Protein AF-A0A7C7RI55-F1 (afdb_monomer_lite)

pLDDT: mean 80.78, std 21.97, range [24.33, 98.69]

Sequence (376 aa):
MEKWKTVVEARTEGKVKIQTFPGSTLLGAKNMLDGVMDGVADIGCLALPYMPGRFPLLAGVDLPVGFRNAATANAVLFDLYSKYQPKSLSKVKVLTLFAAPPANIISKKPIRTLQDLEGYELRCTGAGVEPLKLLGAVPVAMPAYDPQRHRRRSIRLRGYDYTQPGVYFITICTHQRAPLFGQVVDGEMVLNVYGEIVRTCWREIPDHFPHVELDAFVVMPNHIHGIIVIVDHVVGATHASPLRHMHTSRPSERVPPRGPASGSLGAIVGSFKSAVTRRINALRGTPGAPVWQRNYYEHIIRSERALDAIRQYIAENPARWHLDRYNPNAVGPDPRARDLWRLLQNDARTRSLHGGGEASPRPYHNACRDQEEDQP

Radius of gyration: 27.33 Å; chains: 1; bounding box: 64×60×77 Å

Secondary structure (DSSP, 8-state):
-HHHHHHHHHHTTTSS------SSSSS-TTTHHHHHHTTS-S-----GGGSTTT-HHHHGGGSSS---SHHHHHHHHHHHHHHH--GGGTTS-------PSPP----SS---SSGGGTT-EEEE-GGGHHHHHHTT-EEEE-PPP-TTT------SPTT--TTSSEEEEEEEEBGGG---SEEEETTEEEE-HHHHHHHHHHHTHHHH-TTEEEEEEEEETTEEEEEEEEPP-------------------------PPSPTTSHHHHHHHHHHHHHHHHHHHTT-TT---B-SS-EEEEE-SHHHHHHHHHHHHTTGGGGGG-TT-TT--S--HHHHHHHHHHHHHHHTTTTS-----PPPPPPP----------

Foldseek 3Di:
DVVVQVVVCVVVVNPDHDDDDPDQPQHDQQCQVVCCLVVSDVDGDYDPLQDPPLCVQLLVLVAPPPDQFFVVSQVVSVCSCVVCVDPSCVSDDDPGDTDDTDDDFDDPDDDDDLVSQAAAEGEDGNSCCVVSVVSNHHYDHDDDDDCVPDVPDPPDDPPDDQLDFAKKKWKWFWDVLAQQFAAFDQLRGDGDPLVVQLVVLVVCLCVVQVQKDWDFKDDGRTMIITMIGGHDDDDDDDDDDDDDDPDDDDDDDPDPPDQPPPNGPRVSVVVSLVSSLVVVCVVVVHPPDTTTDPDMDMDTDDDVVLVVLSNVCRVSVSNCVLQDPSNPNNPHHDVSVVVSVVVSVVVVVPPVPDDDDDDDDDDDDDDDDDDDDDDD

Structure (mmCIF, N/CA/C/O backbone):
data_AF-A0A7C7RI55-F1
#
_entry.id   AF-A0A7C7RI55-F1
#
loop_
_atom_site.group_PDB
_atom_site.id
_atom_site.type_symbol
_atom_site.label_atom_id
_atom_site.label_alt_id
_atom_site.label_comp_id
_atom_site.label_asym_id
_atom_site.label_entity_id
_atom_site.label_seq_id
_atom_site.pdbx_PDB_ins_code
_atom_site.Cartn_x
_atom_site.Cartn_y
_atom_site.Cartn_z
_atom_site.occupancy
_atom_site.B_iso_or_equiv
_atom_site.auth_seq_id
_atom_site.auth_comp_id
_atom_site.auth_asym_id
_atom_site.auth_atom_id
_atom_site.pdbx_PDB_model_num
ATOM 1 N N . MET A 1 1 ? 14.736 9.085 -16.518 1.00 86.81 1 MET A N 1
ATOM 2 C CA . MET A 1 1 ? 13.546 9.943 -16.683 1.00 86.81 1 MET A CA 1
ATOM 3 C C . MET A 1 1 ? 13.847 11.390 -16.313 1.00 86.81 1 MET A C 1
ATOM 5 O O . MET A 1 1 ? 13.870 12.200 -17.221 1.00 86.81 1 MET A O 1
ATOM 9 N N . GLU A 1 2 ? 14.184 11.714 -15.057 1.00 91.06 2 GLU A N 1
ATOM 10 C CA . GLU A 1 2 ? 14.408 13.116 -14.627 1.00 91.06 2 GLU A CA 1
ATOM 11 C C . GLU A 1 2 ? 15.410 13.894 -15.491 1.00 91.06 2 GLU A C 1
ATOM 13 O O . GLU A 1 2 ? 15.085 14.960 -15.997 1.00 91.06 2 GLU A O 1
ATOM 18 N N . LYS A 1 3 ? 16.586 13.318 -15.781 1.00 93.88 3 LYS A N 1
ATOM 19 C CA . LYS A 1 3 ? 17.561 13.955 -16.684 1.00 93.88 3 LYS A CA 1
ATOM 20 C C . LYS A 1 3 ? 16.974 14.266 -18.068 1.00 93.88 3 LYS A C 1
ATOM 22 O O . LYS A 1 3 ? 17.255 15.318 -18.627 1.00 93.88 3 LYS A O 1
ATOM 27 N N . TRP A 1 4 ? 16.174 13.356 -18.626 1.00 94.81 4 TRP A N 1
ATOM 28 C CA . TRP A 1 4 ? 15.533 13.554 -19.929 1.00 94.81 4 TRP A CA 1
ATOM 29 C C . TRP A 1 4 ? 14.486 14.671 -19.864 1.00 94.81 4 TRP A C 1
ATOM 31 O O . TRP A 1 4 ? 14.515 15.559 -20.709 1.00 94.81 4 TRP A O 1
ATOM 41 N N . LYS A 1 5 ? 13.655 14.689 -18.812 1.00 95.56 5 LYS A N 1
ATOM 42 C CA . LYS A 1 5 ? 12.713 15.780 -18.530 1.00 95.56 5 LYS A CA 1
ATOM 43 C C . LYS A 1 5 ? 13.423 17.134 -18.511 1.00 95.56 5 LYS A C 1
ATOM 45 O O . LYS A 1 5 ? 13.060 18.001 -19.294 1.00 95.56 5 LYS A O 1
ATOM 50 N N . THR A 1 6 ? 14.457 17.299 -17.680 1.00 96.19 6 THR A N 1
ATOM 51 C CA . THR A 1 6 ? 15.172 18.581 -17.550 1.00 96.19 6 THR A CA 1
ATOM 52 C C . THR A 1 6 ? 15.705 19.068 -18.896 1.00 96.19 6 THR A C 1
ATOM 54 O O . THR A 1 6 ? 15.594 20.246 -19.219 1.00 96.19 6 THR A O 1
ATOM 57 N N . VAL A 1 7 ? 16.246 18.157 -19.710 1.00 97.44 7 VAL A N 1
ATOM 58 C CA . VAL A 1 7 ? 16.761 18.487 -21.045 1.00 97.44 7 VAL A CA 1
ATOM 59 C C . VAL A 1 7 ? 15.640 18.910 -21.998 1.00 97.44 7 VAL A C 1
ATOM 61 O O . VAL A 1 7 ? 15.826 19.865 -22.748 1.00 97.44 7 VAL A O 1
ATOM 64 N N . VAL A 1 8 ? 14.489 18.233 -21.987 1.00 97.31 8 VAL A N 1
ATOM 65 C CA . VAL A 1 8 ? 13.344 18.581 -22.847 1.00 97.31 8 VAL A CA 1
ATOM 66 C C . VAL A 1 8 ? 12.742 19.924 -22.450 1.00 97.31 8 VAL A C 1
ATOM 68 O O . VAL A 1 8 ? 12.547 20.778 -23.311 1.00 97.31 8 VAL A O 1
ATOM 71 N N . GLU A 1 9 ? 12.491 20.147 -21.161 1.00 97.50 9 GLU A N 1
ATOM 72 C CA . GLU A 1 9 ? 11.922 21.410 -20.677 1.00 97.50 9 GLU A CA 1
ATOM 73 C C . GLU A 1 9 ? 12.850 22.592 -20.992 1.00 97.50 9 GLU A C 1
ATOM 75 O O . GLU A 1 9 ? 12.379 23.642 -21.423 1.00 97.50 9 GLU A O 1
ATOM 80 N N . ALA A 1 10 ? 14.169 22.408 -20.864 1.00 97.25 10 ALA A N 1
ATOM 81 C CA . ALA A 1 10 ? 15.147 23.428 -21.234 1.00 97.25 10 ALA A CA 1
ATOM 82 C C . ALA A 1 10 ? 15.171 23.695 -22.750 1.00 97.25 10 ALA A C 1
ATOM 84 O O . ALA A 1 10 ? 15.082 24.842 -23.174 1.00 97.25 10 ALA A O 1
ATOM 85 N N . ARG A 1 11 ? 15.246 22.646 -23.583 1.00 97.94 11 ARG A N 1
ATOM 86 C CA . ARG A 1 11 ? 15.304 22.777 -25.056 1.00 97.94 11 ARG A CA 1
ATOM 87 C C . ARG A 1 11 ? 14.023 23.319 -25.680 1.00 97.94 11 ARG A C 1
ATOM 89 O O . ARG A 1 11 ? 14.049 23.770 -26.817 1.00 97.94 11 ARG A O 1
ATOM 96 N N . THR A 1 12 ? 12.911 23.224 -24.964 1.00 97.88 12 THR A N 1
ATOM 97 C CA . THR A 1 12 ? 11.614 23.745 -25.404 1.00 97.88 12 THR A CA 1
ATOM 98 C C . THR A 1 12 ? 11.302 25.106 -24.796 1.00 97.88 12 THR A C 1
ATOM 100 O O . THR A 1 12 ? 10.186 25.587 -24.967 1.00 97.88 12 THR A O 1
ATOM 103 N N . GLU A 1 13 ? 12.252 25.720 -24.076 1.00 96.75 13 GLU A N 1
ATOM 104 C CA . GLU A 1 13 ? 12.063 27.007 -23.393 1.00 96.75 13 GLU A CA 1
ATOM 105 C C . GLU A 1 13 ? 10.824 26.992 -22.479 1.00 96.75 13 GLU A C 1
ATOM 107 O O . GLU A 1 13 ? 10.076 27.959 -22.366 1.00 96.75 13 GLU A O 1
ATOM 112 N N . GLY A 1 14 ? 10.559 25.843 -21.849 1.00 93.69 14 GLY A N 1
ATOM 113 C CA . GLY A 1 14 ? 9.409 25.635 -20.975 1.00 93.69 14 GLY A CA 1
ATOM 114 C C . GLY A 1 14 ? 8.064 25.426 -21.675 1.00 93.69 14 GLY A C 1
ATOM 115 O O . GLY A 1 14 ? 7.082 25.217 -20.964 1.00 93.69 14 GLY A O 1
ATOM 116 N N . LYS A 1 15 ? 7.999 25.422 -23.017 1.00 97.38 15 LYS A N 1
ATOM 117 C CA . LYS A 1 15 ? 6.765 25.126 -23.778 1.00 97.38 15 LYS A CA 1
ATOM 118 C C . LYS A 1 15 ? 6.261 23.704 -23.546 1.00 97.38 15 LYS A C 1
ATOM 120 O O . LYS A 1 15 ? 5.062 23.460 -23.620 1.00 97.38 15 LYS A O 1
ATOM 125 N N . VAL A 1 16 ? 7.165 22.769 -23.255 1.00 96.69 16 VAL A N 1
ATOM 126 C CA . VAL A 1 16 ? 6.818 21.426 -22.785 1.00 96.69 16 VAL A CA 1
ATOM 127 C C . VAL A 1 16 ? 7.129 21.343 -21.296 1.00 96.69 16 VAL A C 1
ATOM 129 O O . VAL A 1 16 ? 8.229 21.693 -20.868 1.00 96.69 16 VAL A O 1
ATOM 132 N N . LYS A 1 17 ? 6.162 20.858 -20.512 1.00 95.50 17 LYS A N 1
ATOM 133 C CA . LYS A 1 17 ? 6.307 20.534 -19.088 1.00 95.50 17 LYS A CA 1
ATOM 134 C C . LYS A 1 17 ? 5.977 19.069 -18.871 1.00 95.50 17 LYS A C 1
ATOM 136 O O . LYS A 1 17 ? 4.997 18.572 -19.415 1.00 95.50 17 LYS A O 1
ATOM 141 N N . ILE A 1 18 ? 6.800 18.374 -18.091 1.00 95.19 18 ILE A N 1
ATOM 142 C CA . ILE A 1 18 ? 6.659 16.932 -17.873 1.00 95.19 18 ILE A CA 1
ATOM 143 C C . ILE A 1 18 ? 6.479 16.663 -16.381 1.00 95.19 18 ILE A C 1
ATOM 145 O O . ILE A 1 18 ? 7.363 16.934 -15.562 1.00 95.19 18 ILE A O 1
ATOM 149 N N . GLN A 1 19 ? 5.351 16.062 -16.017 1.00 94.56 19 GLN A N 1
ATOM 150 C CA . GLN A 1 19 ? 5.123 15.544 -14.671 1.00 94.56 19 GLN A CA 1
ATOM 151 C C . GLN A 1 19 ? 5.525 14.068 -14.606 1.00 94.56 19 GLN A C 1
ATOM 153 O O . GLN A 1 19 ? 5.127 13.266 -15.448 1.00 94.56 19 GLN A O 1
ATOM 158 N N . THR A 1 20 ? 6.341 13.696 -13.619 1.00 90.69 20 THR A N 1
ATOM 159 C CA . THR A 1 20 ? 6.844 12.325 -13.475 1.00 90.69 20 THR A CA 1
ATOM 160 C C . THR A 1 20 ? 6.147 11.600 -12.324 1.00 90.69 20 THR A C 1
ATOM 162 O O . THR A 1 20 ? 5.973 12.141 -11.235 1.00 90.69 20 THR A O 1
ATOM 165 N N . PHE A 1 21 ? 5.778 10.337 -12.560 1.00 86.94 21 PHE A N 1
ATOM 166 C CA . PHE A 1 21 ? 5.087 9.469 -11.596 1.00 86.94 21 PHE A CA 1
ATOM 167 C C . PHE A 1 21 ? 5.942 8.228 -11.268 1.00 86.94 21 PHE A C 1
ATOM 169 O O . PHE A 1 21 ? 5.684 7.127 -11.768 1.00 86.94 21 PHE A O 1
ATOM 176 N N . PRO A 1 22 ? 7.025 8.375 -10.480 1.00 82.12 22 PRO A N 1
ATOM 177 C CA . PRO A 1 22 ? 7.966 7.289 -10.233 1.00 82.12 22 PRO A CA 1
ATOM 178 C C . PRO A 1 22 ? 7.381 6.183 -9.346 1.00 82.12 22 PRO A C 1
ATOM 180 O O . PRO A 1 22 ? 6.591 6.418 -8.429 1.00 82.12 22 PRO A O 1
ATOM 183 N N . GLY A 1 23 ? 7.856 4.954 -9.570 1.00 76.12 23 GLY A N 1
ATOM 184 C CA . GLY A 1 23 ? 7.571 3.788 -8.731 1.00 76.12 23 GLY A CA 1
ATOM 185 C C . GLY A 1 23 ? 6.119 3.314 -8.792 1.00 76.12 23 GLY A C 1
ATOM 186 O O . GLY A 1 23 ? 5.556 2.935 -7.767 1.00 76.12 23 GLY A O 1
ATOM 187 N N . SER A 1 24 ? 5.546 3.315 -9.997 1.00 81.50 24 SER A N 1
ATOM 188 C CA . SER A 1 24 ? 4.230 2.741 -10.303 1.00 81.50 24 SER A CA 1
ATOM 189 C C . SER A 1 24 ? 3.028 3.428 -9.642 1.00 81.50 24 SER A C 1
ATOM 191 O O . SER A 1 24 ? 2.039 2.765 -9.352 1.00 81.50 24 SER A O 1
ATOM 193 N N . THR A 1 25 ? 3.099 4.738 -9.378 1.00 77.06 25 THR A N 1
ATOM 194 C CA . THR A 1 25 ? 1.968 5.493 -8.799 1.00 77.06 25 THR A CA 1
ATOM 195 C C . THR A 1 25 ? 0.861 5.794 -9.806 1.00 77.06 25 THR A C 1
ATOM 197 O O . THR A 1 25 ? -0.276 5.956 -9.390 1.00 77.06 25 THR A O 1
ATOM 200 N N . LEU A 1 26 ? 1.190 5.856 -11.101 1.00 83.38 26 LEU A N 1
ATOM 201 C CA . LEU A 1 26 ? 0.223 6.042 -12.189 1.00 83.38 26 LEU A CA 1
ATOM 202 C C . LEU A 1 26 ? 0.018 4.738 -12.973 1.00 83.38 26 LEU A C 1
ATOM 204 O O . LEU A 1 26 ? -1.075 4.186 -12.999 1.00 83.38 26 LEU A O 1
ATOM 208 N N . LEU A 1 27 ? 1.096 4.191 -13.545 1.00 85.88 27 LEU A N 1
ATOM 209 C CA . LEU A 1 27 ? 1.088 2.909 -14.253 1.00 85.88 27 LEU A CA 1
ATOM 210 C C . LEU A 1 27 ? 2.152 1.966 -13.693 1.00 85.88 27 LEU A C 1
ATOM 212 O O . LEU A 1 27 ? 3.284 2.368 -13.422 1.00 85.88 27 LEU A O 1
ATOM 216 N N . GLY A 1 28 ? 1.793 0.695 -13.534 1.00 85.56 28 GLY A N 1
ATOM 217 C CA . GLY A 1 28 ? 2.673 -0.365 -13.061 1.00 85.56 28 GLY A CA 1
ATOM 218 C C . GLY A 1 28 ? 3.536 -0.985 -14.158 1.00 85.56 28 GLY A C 1
ATOM 219 O O . GLY A 1 28 ? 3.318 -0.815 -15.353 1.00 85.56 28 GLY A O 1
ATOM 220 N N . ALA A 1 29 ? 4.526 -1.779 -13.745 1.00 86.25 29 ALA A N 1
ATOM 221 C CA . ALA A 1 29 ? 5.501 -2.377 -14.661 1.00 86.25 29 ALA A CA 1
ATOM 222 C C . ALA A 1 29 ? 4.893 -3.300 -15.739 1.00 86.25 29 ALA A C 1
ATOM 224 O O . ALA A 1 29 ? 5.482 -3.441 -16.807 1.00 86.25 29 ALA A O 1
ATOM 225 N N . LYS A 1 30 ? 3.746 -3.942 -15.461 1.00 85.56 30 LYS A N 1
ATOM 226 C CA . LYS A 1 30 ? 3.083 -4.877 -16.390 1.00 85.56 30 LYS A CA 1
ATOM 227 C C . LYS A 1 30 ? 2.044 -4.213 -17.298 1.00 85.56 30 LYS A C 1
ATOM 229 O O . LYS A 1 30 ? 1.852 -4.694 -18.403 1.00 85.56 30 LYS A O 1
ATOM 234 N N . ASN A 1 31 ? 1.401 -3.134 -16.849 1.00 87.44 31 ASN A N 1
ATOM 235 C CA . ASN A 1 31 ? 0.362 -2.420 -17.601 1.00 87.44 31 ASN A CA 1
ATOM 236 C C . ASN A 1 31 ? 0.855 -1.094 -18.205 1.00 87.44 31 ASN A C 1
ATOM 238 O O . ASN A 1 31 ? 0.054 -0.348 -18.748 1.00 87.44 31 ASN A O 1
ATOM 242 N N . MET A 1 32 ? 2.157 -0.793 -18.122 1.00 92.75 32 MET A N 1
ATOM 243 C CA . MET A 1 32 ? 2.738 0.456 -18.628 1.00 92.75 32 MET A CA 1
ATOM 244 C C . MET A 1 32 ? 2.431 0.697 -20.108 1.00 92.75 32 MET A C 1
ATOM 246 O O . MET A 1 32 ? 2.042 1.796 -20.473 1.00 92.75 32 MET A O 1
ATOM 250 N N . LEU A 1 33 ? 2.618 -0.310 -20.967 1.00 91.56 33 LEU A N 1
ATOM 251 C CA . LEU A 1 33 ? 2.409 -0.127 -22.403 1.00 91.56 33 LEU A CA 1
ATOM 252 C C . LEU A 1 33 ? 0.936 0.070 -22.748 1.00 91.56 33 LEU A C 1
ATOM 254 O O . LEU A 1 33 ? 0.611 0.970 -23.511 1.00 91.56 33 LEU A O 1
ATOM 258 N N . ASP A 1 34 ? 0.069 -0.770 -22.186 1.00 91.25 34 ASP A N 1
ATOM 259 C CA . ASP A 1 34 ? -1.367 -0.700 -22.449 1.00 91.25 34 ASP A CA 1
ATOM 260 C C . ASP A 1 34 ? -1.936 0.617 -21.913 1.00 91.25 34 ASP A C 1
ATOM 262 O O . ASP A 1 34 ? -2.589 1.333 -22.654 1.00 91.25 34 ASP A O 1
ATOM 266 N N . GLY A 1 35 ? -1.535 1.043 -20.711 1.00 92.62 35 GLY A N 1
ATOM 267 C CA . GLY A 1 35 ? -1.932 2.344 -20.172 1.00 92.62 35 GLY A CA 1
ATOM 268 C C . GLY A 1 35 ? -1.463 3.547 -20.999 1.00 92.62 35 GLY A C 1
ATOM 269 O O . GLY A 1 35 ? -2.156 4.556 -21.025 1.00 92.62 35 GLY A O 1
ATOM 270 N N . VAL A 1 36 ? -0.325 3.460 -21.700 1.00 95.25 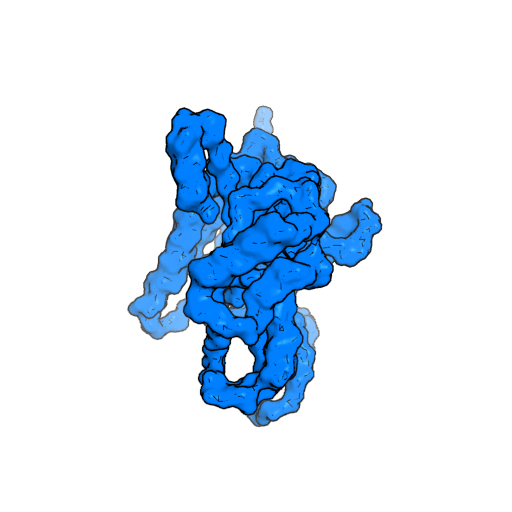36 VAL A N 1
ATOM 271 C CA . VAL A 1 36 ? 0.092 4.513 -22.646 1.00 95.25 36 VAL A CA 1
ATOM 272 C C . VAL A 1 36 ? -0.747 4.477 -23.922 1.00 95.25 36 VAL A C 1
ATOM 274 O O . VAL A 1 36 ? -1.171 5.524 -24.398 1.00 95.25 36 VAL A O 1
ATOM 277 N N . MET A 1 37 ? -1.009 3.290 -24.477 1.00 92.12 37 MET A N 1
ATOM 278 C CA . MET A 1 37 ? -1.862 3.153 -25.666 1.00 92.12 37 MET A CA 1
ATOM 279 C C . MET A 1 37 ? -3.299 3.616 -25.407 1.00 92.12 37 MET A C 1
ATOM 281 O O . MET A 1 37 ? -3.915 4.190 -26.299 1.00 92.12 37 MET A O 1
ATOM 285 N N . ASP A 1 38 ? -3.799 3.391 -24.193 1.00 93.38 38 ASP A N 1
ATOM 286 C CA . ASP A 1 38 ? -5.150 3.756 -23.764 1.00 93.38 38 ASP A CA 1
ATOM 287 C C . ASP A 1 38 ? -5.247 5.222 -23.293 1.00 93.38 38 ASP A C 1
ATOM 289 O O . ASP A 1 38 ? -6.320 5.677 -22.902 1.00 93.38 38 ASP A O 1
ATOM 293 N N . GLY A 1 39 ? -4.140 5.977 -23.312 1.00 91.81 39 GLY A N 1
ATOM 294 C CA . GLY A 1 39 ? -4.116 7.402 -22.961 1.00 91.81 39 GLY A CA 1
ATOM 295 C C . GLY A 1 39 ? -4.155 7.712 -21.459 1.00 91.81 39 GLY A C 1
ATOM 296 O O . GLY A 1 39 ? -4.355 8.860 -21.081 1.00 91.81 39 GLY A O 1
ATOM 297 N N . VAL A 1 40 ? -3.937 6.724 -20.584 1.00 91.50 40 VAL A N 1
ATOM 298 C CA . VAL A 1 40 ? -3.838 6.934 -19.124 1.00 91.50 40 VAL A CA 1
ATOM 299 C C . VAL A 1 40 ? -2.576 7.724 -18.755 1.00 91.50 40 VAL A C 1
ATOM 301 O O . VAL A 1 40 ? -2.566 8.462 -17.771 1.00 91.50 40 VAL A O 1
ATOM 304 N N . ALA A 1 41 ? -1.497 7.563 -19.525 1.00 96.06 41 ALA A N 1
ATOM 305 C CA . ALA A 1 41 ? -0.287 8.374 -19.417 1.00 96.06 41 ALA A CA 1
ATOM 306 C C . ALA A 1 41 ? 0.273 8.687 -20.808 1.00 96.06 41 ALA A C 1
ATOM 308 O O . ALA A 1 41 ? 0.370 7.791 -21.643 1.00 96.06 41 ALA A O 1
ATOM 309 N N . ASP A 1 42 ? 0.740 9.918 -21.024 1.00 96.88 42 ASP A N 1
ATOM 310 C CA . ASP A 1 42 ? 1.300 10.331 -22.320 1.00 96.88 42 ASP A CA 1
ATOM 311 C C . ASP A 1 42 ? 2.627 9.627 -22.648 1.00 96.88 42 ASP A C 1
ATOM 313 O O . ASP A 1 42 ? 2.940 9.340 -23.803 1.00 96.88 42 ASP A O 1
ATOM 317 N N . ILE A 1 43 ? 3.449 9.365 -21.622 1.00 97.12 43 ILE A N 1
ATOM 318 C CA . ILE A 1 43 ? 4.793 8.793 -21.764 1.00 97.12 43 ILE A CA 1
ATOM 319 C C . ILE A 1 43 ? 5.003 7.699 -20.720 1.00 97.12 43 ILE A C 1
ATOM 321 O O . ILE A 1 43 ? 4.931 7.941 -19.514 1.00 97.12 43 ILE A O 1
ATOM 325 N N . GLY A 1 44 ? 5.355 6.499 -21.186 1.00 94.19 44 GLY A N 1
ATOM 326 C CA . GLY A 1 44 ? 5.700 5.361 -20.337 1.00 94.19 44 GLY A CA 1
ATOM 327 C C . GLY A 1 44 ? 7.154 4.924 -20.482 1.00 94.19 44 GLY A C 1
ATOM 328 O O . GLY A 1 44 ? 7.749 4.993 -21.555 1.00 94.19 44 GLY A O 1
ATOM 329 N N . CYS A 1 45 ? 7.723 4.417 -19.388 1.00 93.06 45 CYS A N 1
ATOM 330 C CA . CYS A 1 45 ? 9.018 3.741 -19.381 1.00 93.06 45 CYS A CA 1
ATOM 331 C C . CYS A 1 45 ? 8.793 2.272 -19.022 1.00 93.06 45 CYS A C 1
ATOM 333 O O . CYS A 1 45 ? 8.541 1.943 -17.862 1.00 93.06 45 CYS A O 1
ATOM 335 N N . LEU A 1 46 ? 8.868 1.390 -20.016 1.00 89.69 46 LEU A N 1
ATOM 336 C CA . LEU A 1 46 ? 8.612 -0.040 -19.862 1.00 89.69 46 LEU A CA 1
ATOM 337 C C . LEU A 1 46 ? 9.892 -0.868 -20.018 1.00 89.69 46 LEU A C 1
ATOM 339 O O . LEU A 1 46 ? 10.801 -0.487 -20.749 1.00 89.69 46 LEU A O 1
ATOM 343 N N . ALA A 1 47 ? 9.937 -2.029 -19.363 1.00 89.19 47 ALA A N 1
ATOM 344 C CA . ALA A 1 47 ? 10.952 -3.046 -19.624 1.00 89.19 47 ALA A CA 1
ATOM 345 C C . ALA A 1 47 ? 10.324 -4.142 -20.496 1.00 89.19 47 ALA A C 1
ATOM 347 O O . ALA A 1 47 ? 9.388 -4.815 -20.053 1.00 89.19 47 ALA A O 1
ATOM 348 N N . LEU A 1 48 ? 10.825 -4.326 -21.721 1.00 89.19 48 LEU A N 1
ATOM 349 C CA . LEU A 1 48 ? 10.271 -5.291 -22.683 1.00 89.19 48 LEU A CA 1
ATOM 350 C C . LEU A 1 48 ? 10.165 -6.724 -22.114 1.00 89.19 48 LEU A C 1
ATOM 352 O O . LEU A 1 48 ? 9.115 -7.346 -22.295 1.00 89.19 48 LEU A O 1
ATOM 356 N N . PRO A 1 49 ? 11.142 -7.230 -21.327 1.00 87.75 49 PRO A N 1
ATOM 357 C CA . PRO A 1 49 ? 11.067 -8.565 -20.722 1.00 87.75 49 PRO A CA 1
ATOM 358 C C . PRO A 1 49 ? 9.938 -8.796 -19.711 1.00 87.75 49 PRO A C 1
ATOM 360 O O . PRO A 1 49 ? 9.775 -9.920 -19.235 1.00 87.75 49 PRO A O 1
ATOM 363 N N . TYR A 1 50 ? 9.183 -7.766 -19.314 1.00 86.00 50 TYR A N 1
ATOM 364 C CA . TYR A 1 50 ? 8.011 -7.938 -18.446 1.00 86.00 50 TYR A CA 1
ATOM 365 C C . TYR A 1 50 ? 6.756 -8.376 -19.199 1.00 86.00 50 TYR A C 1
ATOM 367 O O . TYR A 1 50 ? 5.775 -8.749 -18.556 1.00 86.00 50 TYR A O 1
ATOM 375 N N . MET A 1 51 ? 6.808 -8.395 -20.533 1.00 82.75 51 MET A N 1
ATOM 376 C CA . MET A 1 51 ? 5.741 -8.878 -21.408 1.00 82.75 51 MET A CA 1
ATOM 377 C C . MET A 1 51 ? 6.282 -9.981 -22.335 1.00 82.75 51 MET A C 1
ATOM 379 O O . MET A 1 51 ? 6.535 -9.723 -23.517 1.00 82.75 51 MET A O 1
ATOM 383 N N . PRO A 1 52 ? 6.505 -11.205 -21.813 1.00 76.00 52 PRO A N 1
ATOM 384 C CA . PRO A 1 52 ? 7.001 -12.326 -22.609 1.00 76.00 52 PRO A CA 1
ATOM 385 C C . PRO A 1 52 ? 6.158 -12.555 -23.869 1.00 76.00 52 PRO A C 1
ATOM 387 O O . PRO A 1 52 ? 4.936 -12.441 -23.835 1.00 76.00 52 PRO A O 1
ATOM 390 N N . GLY A 1 53 ? 6.818 -12.846 -24.991 1.00 82.00 53 GLY A N 1
ATOM 391 C CA . GLY A 1 53 ? 6.168 -13.093 -26.284 1.00 82.00 53 GLY A CA 1
ATOM 392 C C . GLY A 1 53 ? 5.745 -11.842 -27.066 1.00 82.00 53 GLY A C 1
ATOM 393 O O . GLY A 1 53 ? 5.546 -11.934 -28.273 1.00 82.00 53 GLY A O 1
ATOM 394 N N . ARG A 1 54 ? 5.666 -10.658 -26.439 1.00 86.31 54 ARG A N 1
ATOM 395 C CA . ARG A 1 54 ? 5.192 -9.429 -27.109 1.00 86.31 54 ARG A CA 1
ATOM 396 C C . ARG A 1 54 ? 6.264 -8.723 -27.951 1.00 86.31 54 ARG A C 1
ATOM 398 O O . ARG A 1 54 ? 5.921 -8.036 -28.908 1.00 86.31 54 ARG A O 1
ATOM 405 N N . PHE A 1 55 ? 7.548 -8.906 -27.623 1.00 89.50 55 PHE A N 1
ATOM 406 C CA . PHE A 1 55 ? 8.686 -8.246 -28.291 1.00 89.50 55 PHE A CA 1
ATOM 407 C C . PHE A 1 55 ? 9.805 -9.226 -28.679 1.00 89.50 55 PHE A C 1
ATOM 409 O O . PHE A 1 55 ? 10.945 -9.017 -28.271 1.00 89.50 55 PHE A O 1
ATOM 416 N N . PRO A 1 56 ? 9.526 -10.295 -29.446 1.00 84.75 56 PRO A N 1
ATOM 417 C CA . PRO A 1 56 ? 10.498 -11.366 -29.686 1.00 84.75 56 PRO A CA 1
ATOM 418 C C . PRO A 1 56 ? 11.805 -10.870 -30.322 1.00 84.75 56 PRO A C 1
ATOM 420 O O . PRO A 1 56 ? 12.878 -11.278 -29.895 1.00 84.75 56 PRO A O 1
ATOM 423 N N . LEU A 1 57 ? 11.726 -9.932 -31.276 1.00 88.81 57 LEU A N 1
ATOM 424 C CA . LEU A 1 57 ? 12.908 -9.350 -31.920 1.00 88.81 57 LEU A CA 1
ATOM 425 C C . LEU A 1 57 ? 13.792 -8.583 -30.924 1.00 88.81 57 LEU A C 1
ATOM 427 O O . LEU A 1 57 ? 14.998 -8.798 -30.862 1.00 88.81 57 LEU A O 1
ATOM 431 N N . LEU A 1 58 ? 13.193 -7.671 -30.156 1.00 90.00 58 LEU A N 1
ATOM 432 C CA . LEU A 1 58 ? 13.944 -6.781 -29.268 1.00 90.00 58 LEU A CA 1
ATOM 433 C C . LEU A 1 58 ? 14.411 -7.498 -27.995 1.00 90.00 58 LEU A C 1
ATOM 435 O O . LEU A 1 58 ? 15.475 -7.180 -27.477 1.00 90.00 58 LEU A O 1
ATOM 439 N N . ALA A 1 59 ? 13.663 -8.506 -27.538 1.00 84.25 59 ALA A N 1
ATOM 440 C CA . ALA A 1 59 ? 14.048 -9.357 -26.414 1.00 84.25 59 ALA A CA 1
ATOM 441 C C . ALA A 1 59 ? 15.321 -10.178 -26.692 1.00 84.25 59 ALA A C 1
ATOM 443 O O . ALA A 1 59 ? 15.938 -10.669 -25.752 1.00 84.25 59 ALA A O 1
ATOM 444 N N . GLY A 1 60 ? 15.753 -10.300 -27.955 1.00 83.69 60 GLY A N 1
ATOM 445 C CA . GLY A 1 60 ? 17.025 -10.937 -28.301 1.00 83.69 60 GLY A CA 1
ATOM 446 C C . GLY A 1 60 ? 18.240 -10.25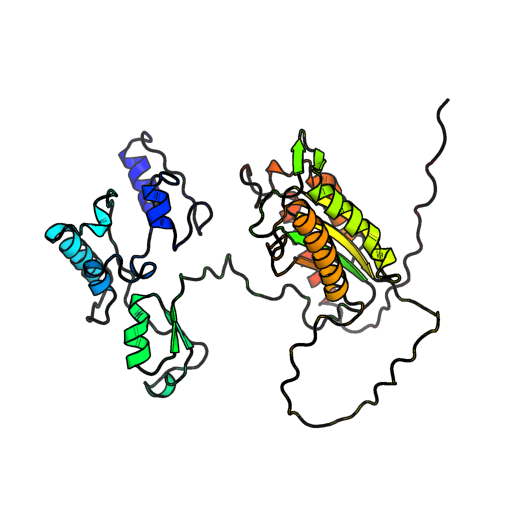9 -27.659 1.00 83.69 60 GLY A C 1
ATOM 447 O O . GLY A 1 60 ? 19.225 -10.930 -27.368 1.00 83.69 60 GLY A O 1
ATOM 448 N N . VAL A 1 61 ? 18.161 -8.954 -27.367 1.00 88.31 61 VAL A N 1
ATOM 449 C CA . VAL A 1 61 ? 19.234 -8.216 -26.675 1.00 88.31 61 VAL A CA 1
ATOM 450 C C . VAL A 1 61 ? 19.365 -8.631 -25.203 1.00 88.31 61 VAL A C 1
ATOM 452 O O . VAL A 1 61 ? 20.441 -8.496 -24.626 1.00 88.31 61 VAL A O 1
ATOM 455 N N . ASP A 1 62 ? 18.302 -9.179 -24.605 1.00 84.31 62 ASP A N 1
ATOM 456 C CA . ASP A 1 62 ? 18.287 -9.645 -23.213 1.00 84.31 62 ASP A CA 1
ATOM 457 C C . ASP A 1 62 ? 18.783 -11.099 -23.047 1.00 84.31 62 ASP A C 1
ATOM 459 O O . ASP A 1 62 ? 18.874 -11.600 -21.924 1.00 84.31 62 ASP A O 1
ATOM 463 N N . LEU A 1 63 ? 19.102 -11.790 -24.147 1.00 86.31 63 LEU A N 1
ATOM 464 C CA . LEU A 1 63 ? 19.719 -13.118 -24.125 1.00 86.31 63 LEU A CA 1
ATOM 465 C C . LEU A 1 63 ? 21.217 -13.030 -23.765 1.00 86.31 63 LEU A C 1
ATOM 467 O O . LEU A 1 63 ? 21.832 -11.974 -23.933 1.00 86.31 63 LEU A O 1
ATOM 471 N N . PRO A 1 64 ? 21.850 -14.126 -23.296 1.00 86.12 64 PRO A N 1
ATOM 472 C CA . PRO A 1 64 ? 23.267 -14.140 -22.923 1.00 86.12 64 PRO A CA 1
ATOM 473 C C . PRO A 1 64 ? 24.195 -14.145 -24.157 1.00 86.12 64 PRO A C 1
ATOM 475 O O . PRO A 1 64 ? 24.979 -15.064 -24.363 1.00 86.12 64 PRO A O 1
ATOM 478 N N . VAL A 1 65 ? 24.117 -13.101 -24.987 1.00 87.06 65 VAL A N 1
ATOM 479 C CA . VAL A 1 65 ? 24.834 -12.965 -26.271 1.00 87.06 65 VAL A CA 1
ATOM 480 C C . VAL A 1 65 ? 26.172 -12.217 -26.160 1.00 87.06 65 VAL A C 1
ATOM 482 O O . VAL A 1 65 ? 26.780 -11.865 -27.166 1.00 87.06 65 VAL A O 1
ATOM 485 N N . GLY A 1 66 ? 26.657 -11.969 -24.939 1.00 87.38 66 GLY A N 1
ATOM 486 C CA . GLY A 1 66 ? 28.027 -11.493 -24.703 1.00 87.38 66 GLY A CA 1
ATOM 487 C C . GLY A 1 66 ? 28.257 -9.978 -24.787 1.00 87.38 66 GLY A C 1
ATOM 488 O O . GLY A 1 66 ? 29.399 -9.548 -24.968 1.00 87.38 66 GLY A O 1
ATOM 489 N N . PHE A 1 67 ? 27.222 -9.141 -24.630 1.00 89.88 67 PHE A N 1
ATOM 490 C CA . PHE A 1 67 ? 27.415 -7.688 -24.528 1.00 89.88 67 PHE A CA 1
ATOM 491 C C . PHE A 1 67 ? 28.314 -7.323 -23.339 1.00 89.88 67 PHE A C 1
ATOM 493 O O . PHE A 1 67 ? 28.027 -7.671 -22.197 1.00 89.88 67 PHE A O 1
ATOM 500 N N . ARG A 1 68 ? 29.395 -6.576 -23.600 1.00 87.56 68 ARG A N 1
ATOM 501 C CA . ARG A 1 68 ? 30.369 -6.172 -22.566 1.00 87.56 68 ARG A CA 1
ATOM 502 C C . ARG A 1 68 ? 30.005 -4.876 -21.845 1.00 87.56 68 ARG A C 1
ATOM 504 O O . ARG A 1 68 ? 30.525 -4.607 -20.769 1.00 87.56 68 ARG A O 1
ATOM 511 N N . ASN A 1 69 ? 29.151 -4.048 -22.440 1.00 87.94 69 ASN A N 1
ATOM 512 C CA . ASN A 1 69 ? 28.749 -2.766 -21.872 1.00 87.94 69 ASN A CA 1
ATOM 513 C C . ASN A 1 69 ? 27.375 -2.329 -22.405 1.00 87.94 69 ASN A C 1
ATOM 515 O O . ASN A 1 69 ? 26.928 -2.776 -23.464 1.00 87.94 69 ASN A O 1
ATOM 519 N N . ALA A 1 70 ? 26.725 -1.423 -21.671 1.00 87.75 70 ALA A N 1
ATOM 520 C CA . ALA A 1 70 ? 25.400 -0.922 -22.023 1.00 87.75 70 ALA A CA 1
ATOM 521 C C . ALA A 1 70 ? 25.401 -0.071 -23.304 1.00 87.75 70 ALA A C 1
ATOM 523 O O . ALA A 1 70 ? 24.402 -0.056 -24.008 1.00 87.75 70 ALA A O 1
ATOM 524 N N . ALA A 1 71 ? 26.498 0.617 -23.645 1.00 89.50 71 ALA A N 1
ATOM 525 C CA . ALA A 1 71 ? 26.544 1.463 -24.840 1.00 89.50 71 ALA A CA 1
ATOM 526 C C . ALA A 1 71 ? 26.421 0.635 -26.129 1.00 89.50 71 ALA A C 1
ATOM 528 O O . ALA A 1 71 ? 25.608 0.964 -26.990 1.00 89.50 71 ALA A O 1
ATOM 529 N N . THR A 1 72 ? 27.149 -0.480 -26.228 1.00 91.88 72 THR A N 1
ATOM 530 C CA . THR A 1 72 ? 27.035 -1.418 -27.352 1.00 91.88 72 THR A CA 1
ATOM 531 C C . THR A 1 72 ? 25.646 -2.057 -27.405 1.00 91.88 72 THR A C 1
ATOM 533 O O . THR A 1 72 ? 25.045 -2.105 -28.474 1.00 91.88 72 THR A O 1
ATOM 536 N N . ALA A 1 73 ? 25.103 -2.491 -26.262 1.00 92.38 73 ALA A N 1
ATOM 537 C CA . ALA A 1 73 ? 23.755 -3.060 -26.207 1.00 92.38 73 ALA A CA 1
ATOM 538 C C . ALA A 1 73 ? 22.675 -2.042 -26.628 1.00 92.38 73 ALA A C 1
ATOM 540 O O . ALA A 1 73 ? 21.758 -2.393 -27.365 1.00 92.38 73 ALA A O 1
ATOM 541 N N . ASN A 1 74 ? 22.812 -0.771 -26.226 1.00 92.62 74 ASN A N 1
ATOM 542 C CA . ASN A 1 74 ? 21.917 0.319 -26.626 1.00 92.62 74 ASN A CA 1
ATOM 543 C C . ASN A 1 74 ? 21.948 0.552 -28.137 1.00 92.62 74 ASN A C 1
ATOM 545 O O . ASN A 1 74 ? 20.888 0.675 -28.746 1.00 92.62 74 ASN A O 1
ATOM 549 N N . ALA A 1 75 ? 23.146 0.608 -28.730 1.00 91.94 75 ALA A N 1
ATOM 550 C CA . ALA A 1 75 ? 23.313 0.806 -30.166 1.00 91.94 75 ALA A CA 1
ATOM 551 C C . ALA A 1 75 ? 22.660 -0.335 -30.956 1.00 91.94 75 ALA A C 1
ATOM 553 O O . ALA A 1 75 ? 21.815 -0.081 -31.807 1.00 91.94 75 ALA A O 1
ATOM 554 N N . VAL A 1 76 ? 22.942 -1.590 -30.589 1.00 93.56 76 VAL A N 1
ATOM 555 C CA . VAL A 1 76 ? 22.339 -2.758 -31.250 1.00 93.56 76 VAL A CA 1
ATOM 556 C C . VAL A 1 76 ? 20.820 -2.782 -31.082 1.00 93.56 76 VAL A C 1
ATOM 558 O O . VAL A 1 76 ? 20.100 -3.040 -32.043 1.00 93.56 76 VAL A O 1
ATOM 561 N N . LEU A 1 77 ? 20.306 -2.482 -29.887 1.00 93.94 77 LEU A N 1
ATOM 562 C CA . LEU A 1 77 ? 18.864 -2.413 -29.650 1.00 93.94 77 LEU A CA 1
ATOM 563 C C . LEU A 1 77 ? 18.196 -1.349 -30.534 1.00 93.94 77 LEU A C 1
ATOM 565 O O . LEU A 1 77 ? 17.123 -1.590 -31.093 1.00 93.94 77 LEU A O 1
ATOM 569 N N . PHE A 1 78 ? 18.834 -0.186 -30.674 1.00 93.12 78 PHE A N 1
ATOM 570 C CA . PHE A 1 78 ? 18.339 0.897 -31.515 1.00 93.12 78 PHE A CA 1
ATOM 571 C C . PHE A 1 78 ? 18.426 0.560 -33.011 1.00 93.12 78 PHE A C 1
ATOM 573 O O . PHE A 1 78 ? 17.475 0.840 -33.742 1.00 93.12 78 PHE A O 1
ATOM 580 N N . ASP A 1 79 ? 19.495 -0.101 -33.459 1.00 93.81 79 ASP A N 1
ATOM 581 C CA . ASP A 1 79 ? 19.661 -0.564 -34.842 1.00 93.81 79 ASP A CA 1
ATOM 582 C C . ASP A 1 79 ? 18.617 -1.622 -35.212 1.00 93.81 79 ASP A C 1
ATOM 584 O O . ASP A 1 79 ? 17.987 -1.531 -36.266 1.00 93.81 79 ASP A O 1
ATOM 588 N N . LEU A 1 80 ? 18.369 -2.597 -34.328 1.00 94.31 80 LEU A N 1
ATOM 589 C CA . LEU A 1 80 ? 17.330 -3.613 -34.522 1.00 94.31 80 LEU A CA 1
ATOM 590 C C . LEU A 1 80 ? 15.947 -2.973 -34.655 1.00 94.31 80 LEU A C 1
ATOM 592 O O . LEU A 1 80 ? 15.184 -3.320 -35.557 1.00 94.31 80 LEU A O 1
ATOM 596 N N . TYR A 1 81 ? 15.625 -2.018 -33.782 1.00 94.88 81 TYR A N 1
ATOM 597 C CA . TYR A 1 81 ? 14.370 -1.282 -33.874 1.00 94.88 81 TYR A CA 1
ATOM 598 C C . TYR A 1 81 ? 14.274 -0.468 -35.169 1.00 94.88 81 TYR A C 1
ATOM 600 O O . TYR A 1 81 ? 13.258 -0.542 -35.857 1.00 94.88 81 TYR A O 1
ATOM 608 N N . SER A 1 82 ? 15.325 0.271 -35.522 1.00 93.38 82 SER A N 1
ATOM 609 C CA . SER A 1 82 ? 15.331 1.163 -36.686 1.00 93.38 82 SER A CA 1
ATOM 610 C C . SER A 1 82 ? 15.245 0.393 -38.001 1.00 93.38 82 SER A C 1
ATOM 612 O O . SER A 1 82 ? 14.515 0.802 -38.900 1.00 93.38 82 SER A O 1
ATOM 614 N N . LYS A 1 83 ? 15.947 -0.743 -38.098 1.00 95.62 83 LYS A N 1
ATOM 615 C CA . LYS A 1 83 ? 15.976 -1.594 -39.290 1.00 95.62 83 LYS A CA 1
ATOM 616 C C . LYS A 1 83 ? 14.665 -2.343 -39.515 1.00 95.62 83 LYS A C 1
ATOM 618 O O . LYS A 1 83 ? 14.215 -2.438 -40.650 1.00 95.62 83 LYS A O 1
ATOM 623 N N . TYR A 1 84 ? 14.082 -2.913 -38.460 1.00 95.56 84 TYR A N 1
ATOM 624 C CA . TYR A 1 84 ? 12.958 -3.847 -38.600 1.00 95.56 84 TYR A CA 1
ATOM 625 C C . TYR A 1 84 ? 11.600 -3.273 -38.193 1.00 95.56 84 TYR A C 1
ATOM 627 O O . TYR A 1 84 ? 10.586 -3.879 -38.529 1.00 95.56 84 TYR A O 1
ATOM 635 N N . GLN A 1 85 ? 11.567 -2.155 -37.458 1.00 91.69 85 GLN A N 1
ATOM 636 C CA . GLN A 1 85 ? 10.354 -1.435 -37.044 1.00 91.69 85 GLN A CA 1
ATOM 637 C C . GLN A 1 85 ? 9.219 -2.377 -36.599 1.00 91.69 85 GLN A C 1
ATOM 639 O O . GLN A 1 85 ? 8.163 -2.453 -37.235 1.00 91.69 85 GLN A O 1
ATOM 644 N N . PRO A 1 86 ? 9.433 -3.160 -35.526 1.00 90.75 86 PRO A N 1
ATOM 645 C CA . PRO A 1 86 ? 8.545 -4.262 -35.189 1.00 90.75 86 PRO A CA 1
ATOM 646 C C . PRO A 1 86 ? 7.114 -3.773 -34.933 1.00 90.75 86 PRO A C 1
ATOM 648 O O . PRO A 1 86 ? 6.879 -2.877 -34.119 1.00 90.75 86 PRO A O 1
ATOM 651 N N . LYS A 1 87 ? 6.136 -4.432 -35.575 1.00 90.06 87 LYS A N 1
ATOM 652 C CA . LYS A 1 87 ? 4.702 -4.087 -35.489 1.00 90.06 87 LYS A CA 1
ATOM 653 C C . LYS A 1 87 ? 4.177 -4.009 -34.052 1.00 90.06 87 LYS A C 1
ATOM 655 O O . LYS A 1 87 ? 3.243 -3.254 -33.795 1.00 90.06 87 LYS A O 1
ATOM 660 N N . SER A 1 88 ? 4.793 -4.730 -33.113 1.00 87.00 88 SER A N 1
ATOM 661 C CA . SER A 1 88 ? 4.473 -4.693 -31.679 1.00 87.00 88 SER A CA 1
ATOM 662 C C . SER A 1 88 ? 4.578 -3.299 -31.045 1.00 87.00 88 SER A C 1
ATOM 664 O O . SER A 1 88 ? 4.004 -3.083 -29.983 1.00 87.00 88 SER A O 1
ATOM 666 N N . LEU A 1 89 ? 5.305 -2.367 -31.671 1.00 90.50 89 LEU A N 1
ATOM 667 C CA . LEU A 1 89 ? 5.464 -0.980 -31.222 1.00 90.50 89 LEU A CA 1
ATOM 668 C C . LEU A 1 89 ? 4.780 0.040 -32.148 1.00 90.50 89 LEU A C 1
ATOM 670 O O . LEU A 1 89 ? 4.862 1.231 -31.890 1.00 90.50 89 LEU A O 1
ATOM 674 N N . SER A 1 90 ? 4.068 -0.400 -33.192 1.00 91.88 90 SER A N 1
ATOM 675 C CA . SER A 1 90 ? 3.450 0.493 -34.194 1.00 91.88 90 SER A CA 1
ATOM 676 C C . SER A 1 90 ? 2.372 1.431 -33.637 1.00 91.88 90 SER A C 1
ATOM 678 O O . SER A 1 90 ? 2.122 2.484 -34.214 1.00 91.88 90 SER A O 1
ATOM 680 N N . LYS A 1 91 ? 1.745 1.062 -32.514 1.00 91.19 91 LYS A N 1
ATOM 681 C CA . LYS A 1 91 ? 0.691 1.849 -31.854 1.00 91.19 91 LYS A CA 1
ATOM 682 C C . LYS A 1 91 ? 1.219 2.935 -30.916 1.00 91.19 91 LYS A C 1
ATOM 684 O O . LYS A 1 91 ? 0.425 3.662 -30.334 1.00 91.19 91 LYS A O 1
ATOM 689 N N . VAL A 1 92 ? 2.534 3.032 -30.732 1.00 93.69 92 VAL A N 1
ATOM 690 C CA . VAL A 1 92 ? 3.150 4.021 -29.843 1.00 93.69 92 VAL A CA 1
ATOM 691 C C . VAL A 1 92 ? 4.312 4.713 -30.538 1.00 93.69 92 VAL A C 1
ATOM 693 O O . VAL A 1 92 ? 4.993 4.138 -31.387 1.00 93.69 92 VAL A O 1
ATOM 696 N N . LYS A 1 93 ? 4.596 5.957 -30.148 1.00 95.50 93 LYS A N 1
ATOM 697 C CA . LYS A 1 93 ? 5.827 6.623 -30.572 1.00 95.50 93 LYS A CA 1
ATOM 698 C C . LYS A 1 93 ? 6.975 6.199 -29.659 1.00 95.50 93 LYS A C 1
ATOM 700 O O . LYS A 1 93 ? 7.014 6.559 -28.486 1.00 95.50 93 LYS A O 1
ATOM 705 N N . VAL A 1 94 ? 7.947 5.473 -30.204 1.00 94.44 94 VAL A N 1
ATOM 706 C CA . VAL A 1 94 ? 9.185 5.160 -29.476 1.00 94.44 94 VAL A CA 1
ATOM 707 C C . VAL A 1 94 ? 10.072 6.404 -29.437 1.00 94.44 94 VAL A C 1
ATOM 709 O O . VAL A 1 94 ? 10.576 6.844 -30.469 1.00 94.44 94 VAL A O 1
ATOM 712 N N . LEU A 1 95 ? 10.246 6.982 -28.245 1.00 94.44 95 LEU A N 1
ATOM 713 C CA . LEU A 1 95 ? 11.101 8.158 -28.030 1.00 94.44 95 LEU A CA 1
ATOM 714 C C . LEU A 1 95 ? 12.587 7.788 -27.956 1.00 94.44 95 LEU A C 1
ATOM 716 O O . LEU A 1 95 ? 13.442 8.515 -28.452 1.00 94.44 95 LEU A O 1
ATOM 720 N N . THR A 1 96 ? 12.900 6.670 -27.301 1.00 92.31 96 THR A N 1
ATOM 721 C CA . THR A 1 96 ? 14.257 6.135 -27.158 1.00 92.31 96 THR A CA 1
ATOM 722 C C . THR A 1 96 ? 14.200 4.671 -26.717 1.00 92.31 96 THR A C 1
ATOM 724 O O . THR A 1 96 ? 13.168 4.211 -26.223 1.00 92.31 96 THR A O 1
ATOM 727 N N . LEU A 1 97 ? 15.309 3.950 -26.877 1.00 92.00 97 LEU A N 1
ATOM 728 C CA . LEU A 1 97 ? 15.512 2.590 -26.387 1.00 92.00 97 LEU A CA 1
ATOM 729 C C . LEU A 1 97 ? 16.854 2.516 -25.665 1.00 92.00 97 LEU A C 1
ATOM 731 O O . LEU A 1 97 ? 17.826 3.147 -26.076 1.00 92.00 97 LEU A O 1
ATOM 735 N N . PHE A 1 98 ? 16.899 1.743 -24.587 1.00 90.06 98 PHE A N 1
ATOM 736 C CA . PHE A 1 98 ? 18.117 1.490 -23.832 1.00 90.06 98 PHE A CA 1
ATOM 737 C C . PHE A 1 98 ? 18.022 0.142 -23.112 1.00 90.06 98 PHE A C 1
ATOM 739 O O . PHE A 1 98 ? 16.942 -0.310 -22.736 1.00 90.06 98 PHE A O 1
ATOM 746 N N . ALA A 1 99 ? 19.174 -0.477 -22.916 1.00 87.81 99 ALA A N 1
ATOM 747 C CA . ALA A 1 99 ? 19.408 -1.718 -22.214 1.00 87.81 99 ALA A CA 1
ATOM 748 C C . ALA A 1 99 ? 20.122 -1.447 -20.881 1.00 87.81 99 ALA A C 1
ATOM 750 O O . ALA A 1 99 ? 20.825 -0.447 -20.693 1.00 87.81 99 ALA A O 1
ATOM 751 N N . ALA A 1 100 ? 19.929 -2.360 -19.933 1.00 84.06 100 ALA A N 1
ATOM 752 C CA . ALA A 1 100 ? 20.681 -2.375 -18.687 1.00 84.06 100 ALA A CA 1
ATOM 753 C C . ALA A 1 100 ? 22.140 -2.822 -18.937 1.00 84.06 100 ALA A C 1
ATOM 755 O O . ALA A 1 100 ? 22.424 -3.466 -19.949 1.00 84.06 100 ALA A O 1
ATOM 756 N N . PRO A 1 101 ? 23.083 -2.512 -18.028 1.00 84.25 101 PRO A N 1
ATOM 757 C CA . PRO A 1 101 ? 24.405 -3.134 -18.055 1.00 84.25 101 PRO A CA 1
ATOM 758 C C . PRO A 1 101 ? 24.313 -4.664 -17.882 1.00 84.25 101 PRO A C 1
ATOM 760 O O . PRO A 1 101 ? 23.277 -5.160 -17.426 1.00 84.25 101 PRO A O 1
ATOM 763 N N . PRO A 1 102 ? 25.393 -5.409 -18.197 1.00 84.44 102 PRO A N 1
ATOM 764 C CA . PRO A 1 102 ? 25.430 -6.861 -18.042 1.00 84.44 102 PRO A CA 1
ATOM 765 C C . PRO A 1 102 ? 24.937 -7.321 -16.665 1.00 84.44 102 PRO A C 1
ATOM 767 O O . PRO A 1 102 ? 25.315 -6.767 -15.627 1.00 84.44 102 PRO A O 1
ATOM 770 N N . ALA A 1 103 ? 24.061 -8.325 -16.668 1.00 85.69 103 ALA A N 1
ATOM 771 C CA . ALA A 1 103 ? 23.452 -8.842 -15.452 1.00 85.69 103 ALA A CA 1
ATOM 772 C C . ALA A 1 103 ? 24.476 -9.609 -14.604 1.00 85.69 103 ALA A C 1
ATOM 774 O O . ALA A 1 103 ? 25.312 -10.342 -15.124 1.00 85.69 103 ALA A O 1
ATOM 775 N N . ASN A 1 104 ? 24.365 -9.468 -13.283 1.00 88.31 104 ASN A N 1
ATOM 776 C CA . ASN A 1 104 ? 25.150 -10.217 -12.307 1.00 88.31 104 ASN A CA 1
ATOM 777 C C . ASN A 1 104 ? 24.210 -11.001 -11.389 1.00 88.31 104 ASN A C 1
ATOM 779 O O . ASN A 1 104 ? 23.090 -10.558 -11.114 1.00 88.31 104 ASN A O 1
ATOM 783 N N . ILE A 1 105 ? 24.682 -12.135 -10.874 1.00 90.12 105 ILE A N 1
ATOM 784 C CA . ILE A 1 105 ? 23.972 -12.871 -9.828 1.00 90.12 105 ILE A CA 1
ATOM 785 C C . ILE A 1 105 ? 24.268 -12.198 -8.490 1.00 90.12 105 ILE A C 1
ATOM 787 O O . ILE A 1 105 ? 25.418 -12.063 -8.082 1.00 90.12 105 ILE A O 1
ATOM 791 N N . ILE A 1 106 ? 23.208 -11.775 -7.805 1.00 89.50 106 ILE A N 1
ATOM 792 C CA . ILE A 1 106 ? 23.278 -11.236 -6.449 1.00 89.50 106 ILE A CA 1
ATOM 793 C C . ILE A 1 106 ? 22.514 -12.201 -5.552 1.00 89.50 106 ILE A C 1
ATOM 795 O O . ILE A 1 106 ? 21.299 -12.357 -5.688 1.00 89.50 106 ILE A O 1
ATOM 799 N N . SER A 1 107 ? 23.223 -12.852 -4.636 1.00 88.31 107 SER A N 1
ATOM 800 C CA . SER A 1 107 ? 22.690 -13.928 -3.801 1.00 88.31 107 SER A CA 1
ATOM 801 C C . SER A 1 107 ? 23.015 -13.715 -2.324 1.00 88.31 107 SER A C 1
ATOM 803 O O . SER A 1 107 ? 23.930 -12.981 -1.955 1.00 88.31 107 SER A O 1
ATOM 805 N N . LYS A 1 108 ? 22.238 -14.362 -1.445 1.00 84.00 108 LYS A N 1
ATOM 806 C CA . LYS A 1 108 ? 22.518 -14.369 0.004 1.00 84.00 108 LYS A CA 1
ATOM 807 C C . LYS A 1 108 ? 23.592 -15.383 0.380 1.00 84.00 108 LYS A C 1
ATOM 809 O O . LYS A 1 108 ? 24.328 -15.168 1.334 1.00 84.00 108 LYS A O 1
ATOM 814 N N . LYS A 1 109 ? 23.617 -16.513 -0.328 1.00 87.75 109 LYS A N 1
ATOM 815 C CA . LYS A 1 109 ? 24.647 -17.541 -0.176 1.00 87.75 109 LYS A CA 1
ATOM 816 C C . LYS A 1 109 ? 25.669 -17.349 -1.294 1.00 87.75 109 LYS A C 1
ATOM 818 O O . LYS A 1 109 ? 25.234 -17.048 -2.408 1.00 87.75 109 LYS A O 1
ATOM 823 N N . PRO A 1 110 ? 26.973 -17.510 -1.033 1.00 93.25 110 PRO A N 1
ATOM 824 C CA . PRO A 1 110 ? 27.974 -17.479 -2.091 1.00 93.25 110 PRO A CA 1
ATOM 825 C C . PRO A 1 110 ? 27.631 -18.489 -3.193 1.00 93.25 110 PRO A C 1
ATOM 827 O O . PRO A 1 110 ? 27.327 -19.635 -2.884 1.00 93.25 110 PRO A O 1
ATOM 830 N N . ILE A 1 111 ? 27.676 -18.047 -4.448 1.00 93.06 111 ILE A N 1
ATOM 831 C CA . ILE A 1 111 ? 27.577 -18.894 -5.642 1.00 93.06 111 ILE A CA 1
ATOM 832 C C . ILE A 1 111 ? 28.936 -18.776 -6.323 1.00 93.06 111 ILE A C 1
ATOM 834 O O . ILE A 1 111 ? 29.297 -17.693 -6.787 1.00 93.06 111 ILE A O 1
ATOM 838 N N . ARG A 1 112 ? 29.732 -19.845 -6.279 1.00 94.25 112 ARG A N 1
ATOM 839 C CA . ARG A 1 112 ? 31.109 -19.878 -6.799 1.00 94.25 112 ARG A CA 1
ATOM 840 C C . ARG A 1 112 ? 31.247 -20.813 -7.996 1.00 94.25 112 ARG A C 1
ATOM 842 O O . ARG A 1 112 ? 32.179 -20.660 -8.777 1.00 94.25 112 ARG A O 1
ATOM 849 N N . THR A 1 113 ? 30.325 -21.755 -8.137 1.00 94.38 113 THR A N 1
ATOM 850 C CA . THR A 1 113 ? 30.281 -22.762 -9.196 1.00 94.38 113 THR A CA 1
ATOM 851 C C . THR A 1 113 ? 28.868 -22.873 -9.769 1.00 94.38 113 THR A C 1
ATOM 853 O O . THR A 1 113 ? 27.908 -22.386 -9.171 1.00 94.38 113 THR A O 1
ATOM 856 N N . LEU A 1 114 ? 28.722 -23.532 -10.922 1.00 91.75 114 LEU A N 1
ATOM 857 C CA . LEU A 1 114 ? 27.398 -23.827 -11.481 1.00 91.75 114 LEU A CA 1
ATOM 858 C C . LEU A 1 114 ? 26.597 -24.796 -10.599 1.00 91.75 114 LEU A C 1
ATOM 860 O O . LEU A 1 114 ? 25.384 -24.666 -10.521 1.00 91.75 114 LEU A O 1
ATOM 864 N N . GLN A 1 115 ? 27.258 -25.708 -9.877 1.00 94.00 115 GLN A N 1
ATOM 865 C CA . GLN A 1 115 ? 26.586 -26.621 -8.945 1.00 94.00 115 GLN A CA 1
ATOM 866 C C . GLN A 1 115 ? 25.857 -25.858 -7.825 1.00 94.00 115 GLN A C 1
ATOM 868 O O . GLN A 1 115 ? 24.778 -26.255 -7.402 1.00 94.00 115 GLN A O 1
ATOM 873 N N . ASP A 1 116 ? 26.400 -24.715 -7.386 1.00 94.12 116 ASP A N 1
ATOM 874 C CA . ASP A 1 116 ? 25.776 -23.883 -6.347 1.00 94.12 116 ASP A CA 1
ATOM 875 C C . ASP A 1 116 ? 24.435 -23.264 -6.791 1.00 94.12 116 ASP A C 1
ATOM 877 O O . ASP A 1 116 ? 23.678 -22.761 -5.954 1.00 94.12 116 ASP A O 1
ATOM 881 N N . LEU A 1 117 ? 24.149 -23.263 -8.100 1.00 93.94 117 LEU A N 1
ATOM 882 C CA . LEU A 1 117 ? 22.876 -22.810 -8.657 1.00 93.94 117 LEU A CA 1
ATOM 883 C C . LEU A 1 117 ? 21.791 -23.881 -8.601 1.00 93.94 117 LEU A C 1
ATOM 885 O O . LEU A 1 117 ? 20.620 -23.522 -8.692 1.00 93.94 117 LEU A O 1
ATOM 889 N N . GLU A 1 118 ? 22.146 -25.154 -8.433 1.00 92.81 118 GLU A N 1
ATOM 890 C CA . GLU A 1 118 ? 21.199 -26.263 -8.486 1.00 92.81 118 GLU A CA 1
ATOM 891 C C . GLU A 1 118 ? 20.102 -26.104 -7.422 1.00 92.81 118 GLU A C 1
ATOM 893 O O . GLU A 1 118 ? 20.357 -26.041 -6.217 1.00 92.81 118 GLU A O 1
ATOM 898 N N . GLY A 1 119 ? 18.854 -25.952 -7.873 1.00 86.69 119 GLY A N 1
ATOM 899 C CA . GLY A 1 119 ? 17.714 -25.719 -6.981 1.00 86.69 119 GLY A CA 1
ATOM 900 C C . GLY A 1 119 ? 17.677 -24.327 -6.326 1.00 86.69 119 GLY A C 1
ATOM 901 O O . GLY A 1 119 ? 16.782 -24.056 -5.522 1.00 86.69 119 GLY A O 1
ATOM 902 N N . TYR A 1 120 ? 18.613 -23.425 -6.645 1.00 91.25 120 TYR A N 1
ATOM 903 C CA . TYR A 1 120 ? 18.661 -22.084 -6.068 1.00 91.25 120 TYR A CA 1
ATOM 904 C C . TYR A 1 120 ? 17.619 -21.172 -6.719 1.00 91.25 120 TYR A C 1
ATOM 906 O O . TYR A 1 120 ? 17.637 -20.927 -7.926 1.00 91.25 120 TYR A O 1
ATOM 914 N N . GLU A 1 121 ? 16.724 -20.613 -5.907 1.00 92.00 121 GLU A N 1
ATOM 915 C CA . GLU A 1 121 ? 15.710 -19.680 -6.391 1.00 92.00 121 GLU A CA 1
ATOM 916 C C . GLU A 1 121 ? 16.319 -18.310 -6.728 1.00 92.00 121 GLU A C 1
ATOM 918 O O . GLU A 1 121 ? 16.818 -17.598 -5.850 1.00 92.00 121 GLU A O 1
ATOM 923 N N . LEU A 1 122 ? 16.243 -17.906 -8.000 1.00 90.56 122 LEU A N 1
ATOM 924 C CA . LEU A 1 122 ? 16.761 -16.623 -8.479 1.00 90.56 122 LEU A CA 1
ATOM 925 C C . LEU A 1 122 ? 15.671 -15.782 -9.133 1.00 90.56 122 LEU A C 1
ATOM 927 O O . LEU A 1 122 ? 15.017 -16.189 -10.092 1.00 90.56 122 LEU A O 1
ATOM 931 N N . ARG A 1 123 ? 15.515 -14.543 -8.658 1.00 90.69 123 ARG A N 1
ATOM 932 C CA . ARG A 1 123 ? 14.660 -13.562 -9.329 1.00 90.69 123 ARG A CA 1
ATOM 933 C C . ARG A 1 123 ? 15.270 -13.180 -10.675 1.00 90.69 123 ARG A C 1
ATOM 935 O O . ARG A 1 123 ? 16.426 -12.771 -10.735 1.00 90.69 123 ARG A O 1
ATOM 942 N N . CYS A 1 124 ? 14.452 -13.172 -11.721 1.00 88.44 124 CYS A N 1
ATOM 943 C CA . CYS A 1 124 ? 14.831 -12.683 -13.044 1.00 88.44 124 CYS A CA 1
ATOM 944 C C . CYS A 1 124 ? 13.702 -11.887 -13.714 1.00 88.44 124 CYS A C 1
ATOM 946 O O . CYS A 1 124 ? 12.576 -11.796 -13.211 1.00 88.44 124 CYS A O 1
ATOM 948 N N . THR A 1 125 ? 14.026 -11.255 -14.842 1.00 86.25 125 THR A N 1
ATOM 949 C CA . THR A 1 125 ? 13.032 -10.795 -15.820 1.00 86.25 125 THR A CA 1
ATOM 950 C C . THR A 1 125 ? 12.659 -11.954 -16.755 1.00 86.25 125 THR A C 1
ATOM 952 O O . THR A 1 125 ? 13.310 -12.995 -16.719 1.00 86.25 125 THR A O 1
ATOM 955 N N . GLY A 1 126 ? 11.629 -11.803 -17.600 1.00 82.56 126 GLY A N 1
ATOM 956 C CA . GLY A 1 126 ? 11.156 -12.896 -18.463 1.00 82.56 126 GLY A CA 1
ATOM 957 C C . GLY A 1 126 ? 12.246 -13.521 -19.344 1.00 82.56 126 GLY A C 1
ATOM 958 O O . GLY A 1 126 ? 12.306 -14.740 -19.455 1.00 82.56 126 GLY A O 1
ATOM 959 N N . ALA A 1 127 ? 13.158 -12.710 -19.888 1.00 83.06 127 ALA A N 1
ATOM 960 C CA . ALA A 1 127 ? 14.266 -13.181 -20.725 1.00 83.06 127 ALA A CA 1
ATOM 961 C C . ALA A 1 127 ? 15.286 -14.063 -19.977 1.00 83.06 127 ALA A C 1
ATOM 963 O O . ALA A 1 127 ? 15.967 -14.876 -20.591 1.00 83.06 127 ALA A O 1
ATOM 964 N N . GLY A 1 128 ? 15.371 -13.942 -18.648 1.00 87.44 128 GLY A N 1
ATOM 965 C CA . GLY A 1 128 ? 16.290 -14.730 -17.827 1.00 87.44 128 GLY A CA 1
ATOM 966 C C . GLY A 1 128 ? 15.754 -16.100 -17.409 1.00 87.44 128 GLY A C 1
ATOM 967 O O . GLY A 1 128 ? 16.509 -16.870 -16.825 1.00 87.44 128 GLY A O 1
ATOM 968 N N . VAL A 1 129 ? 14.482 -16.419 -17.683 1.00 89.31 129 VAL A N 1
ATOM 969 C CA . VAL A 1 129 ? 13.862 -17.677 -17.229 1.00 89.31 129 VAL A CA 1
ATOM 970 C C . VAL A 1 129 ? 14.562 -18.888 -17.835 1.00 89.31 129 VAL A C 1
ATOM 972 O O . VAL A 1 129 ? 15.032 -19.747 -17.098 1.00 89.31 129 VAL A O 1
ATOM 975 N N . GLU A 1 130 ? 14.649 -18.954 -19.161 1.00 90.19 130 GLU A N 1
ATOM 976 C CA . GLU A 1 130 ? 15.225 -20.120 -19.833 1.00 90.19 130 GLU A CA 1
ATOM 977 C C . GLU A 1 130 ? 16.738 -20.249 -19.594 1.00 90.19 130 GLU A C 1
ATOM 979 O O . GLU A 1 130 ? 17.171 -21.322 -19.172 1.00 90.19 130 GLU A O 1
ATOM 984 N N . PRO A 1 131 ? 17.549 -19.174 -19.714 1.00 90.94 131 PRO A N 1
ATOM 985 C CA . PRO A 1 131 ? 18.969 -19.248 -19.380 1.00 90.94 131 PRO A CA 1
ATOM 986 C C . PRO A 1 131 ? 19.238 -19.743 -17.954 1.00 90.94 131 PRO A C 1
ATOM 988 O O . PRO A 1 131 ? 20.121 -20.566 -17.754 1.00 90.94 131 PRO A O 1
ATOM 991 N N . LEU A 1 132 ? 18.473 -19.292 -16.954 1.00 92.69 132 LEU A N 1
ATOM 992 C CA . LEU A 1 132 ? 18.685 -19.727 -15.570 1.00 92.69 132 LEU A CA 1
ATOM 993 C C . LEU A 1 132 ? 18.300 -21.191 -15.338 1.00 92.69 132 LEU A C 1
ATOM 995 O O . LEU A 1 132 ? 18.994 -21.861 -14.578 1.00 92.69 132 LEU A O 1
ATOM 999 N N . LYS A 1 133 ? 17.255 -21.701 -16.005 1.00 93.25 133 LYS A N 1
ATOM 1000 C CA . LYS A 1 133 ? 16.933 -23.139 -15.970 1.00 93.25 133 LYS A CA 1
ATOM 1001 C C . LYS A 1 133 ? 18.064 -23.979 -16.549 1.00 93.25 133 LYS A C 1
ATOM 1003 O O . LYS A 1 133 ? 18.447 -24.969 -15.939 1.00 93.25 133 LYS A O 1
ATOM 1008 N N . LEU A 1 134 ? 18.613 -23.565 -17.694 1.00 92.81 134 LEU A N 1
ATOM 1009 C CA . LEU A 1 134 ? 19.741 -24.250 -18.337 1.00 92.81 134 LEU A CA 1
ATOM 1010 C C . LEU A 1 134 ? 20.997 -24.261 -17.452 1.00 92.81 134 LEU A C 1
ATOM 1012 O O . LEU A 1 134 ? 21.808 -25.175 -17.548 1.00 92.81 134 LEU A O 1
ATOM 1016 N N . LEU A 1 135 ? 21.139 -23.270 -16.568 1.00 91.88 135 LEU A N 1
ATOM 1017 C CA . LEU A 1 135 ? 22.209 -23.190 -15.570 1.00 91.88 135 LEU A CA 1
ATOM 1018 C C . LEU A 1 135 ? 21.892 -23.936 -14.255 1.00 91.88 135 LEU A C 1
ATOM 1020 O O . LEU A 1 135 ? 22.679 -23.848 -13.318 1.00 91.88 135 LEU A O 1
ATOM 1024 N N . GLY A 1 136 ? 20.758 -24.642 -14.157 1.00 91.81 136 GLY A N 1
ATOM 1025 C CA . GLY A 1 136 ? 20.360 -25.442 -12.988 1.00 91.81 136 GLY A CA 1
ATOM 1026 C C . GLY A 1 136 ? 19.581 -24.691 -11.898 1.00 91.81 136 GLY A C 1
ATOM 1027 O O . GLY A 1 136 ? 19.142 -25.301 -10.921 1.00 91.81 136 GLY A O 1
ATOM 1028 N N . ALA A 1 137 ? 19.361 -23.384 -12.056 1.00 95.62 137 ALA A N 1
ATOM 1029 C CA . ALA A 1 137 ? 18.626 -22.571 -11.089 1.00 95.62 137 ALA A CA 1
ATOM 1030 C C . ALA A 1 137 ? 17.102 -22.710 -11.219 1.00 95.62 137 ALA A C 1
ATOM 1032 O O . ALA A 1 137 ? 16.562 -23.129 -12.243 1.00 95.62 137 ALA A O 1
ATOM 1033 N N . VAL A 1 138 ? 16.389 -22.270 -10.179 1.00 93.75 138 VAL A N 1
ATOM 1034 C CA . VAL A 1 138 ? 14.924 -22.153 -10.167 1.00 93.75 138 VAL A CA 1
ATOM 1035 C C . VAL A 1 138 ? 14.554 -20.681 -10.397 1.00 93.75 138 VAL A C 1
ATOM 1037 O O . VAL A 1 138 ? 14.554 -19.881 -9.456 1.00 93.75 138 VAL A O 1
ATOM 1040 N N . PRO A 1 139 ? 14.273 -20.245 -11.639 1.00 91.94 139 PRO A N 1
ATOM 1041 C CA . PRO A 1 139 ? 13.974 -18.845 -11.904 1.00 91.94 139 PRO A CA 1
ATOM 1042 C C . PRO A 1 139 ? 12.591 -18.445 -11.395 1.00 91.94 139 PRO A C 1
ATOM 1044 O O . PRO A 1 139 ? 11.589 -19.117 -11.637 1.00 91.94 139 PRO A O 1
ATOM 1047 N N . VAL A 1 140 ? 12.517 -17.261 -10.795 1.00 87.25 140 VAL A N 1
ATOM 1048 C CA . VAL A 1 140 ? 11.262 -16.618 -10.408 1.00 87.25 140 VAL A CA 1
ATOM 1049 C C . VAL A 1 140 ? 11.105 -15.317 -11.193 1.00 87.25 140 VAL A C 1
ATOM 1051 O O . VAL A 1 140 ? 11.712 -14.289 -10.874 1.00 87.25 140 VAL A O 1
ATOM 1054 N N . ALA A 1 141 ? 10.290 -15.362 -12.249 1.00 86.00 141 ALA A N 1
ATOM 1055 C CA . ALA A 1 141 ? 10.053 -14.223 -13.131 1.00 86.00 141 ALA A CA 1
ATOM 1056 C C . ALA A 1 141 ? 9.163 -13.173 -12.453 1.00 86.00 141 ALA A C 1
ATOM 1058 O O . ALA A 1 141 ? 7.979 -13.403 -12.200 1.00 86.00 141 ALA A O 1
ATOM 1059 N N . MET A 1 142 ? 9.712 -11.989 -12.181 1.00 83.25 142 MET A N 1
ATOM 1060 C CA . MET A 1 142 ? 8.934 -10.885 -11.613 1.00 83.25 142 MET A CA 1
ATOM 1061 C C . MET A 1 142 ? 9.534 -9.508 -11.932 1.00 83.25 142 MET A C 1
ATOM 1063 O O . MET A 1 142 ? 10.755 -9.381 -12.112 1.00 83.25 142 MET A O 1
ATOM 1067 N N . PRO A 1 143 ? 8.704 -8.446 -11.966 1.00 83.69 143 PRO A N 1
ATOM 1068 C CA . PRO A 1 143 ? 9.187 -7.073 -12.049 1.00 83.69 143 PRO A CA 1
ATOM 1069 C C . PRO A 1 143 ? 10.191 -6.731 -10.947 1.00 83.69 143 PRO A C 1
ATOM 1071 O O . PRO A 1 143 ? 10.185 -7.332 -9.873 1.00 83.69 143 PRO A O 1
ATOM 1074 N N . ALA A 1 144 ? 11.077 -5.776 -11.228 1.00 74.75 144 ALA A N 1
ATOM 1075 C CA . ALA A 1 144 ? 12.074 -5.333 -10.266 1.00 74.75 144 ALA A CA 1
ATOM 1076 C C . ALA A 1 144 ? 11.382 -4.796 -9.010 1.00 74.75 144 ALA A C 1
ATOM 1078 O O . ALA A 1 144 ? 10.459 -3.986 -9.084 1.00 74.75 144 ALA A O 1
ATOM 1079 N N . TYR A 1 145 ? 11.837 -5.288 -7.864 1.00 65.06 145 TYR A N 1
ATOM 1080 C CA . TYR A 1 145 ? 11.350 -4.892 -6.556 1.00 65.06 145 TYR A CA 1
ATOM 1081 C C . TYR A 1 145 ? 12.062 -3.616 -6.118 1.00 65.06 145 TYR A C 1
ATOM 1083 O O . TYR A 1 145 ? 13.290 -3.591 -6.092 1.00 65.06 145 TYR A O 1
ATOM 1091 N N . ASP A 1 146 ? 11.312 -2.583 -5.744 1.00 59.06 146 ASP A N 1
ATOM 1092 C CA . ASP A 1 146 ? 11.856 -1.415 -5.052 1.00 59.06 146 ASP A CA 1
ATOM 1093 C C . ASP A 1 146 ? 11.837 -1.663 -3.528 1.00 59.06 146 ASP A C 1
ATOM 1095 O O . ASP A 1 146 ? 10.771 -1.567 -2.914 1.00 59.06 146 ASP A O 1
ATOM 1099 N N . PRO A 1 147 ? 12.978 -1.971 -2.882 1.00 47.56 147 PRO A N 1
ATOM 1100 C CA . PRO A 1 147 ? 13.035 -2.222 -1.443 1.00 47.56 147 PRO A CA 1
ATOM 1101 C C . PRO A 1 147 ? 12.813 -0.971 -0.576 1.00 47.56 147 PRO A C 1
ATOM 1103 O O . PRO A 1 147 ? 12.577 -1.109 0.629 1.00 47.56 147 PRO A O 1
ATOM 1106 N N . GLN A 1 148 ? 12.879 0.242 -1.140 1.00 45.66 148 GLN A N 1
ATOM 1107 C CA . GLN A 1 148 ? 12.532 1.469 -0.415 1.00 45.66 148 GLN A CA 1
ATOM 1108 C C . GLN A 1 148 ? 11.011 1.620 -0.271 1.00 45.66 148 GLN A C 1
ATOM 1110 O O . GLN A 1 148 ? 10.542 2.165 0.730 1.00 45.66 148 GLN A O 1
ATOM 1115 N N . ARG A 1 149 ? 10.234 1.088 -1.224 1.00 43.53 149 ARG A N 1
ATOM 1116 C CA . ARG A 1 149 ? 8.760 1.153 -1.229 1.00 43.53 149 ARG A CA 1
ATOM 1117 C C . ARG A 1 149 ? 8.089 -0.133 -0.778 1.00 43.53 149 ARG A C 1
ATOM 1119 O O . ARG A 1 149 ? 7.115 -0.108 -0.027 1.00 43.53 149 ARG A O 1
ATOM 1126 N N . HIS A 1 150 ? 8.630 -1.269 -1.178 1.00 48.84 150 HIS A N 1
ATOM 1127 C CA . HIS A 1 150 ? 8.211 -2.565 -0.700 1.00 48.84 150 HIS A CA 1
ATOM 1128 C C . HIS A 1 150 ? 9.123 -2.939 0.470 1.00 48.84 150 HIS A C 1
ATOM 1130 O O . HIS A 1 150 ? 10.162 -3.569 0.326 1.00 48.84 150 HIS A O 1
ATOM 1136 N N . ARG A 1 151 ? 8.749 -2.520 1.678 1.00 48.34 151 ARG A N 1
ATOM 1137 C CA . ARG A 1 151 ? 9.338 -3.069 2.902 1.00 48.34 151 ARG A CA 1
ATOM 1138 C C . ARG A 1 151 ? 8.479 -4.237 3.352 1.00 48.34 151 ARG A C 1
ATOM 1140 O O . ARG A 1 151 ? 7.558 -4.061 4.141 1.00 48.34 151 ARG A O 1
ATOM 1147 N N . ARG A 1 152 ? 8.790 -5.458 2.908 1.00 46.00 152 ARG A N 1
ATOM 1148 C CA . ARG A 1 152 ? 8.269 -6.660 3.582 1.00 46.00 152 ARG A CA 1
ATOM 1149 C C . ARG A 1 152 ? 9.121 -6.941 4.823 1.00 4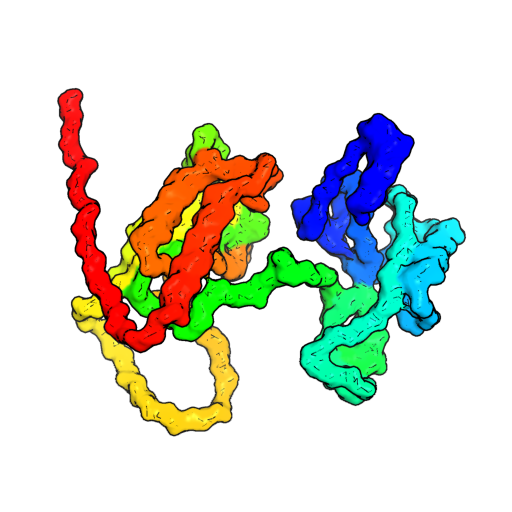6.00 152 ARG A C 1
ATOM 1151 O O . ARG A 1 152 ? 9.829 -7.938 4.897 1.00 46.00 152 ARG A O 1
ATOM 1158 N N . ARG A 1 153 ? 9.105 -6.015 5.782 1.00 50.69 153 ARG A N 1
ATOM 1159 C CA . ARG A 1 153 ? 9.603 -6.256 7.140 1.00 50.69 153 ARG A CA 1
ATOM 1160 C C . ARG A 1 153 ? 8.400 -6.241 8.066 1.00 50.69 153 ARG A C 1
ATOM 1162 O O . ARG A 1 153 ? 7.536 -5.383 7.921 1.00 50.69 153 ARG A O 1
ATOM 1169 N N . SER A 1 154 ? 8.343 -7.209 8.975 1.00 56.66 154 SER A N 1
ATOM 1170 C CA . SER A 1 154 ? 7.395 -7.143 10.081 1.00 56.66 154 SER A CA 1
ATOM 1171 C C . SER A 1 154 ? 7.641 -5.834 10.829 1.00 56.66 154 SER A C 1
ATOM 1173 O O . SER A 1 154 ? 8.777 -5.562 11.218 1.00 56.66 154 SER A O 1
ATOM 1175 N N . ILE A 1 155 ? 6.600 -5.018 10.961 1.00 62.66 155 ILE A N 1
ATOM 1176 C CA . ILE A 1 155 ? 6.603 -3.817 11.805 1.00 62.66 155 ILE A CA 1
ATOM 1177 C C . ILE A 1 155 ? 6.478 -4.174 13.287 1.00 62.66 155 ILE A C 1
ATOM 1179 O O . ILE A 1 155 ? 6.706 -3.320 14.138 1.00 62.66 155 ILE A O 1
ATOM 1183 N N . ARG A 1 156 ? 6.137 -5.436 13.589 1.00 76.50 156 ARG A N 1
ATOM 1184 C CA . ARG A 1 156 ? 6.007 -5.920 14.957 1.00 76.50 156 ARG A CA 1
ATOM 1185 C C . ARG A 1 156 ? 7.308 -5.739 15.709 1.00 76.50 156 ARG A C 1
ATOM 1187 O O . ARG A 1 156 ? 8.384 -6.064 15.194 1.00 76.50 156 ARG A O 1
ATOM 1194 N N . LEU A 1 157 ? 7.183 -5.273 16.944 1.00 74.00 157 LEU A N 1
ATOM 1195 C CA . LEU A 1 157 ? 8.298 -5.203 17.866 1.00 74.00 157 LEU A CA 1
ATOM 1196 C C . LEU A 1 157 ? 8.847 -6.621 18.059 1.00 74.00 157 LEU A C 1
ATOM 1198 O O . LEU A 1 157 ? 8.115 -7.546 18.412 1.00 74.00 157 LEU A O 1
ATOM 1202 N N . ARG A 1 158 ? 10.133 -6.814 17.747 1.00 71.75 158 ARG A N 1
ATOM 1203 C CA . ARG A 1 158 ? 10.765 -8.135 17.840 1.00 71.75 158 ARG A CA 1
ATOM 1204 C C . ARG A 1 158 ? 10.754 -8.607 19.291 1.00 71.75 158 ARG A C 1
ATOM 1206 O O . ARG A 1 158 ? 11.171 -7.860 20.165 1.00 71.75 158 ARG A O 1
ATOM 1213 N N . GLY A 1 159 ? 10.311 -9.844 19.510 1.00 74.31 159 GLY A N 1
ATOM 1214 C CA . GLY A 1 159 ? 10.242 -10.454 20.840 1.00 74.31 159 GLY A CA 1
ATOM 1215 C C . GLY A 1 159 ? 9.077 -9.972 21.709 1.00 74.31 159 GLY A C 1
ATOM 1216 O O . GLY A 1 159 ? 8.982 -10.414 22.844 1.00 74.31 159 GLY A O 1
ATOM 1217 N N . TYR A 1 160 ? 8.202 -9.097 21.201 1.00 79.06 160 TYR A N 1
ATOM 1218 C CA . TYR A 1 160 ? 7.041 -8.628 21.953 1.00 79.06 160 TYR A CA 1
ATOM 1219 C C . TYR A 1 160 ? 5.847 -9.567 21.792 1.00 79.06 160 TYR A C 1
ATOM 1221 O O . TYR A 1 160 ? 5.527 -9.986 20.673 1.00 79.06 160 TYR A O 1
ATOM 1229 N N . ASP A 1 161 ? 5.183 -9.855 22.905 1.00 81.56 161 ASP A N 1
ATOM 1230 C CA . ASP A 1 161 ? 3.993 -10.689 22.947 1.00 81.56 161 ASP A CA 1
ATOM 1231 C C . ASP A 1 161 ? 2.722 -9.838 22.837 1.00 81.56 161 ASP A C 1
ATOM 1233 O O . ASP A 1 161 ? 2.329 -9.127 23.755 1.00 81.56 161 ASP A O 1
ATOM 1237 N N . TYR A 1 162 ? 2.067 -9.929 21.682 1.00 84.69 162 TYR A N 1
ATOM 1238 C CA . TYR A 1 162 ? 0.860 -9.168 21.355 1.00 84.69 162 TYR A CA 1
ATOM 1239 C C . TYR A 1 162 ? -0.428 -9.764 21.957 1.00 84.69 162 TYR A C 1
ATOM 1241 O O . TYR A 1 162 ? -1.521 -9.381 21.531 1.00 84.69 162 TYR A O 1
ATOM 1249 N N . THR A 1 163 ? -0.328 -10.731 22.876 1.00 81.62 163 THR A N 1
ATOM 1250 C CA . THR A 1 163 ? -1.439 -11.111 23.769 1.00 81.62 163 THR A CA 1
ATOM 1251 C C . THR A 1 163 ? -1.426 -10.344 25.086 1.00 81.62 163 THR A C 1
ATOM 1253 O O . THR A 1 163 ? -2.409 -10.417 25.813 1.00 81.62 163 THR A O 1
ATOM 1256 N N . GLN A 1 164 ? -0.337 -9.644 25.417 1.00 83.38 164 GLN A N 1
ATOM 1257 C CA . GLN A 1 164 ? -0.225 -8.953 26.698 1.00 83.38 164 GLN A CA 1
ATOM 1258 C C . GLN A 1 164 ? -1.103 -7.694 26.754 1.00 83.38 164 GLN A C 1
ATOM 1260 O O . GLN A 1 164 ? -1.324 -7.054 25.712 1.00 83.38 164 GLN A O 1
ATOM 1265 N N . PRO A 1 165 ? -1.546 -7.305 27.964 1.00 90.12 165 PRO A N 1
ATOM 1266 C CA . PRO A 1 165 ? -2.173 -6.016 28.192 1.00 90.12 165 PRO A CA 1
ATOM 1267 C C . PRO A 1 165 ? -1.321 -4.863 27.659 1.00 90.12 165 PRO A C 1
ATOM 1269 O O . PRO A 1 165 ? -0.091 -4.866 27.757 1.00 90.12 165 PRO A O 1
ATOM 1272 N N . GLY A 1 166 ? -1.976 -3.870 27.071 1.00 91.38 166 GLY A N 1
ATOM 1273 C CA . GLY A 1 166 ? -1.301 -2.736 26.461 1.00 91.38 166 GLY A CA 1
ATOM 1274 C C . GLY A 1 166 ? -2.200 -1.937 25.533 1.00 91.38 166 GLY A C 1
ATOM 1275 O O . GLY A 1 166 ? -3.311 -2.341 25.198 1.00 91.38 166 GLY A O 1
ATOM 1276 N N . VAL A 1 167 ? -1.681 -0.794 25.093 1.00 93.50 167 VAL A N 1
ATOM 1277 C CA . VAL A 1 167 ? -2.389 0.132 24.210 1.00 93.50 167 VAL A CA 1
ATOM 1278 C C . VAL A 1 167 ? -1.778 0.053 22.813 1.00 93.50 167 VAL A C 1
ATOM 1280 O O . VAL A 1 167 ? -0.569 0.223 22.635 1.00 93.50 167 VAL A O 1
ATOM 1283 N N . TYR A 1 168 ? -2.605 -0.208 21.805 1.00 94.44 168 TYR A N 1
ATOM 1284 C CA . TYR A 1 168 ? -2.168 -0.484 20.441 1.00 94.44 168 TYR A CA 1
ATOM 1285 C C . TYR A 1 168 ? -2.840 0.461 19.450 1.00 94.44 168 TYR A C 1
ATOM 1287 O O . TYR A 1 168 ? -4.046 0.392 19.232 1.00 94.44 168 TYR A O 1
ATOM 1295 N N . PHE A 1 169 ? -2.047 1.292 18.779 1.00 95.50 169 PHE A N 1
ATOM 1296 C CA . PHE A 1 169 ? -2.507 2.046 17.620 1.00 95.50 169 PHE A CA 1
ATOM 1297 C C . PHE A 1 169 ? -2.435 1.176 16.372 1.00 95.50 169 PHE A C 1
ATOM 1299 O O . PHE A 1 169 ? -1.383 0.601 16.078 1.00 95.50 169 PHE A O 1
ATOM 1306 N N . ILE A 1 170 ? -3.524 1.107 15.613 1.00 95.44 170 ILE A N 1
ATOM 1307 C CA . ILE A 1 170 ? -3.581 0.349 14.369 1.00 95.44 170 ILE A CA 1
ATOM 1308 C C . ILE A 1 170 ? -4.086 1.178 13.192 1.00 95.44 170 ILE A C 1
ATOM 1310 O O . ILE A 1 170 ? -4.805 2.163 13.334 1.00 95.44 170 ILE A O 1
ATOM 1314 N N . THR A 1 171 ? -3.689 0.766 11.988 1.00 95.00 171 THR A N 1
ATOM 1315 C CA . THR A 1 171 ? -4.253 1.268 10.729 1.00 95.00 171 THR A CA 1
ATOM 1316 C C . THR A 1 171 ? -4.556 0.109 9.799 1.00 95.00 171 THR A C 1
ATOM 1318 O O . THR A 1 171 ? -3.655 -0.653 9.435 1.00 95.00 171 THR A O 1
ATOM 1321 N N .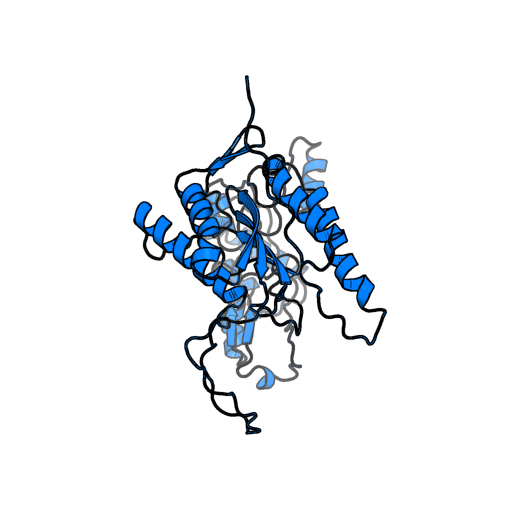 ILE A 1 172 ? -5.808 -0.020 9.371 1.00 96.44 172 ILE A N 1
ATOM 1322 C CA . ILE A 1 172 ? -6.248 -1.088 8.472 1.00 96.44 172 ILE A CA 1
ATOM 1323 C C . ILE A 1 172 ? -6.716 -0.454 7.163 1.00 96.44 172 ILE A C 1
ATOM 1325 O O . ILE A 1 172 ? -7.743 0.214 7.120 1.00 96.44 172 ILE A O 1
ATOM 1329 N N . CYS A 1 173 ? -5.963 -0.661 6.082 1.00 95.00 173 CYS A N 1
ATOM 1330 C CA . CYS A 1 173 ? -6.300 -0.105 4.770 1.00 95.00 173 CYS A CA 1
ATOM 1331 C C . CYS A 1 173 ? -7.191 -1.046 3.953 1.00 95.00 173 CYS A C 1
ATOM 1333 O O . CYS A 1 173 ? -7.008 -2.272 3.971 1.00 95.00 173 CYS A O 1
ATOM 1335 N N . THR A 1 174 ? -8.082 -0.465 3.152 1.00 94.75 174 THR A N 1
ATOM 1336 C CA . THR A 1 174 ? -8.852 -1.185 2.137 1.00 94.75 174 THR A CA 1
ATOM 1337 C C . THR A 1 174 ? -7.943 -1.834 1.097 1.00 94.75 174 THR A C 1
ATOM 1339 O O . THR A 1 174 ? -6.793 -1.431 0.870 1.00 94.75 174 THR A O 1
ATOM 1342 N N . HIS A 1 175 ? -8.455 -2.868 0.435 1.00 90.94 175 HIS A N 1
ATOM 1343 C CA . HIS A 1 175 ? -7.772 -3.511 -0.676 1.00 90.94 175 HIS A CA 1
ATOM 1344 C C . HIS A 1 175 ? -7.416 -2.470 -1.743 1.00 90.94 175 HIS A C 1
ATOM 1346 O O . HIS A 1 175 ? -8.234 -1.632 -2.110 1.00 90.94 175 HIS A O 1
ATOM 1352 N N . GLN A 1 176 ? -6.152 -2.480 -2.174 1.00 85.75 176 GLN A N 1
ATOM 1353 C CA . GLN A 1 176 ? -5.575 -1.480 -3.085 1.00 85.75 176 GLN A CA 1
ATOM 1354 C C . GLN A 1 176 ? -5.747 -0.009 -2.650 1.00 85.75 176 GLN A C 1
ATOM 1356 O O . GLN A 1 176 ? -5.403 0.873 -3.425 1.00 85.75 176 GLN A O 1
ATOM 1361 N N . ARG A 1 177 ? -6.148 0.260 -1.395 1.00 87.31 177 ARG A N 1
ATOM 1362 C CA . ARG A 1 177 ? -6.414 1.606 -0.854 1.00 87.31 177 ARG A CA 1
ATOM 1363 C C . ARG A 1 177 ? -7.546 2.335 -1.585 1.00 87.31 177 ARG A C 1
ATOM 1365 O O . ARG A 1 177 ? -7.542 3.561 -1.665 1.00 87.31 177 ARG A O 1
ATOM 1372 N N . ALA A 1 178 ? -8.514 1.582 -2.102 1.00 88.25 178 ALA A N 1
ATOM 1373 C CA . ALA A 1 178 ? -9.711 2.144 -2.714 1.00 88.25 178 ALA A CA 1
ATOM 1374 C C . ALA A 1 178 ? -10.570 2.905 -1.677 1.00 88.25 178 ALA A C 1
ATOM 1376 O O . ALA A 1 178 ? -10.745 2.388 -0.565 1.00 88.25 178 ALA A O 1
ATOM 1377 N N . PRO A 1 179 ? -11.121 4.088 -2.012 1.00 93.06 179 PRO A N 1
ATOM 1378 C CA . PRO A 1 179 ? -12.000 4.859 -1.131 1.00 93.06 179 PRO A CA 1
ATOM 1379 C C . PRO A 1 179 ? -13.397 4.215 -1.033 1.00 93.06 179 PRO A C 1
ATOM 1381 O O . PRO A 1 179 ? -14.351 4.645 -1.669 1.00 93.06 179 PRO A O 1
ATOM 1384 N N . LEU A 1 180 ? -13.501 3.115 -0.286 1.00 95.50 180 LEU A N 1
ATOM 1385 C CA . LEU A 1 180 ? -14.698 2.276 -0.199 1.00 95.50 180 LEU A CA 1
ATOM 1386 C C . LEU A 1 180 ? -15.729 2.776 0.827 1.00 95.50 180 LEU A C 1
ATOM 1388 O O . LEU A 1 180 ? -16.911 2.478 0.685 1.00 95.50 180 LEU A O 1
ATOM 1392 N N . PHE A 1 181 ? -15.300 3.490 1.866 1.00 98.12 181 PHE A N 1
ATOM 1393 C CA . PHE A 1 181 ? -16.102 3.721 3.078 1.00 98.12 181 PHE A CA 1
ATOM 1394 C C . PHE A 1 181 ? -16.856 5.052 3.111 1.00 98.12 181 PHE A C 1
ATOM 1396 O O . PHE A 1 181 ? -17.586 5.326 4.060 1.00 98.12 181 PHE A O 1
ATOM 1403 N N . GLY A 1 182 ? -16.706 5.876 2.079 1.00 96.81 182 GLY A N 1
ATOM 1404 C CA . GLY A 1 182 ? -17.334 7.188 1.997 1.00 96.81 182 GLY A CA 1
ATOM 1405 C C . GLY A 1 182 ? -16.369 8.215 1.433 1.00 96.81 182 GLY A C 1
ATOM 1406 O O . GLY A 1 182 ? -15.422 7.866 0.726 1.00 96.81 182 GLY A O 1
ATOM 1407 N N . GLN A 1 183 ? -16.608 9.475 1.763 1.00 96.94 183 GLN A N 1
ATOM 1408 C CA . GLN A 1 183 ? -15.831 10.607 1.272 1.00 96.94 183 GLN A CA 1
ATOM 1409 C C . GLN A 1 183 ? -15.653 11.650 2.369 1.00 96.94 183 GLN A C 1
ATOM 1411 O O . GLN A 1 183 ? -16.427 11.688 3.318 1.00 96.94 183 GLN A O 1
ATOM 1416 N N . VAL A 1 184 ? -14.643 12.502 2.222 1.00 96.62 184 VAL A N 1
ATOM 1417 C CA . VAL A 1 184 ? -14.463 13.661 3.098 1.00 96.62 184 VAL A CA 1
ATOM 1418 C C . VAL A 1 184 ? -15.017 14.893 2.393 1.00 96.62 184 VAL A C 1
ATOM 1420 O O . VAL A 1 184 ? -14.621 15.164 1.259 1.00 96.62 184 VAL A O 1
ATOM 1423 N N . VAL A 1 185 ? -15.917 15.617 3.055 1.00 94.75 185 VAL A N 1
ATOM 1424 C CA . VAL A 1 185 ? -16.536 16.864 2.577 1.00 94.75 185 VAL A CA 1
ATOM 1425 C C . VAL A 1 185 ? -16.270 17.936 3.626 1.00 94.75 185 VAL A C 1
ATOM 1427 O O . VAL A 1 185 ? -16.517 17.700 4.800 1.00 94.75 185 VAL A O 1
ATOM 1430 N N . ASP A 1 186 ? -15.698 19.070 3.217 1.00 92.88 186 ASP A N 1
ATOM 1431 C CA . ASP A 1 186 ? -15.363 20.200 4.102 1.00 92.88 186 ASP A CA 1
ATOM 1432 C C . ASP A 1 186 ? -14.547 19.821 5.350 1.00 92.88 186 ASP A C 1
ATOM 1434 O O . ASP A 1 186 ? -14.685 20.395 6.423 1.00 92.88 186 ASP A O 1
ATOM 1438 N N . GLY A 1 187 ? -13.653 18.842 5.190 1.00 92.88 187 GLY A N 1
ATOM 1439 C CA . GLY A 1 187 ? -12.802 18.352 6.272 1.00 92.88 187 GLY A CA 1
ATOM 1440 C C . GLY A 1 187 ? -13.483 17.363 7.215 1.00 92.88 187 GLY A C 1
ATOM 1441 O O . GLY A 1 187 ? -12.835 16.905 8.146 1.00 92.88 187 GLY A O 1
ATOM 1442 N N . GLU A 1 188 ? -14.723 16.964 6.942 1.00 95.81 188 GLU A N 1
ATOM 1443 C CA . GLU A 1 188 ? -15.481 16.001 7.738 1.00 95.81 188 GLU A CA 1
ATOM 1444 C C . GLU A 1 188 ? -15.680 14.686 6.988 1.00 95.81 188 GLU A C 1
ATOM 1446 O O . GLU A 1 188 ? -15.899 14.658 5.775 1.00 95.81 188 GLU A O 1
ATOM 1451 N N . MET A 1 189 ? -15.611 13.564 7.706 1.00 97.38 189 MET A N 1
ATOM 1452 C CA . MET A 1 189 ? -15.860 12.256 7.103 1.00 97.38 189 MET A CA 1
ATOM 1453 C C . MET A 1 189 ? -17.364 11.997 6.970 1.00 97.38 189 MET A C 1
ATOM 1455 O O . MET A 1 189 ? -18.065 11.823 7.964 1.00 97.38 189 MET A O 1
ATOM 1459 N N . VAL A 1 190 ? -17.835 11.829 5.735 1.00 98.25 190 VAL A N 1
ATOM 1460 C CA . VAL A 1 190 ? -19.194 11.383 5.414 1.00 98.25 190 VAL A CA 1
ATOM 1461 C C . VAL A 1 190 ? -19.160 9.900 5.049 1.00 98.25 190 VAL A C 1
ATOM 1463 O O . VAL A 1 190 ? -18.680 9.510 3.977 1.00 98.25 190 VAL A O 1
ATOM 1466 N N . LEU A 1 191 ? -19.658 9.054 5.954 1.00 98.50 191 LEU A N 1
ATOM 1467 C CA . LEU A 1 191 ? -19.711 7.606 5.750 1.00 98.50 191 LEU A CA 1
ATOM 1468 C C . LEU A 1 191 ? -20.821 7.225 4.771 1.00 98.50 191 LEU A C 1
ATOM 1470 O O . LEU A 1 191 ? -21.932 7.746 4.814 1.00 98.50 191 LEU A O 1
ATOM 1474 N N . ASN A 1 192 ? -20.518 6.262 3.905 1.00 98.38 192 ASN A N 1
ATOM 1475 C CA . ASN A 1 192 ? -21.546 5.524 3.179 1.00 98.38 192 ASN A CA 1
ATOM 1476 C C . ASN A 1 192 ? -21.947 4.266 3.972 1.00 98.38 192 ASN A C 1
ATOM 1478 O O . ASN A 1 192 ? -21.384 3.971 5.025 1.00 98.38 192 ASN A O 1
ATOM 1482 N N . VAL A 1 193 ? -22.860 3.460 3.425 1.00 98.31 193 VAL A N 1
ATOM 1483 C CA . VAL A 1 193 ? -23.311 2.207 4.061 1.00 98.31 193 VAL A CA 1
ATOM 1484 C C . VAL A 1 193 ? -22.167 1.242 4.421 1.00 98.31 193 VAL A C 1
ATOM 1486 O O . VAL A 1 193 ? -22.237 0.540 5.427 1.00 98.31 193 VAL A O 1
ATOM 1489 N N . TYR A 1 194 ? -21.078 1.209 3.647 1.00 98.44 194 TYR A N 1
ATOM 1490 C CA . TYR A 1 194 ? -19.921 0.365 3.954 1.00 98.44 194 TYR A CA 1
ATOM 1491 C C . TYR A 1 194 ? -19.072 0.946 5.083 1.00 98.44 194 TYR A C 1
ATOM 1493 O O . TYR A 1 194 ? -18.604 0.192 5.934 1.00 98.44 194 TYR A O 1
ATOM 1501 N N . GLY A 1 195 ? -18.886 2.267 5.114 1.00 98.38 195 GLY A N 1
ATOM 1502 C CA . GLY A 1 195 ? -18.243 2.951 6.235 1.00 98.38 195 GLY A CA 1
ATOM 1503 C C . GLY A 1 195 ? -19.024 2.793 7.534 1.00 98.38 195 GLY A C 1
ATOM 1504 O O . GLY A 1 195 ? -18.426 2.578 8.586 1.00 98.38 195 GLY A O 1
ATOM 1505 N N . GLU A 1 196 ? -20.352 2.785 7.447 1.00 98.69 196 GLU A N 1
ATOM 1506 C CA . GLU A 1 196 ? -21.224 2.501 8.582 1.00 98.69 196 GLU A CA 1
ATOM 1507 C C . GLU A 1 196 ? -21.036 1.085 9.123 1.00 98.69 196 GLU A C 1
ATOM 1509 O O . GLU A 1 196 ? -20.840 0.903 10.322 1.00 98.69 196 GLU A O 1
ATOM 1514 N N . ILE A 1 197 ? -20.953 0.082 8.245 1.00 98.69 197 ILE A N 1
ATOM 1515 C CA . ILE A 1 197 ? -20.617 -1.290 8.653 1.00 98.69 197 ILE A CA 1
ATOM 1516 C C . ILE A 1 197 ? -19.271 -1.343 9.383 1.00 98.69 197 ILE A C 1
ATOM 1518 O O . ILE A 1 197 ? -19.154 -2.029 10.397 1.00 98.69 197 ILE A O 1
ATOM 1522 N N . VAL A 1 198 ? -18.251 -0.642 8.877 1.00 98.62 198 VAL A N 1
ATOM 1523 C CA . VAL A 1 198 ? -16.927 -0.577 9.515 1.00 98.62 198 VAL A CA 1
ATOM 1524 C C . VAL A 1 198 ? -17.039 0.022 10.917 1.00 98.62 198 VAL A C 1
ATOM 1526 O O . VAL A 1 198 ? -16.501 -0.556 11.860 1.00 98.62 198 VAL A O 1
ATOM 1529 N N . ARG A 1 199 ? -17.753 1.145 11.062 1.00 98.69 199 ARG A N 1
ATOM 1530 C CA . ARG A 1 199 ? -17.973 1.832 12.342 1.00 98.69 199 ARG A CA 1
ATOM 1531 C C . ARG A 1 199 ? -18.704 0.942 13.344 1.00 98.69 199 ARG A C 1
ATOM 1533 O O . ARG A 1 199 ? -18.260 0.826 14.484 1.00 98.69 199 ARG A O 1
ATOM 1540 N N . THR A 1 200 ? -19.782 0.290 12.919 1.00 98.62 200 THR A N 1
ATOM 1541 C CA . THR A 1 200 ? -20.551 -0.634 13.757 1.00 98.62 200 THR A CA 1
ATOM 1542 C C . THR A 1 200 ? -19.697 -1.820 14.195 1.00 98.62 200 THR A C 1
ATOM 1544 O O . THR A 1 200 ? -19.554 -2.049 15.389 1.00 98.62 200 THR A O 1
ATOM 1547 N N . CYS A 1 201 ? -19.042 -2.520 13.263 1.00 98.50 201 CYS A N 1
ATOM 1548 C CA . CYS A 1 201 ? -18.184 -3.657 13.608 1.00 98.50 201 CYS A CA 1
ATOM 1549 C C . CYS A 1 201 ? -16.997 -3.269 14.493 1.00 98.50 201 CYS A C 1
ATOM 1551 O O . CYS A 1 201 ? -16.496 -4.116 15.226 1.00 98.50 201 CYS A O 1
ATOM 1553 N N . TRP A 1 202 ? -16.509 -2.028 14.403 1.00 98.62 202 TRP A N 1
ATOM 1554 C CA . TRP A 1 202 ? -15.465 -1.544 15.300 1.00 98.62 202 TRP A CA 1
ATOM 1555 C C . TRP A 1 202 ? -16.004 -1.446 16.724 1.00 98.62 202 TRP A C 1
ATOM 1557 O O . TRP A 1 202 ? -15.391 -1.991 17.631 1.00 98.62 202 TRP A O 1
ATOM 1567 N N . ARG A 1 203 ? -17.178 -0.829 16.908 1.00 98.38 203 ARG A N 1
ATOM 1568 C CA . ARG A 1 203 ? -17.836 -0.684 18.217 1.00 98.38 203 ARG A CA 1
ATOM 1569 C C . ARG A 1 203 ? -18.251 -2.014 18.851 1.00 98.38 203 ARG A C 1
ATOM 1571 O O . ARG A 1 203 ? -18.258 -2.096 20.067 1.00 98.38 203 ARG A O 1
ATOM 1578 N N . GLU A 1 204 ? -18.526 -3.038 18.047 1.00 97.94 204 GLU A N 1
ATOM 1579 C CA . GLU A 1 204 ? -18.850 -4.405 18.499 1.00 97.94 204 GLU A CA 1
ATOM 1580 C C . GLU A 1 204 ? -17.612 -5.209 18.966 1.00 97.94 204 GLU A C 1
ATOM 1582 O O . GLU A 1 204 ? -17.744 -6.346 19.415 1.00 97.94 204 GLU A O 1
ATOM 1587 N N . ILE A 1 205 ? -16.381 -4.685 18.839 1.00 97.44 205 ILE A N 1
ATOM 1588 C CA . ILE A 1 205 ? -15.169 -5.430 19.235 1.00 97.44 205 ILE A CA 1
ATOM 1589 C C . ILE A 1 205 ? -15.218 -5.895 20.710 1.00 97.44 205 ILE A C 1
ATOM 1591 O O . ILE A 1 205 ? -14.955 -7.081 20.928 1.00 97.44 205 ILE A O 1
ATOM 1595 N N . PRO A 1 206 ? -15.561 -5.049 21.705 1.00 96.44 206 PRO A N 1
ATOM 1596 C CA . PRO A 1 206 ? -15.642 -5.456 23.111 1.00 96.44 206 PRO A CA 1
ATOM 1597 C C . PRO A 1 206 ? -16.677 -6.557 23.377 1.00 96.44 206 PRO A C 1
ATOM 1599 O O . PRO A 1 206 ? -16.435 -7.428 24.209 1.00 96.44 206 PRO A O 1
ATOM 1602 N N . ASP A 1 207 ? -17.773 -6.600 22.610 1.00 95.06 207 ASP A N 1
ATOM 1603 C CA . ASP A 1 207 ? -18.810 -7.638 22.737 1.00 95.06 207 ASP A CA 1
ATOM 1604 C C . ASP A 1 207 ? -18.269 -9.034 22.387 1.00 95.06 207 ASP A C 1
ATOM 1606 O O . ASP A 1 207 ? -18.737 -10.059 22.887 1.00 95.06 207 ASP A O 1
ATOM 1610 N N . HIS A 1 208 ? -17.263 -9.088 21.511 1.00 92.88 208 HIS A N 1
ATOM 1611 C CA . HIS A 1 208 ? -16.598 -10.321 21.092 1.00 92.88 208 HIS A CA 1
ATOM 1612 C C . HIS A 1 208 ? -15.310 -10.611 21.867 1.00 92.88 208 HIS A C 1
ATOM 1614 O O . HIS A 1 208 ? -14.854 -11.757 21.900 1.00 92.88 208 HIS A O 1
ATOM 1620 N N . PHE A 1 209 ? -14.711 -9.583 22.463 1.00 93.50 209 PHE A N 1
ATOM 1621 C CA . PHE A 1 209 ? -13.462 -9.656 23.208 1.00 93.50 209 PHE A CA 1
ATOM 1622 C C . PHE A 1 209 ? -13.601 -8.841 24.503 1.00 93.50 209 PHE A C 1
ATOM 1624 O O . PHE A 1 209 ? -13.183 -7.688 24.534 1.00 93.50 209 PHE A O 1
ATOM 1631 N N . PRO A 1 210 ? -14.142 -9.428 25.588 1.00 91.56 210 PRO A N 1
ATOM 1632 C CA . PRO A 1 210 ? -14.426 -8.694 26.827 1.00 91.56 210 PRO A CA 1
ATOM 1633 C C . PRO A 1 210 ? -13.197 -8.090 27.521 1.00 91.56 210 PRO A C 1
ATOM 1635 O O . PRO A 1 210 ? -13.332 -7.308 28.451 1.00 91.56 210 PRO A O 1
ATOM 1638 N N . HIS A 1 211 ? -11.984 -8.500 27.134 1.00 91.00 211 HIS A N 1
ATOM 1639 C CA . HIS A 1 211 ? -10.702 -7.943 27.595 1.00 91.00 211 HIS A CA 1
ATOM 1640 C C . HIS A 1 211 ? -10.191 -6.797 26.719 1.00 91.00 211 HIS A C 1
ATOM 1642 O O . HIS A 1 211 ? -9.017 -6.433 26.796 1.00 91.00 211 HIS A O 1
ATOM 1648 N N . VAL A 1 212 ? -11.038 -6.278 25.833 1.00 95.19 212 VAL A N 1
ATOM 1649 C CA . VAL A 1 212 ? -10.706 -5.196 24.918 1.00 95.19 212 VAL A CA 1
ATOM 1650 C C . VAL A 1 212 ? -11.562 -3.984 25.223 1.00 95.19 212 VAL A C 1
ATOM 1652 O O . VAL A 1 212 ? -12.786 -4.044 25.169 1.00 95.19 212 VAL A O 1
ATOM 1655 N N . GLU A 1 213 ? -10.893 -2.861 25.434 1.00 96.38 213 GLU A N 1
ATOM 1656 C CA . GLU A 1 213 ? -11.505 -1.543 25.433 1.00 96.38 213 GLU A CA 1
ATOM 1657 C C . GLU A 1 213 ? -11.103 -0.797 24.155 1.00 96.38 213 GLU A C 1
ATOM 1659 O O . GLU A 1 213 ? -10.039 -1.025 23.562 1.00 96.38 213 GLU A O 1
ATOM 1664 N N . LEU A 1 214 ? -11.981 0.094 23.705 1.00 97.56 214 LEU A N 1
ATOM 1665 C CA . LEU A 1 214 ? -11.739 0.949 22.551 1.00 97.56 214 LEU A CA 1
ATOM 1666 C C . LEU A 1 214 ? -11.511 2.379 23.019 1.00 97.56 214 LEU A C 1
ATOM 1668 O O . LEU A 1 214 ? -12.210 2.877 23.894 1.00 97.56 214 LEU A O 1
ATOM 1672 N N . ASP A 1 215 ? -10.566 3.041 22.371 1.00 97.69 215 ASP A N 1
ATOM 1673 C CA . ASP A 1 215 ? -10.301 4.468 22.537 1.00 97.69 215 ASP A CA 1
ATOM 1674 C C . ASP A 1 215 ? -10.550 5.145 21.169 1.00 97.69 215 ASP A C 1
ATOM 1676 O O . ASP A 1 215 ? -11.357 4.660 20.365 1.00 97.69 215 ASP A O 1
ATOM 1680 N N . ALA A 1 216 ? -9.896 6.264 20.871 1.00 97.94 216 ALA A N 1
ATOM 1681 C CA . ALA A 1 216 ? -10.106 7.035 19.658 1.00 97.94 216 ALA A CA 1
ATOM 1682 C C . ALA A 1 216 ? -9.960 6.174 18.394 1.00 97.94 216 ALA A C 1
ATOM 1684 O O . ALA A 1 216 ? -9.009 5.400 18.230 1.00 97.94 216 ALA A O 1
ATOM 1685 N N . PHE A 1 217 ? -10.892 6.354 17.461 1.00 98.62 217 PHE A N 1
ATOM 1686 C CA . PHE A 1 217 ? -10.836 5.774 16.127 1.00 98.62 217 PHE A CA 1
ATOM 1687 C C . PHE A 1 217 ? -11.490 6.706 15.109 1.00 98.62 217 PHE A C 1
ATOM 1689 O O . PHE A 1 217 ? -12.347 7.518 15.449 1.00 98.62 217 PHE A O 1
ATOM 1696 N N . VAL A 1 218 ? -11.093 6.572 13.846 1.00 98.25 218 VAL A N 1
ATOM 1697 C CA . VAL A 1 218 ? -11.714 7.272 12.721 1.00 98.25 218 VAL A CA 1
ATOM 1698 C C . VAL A 1 218 ? -11.738 6.358 11.504 1.00 98.25 218 VAL A C 1
ATOM 1700 O O . VAL A 1 218 ? -10.728 5.752 11.129 1.00 98.25 218 VAL A O 1
ATOM 1703 N N . VAL A 1 219 ? -12.914 6.237 10.891 1.00 98.50 219 VAL A N 1
ATOM 1704 C CA . VAL A 1 219 ? -13.066 5.610 9.577 1.00 98.50 219 VAL A CA 1
ATOM 1705 C C . VAL A 1 219 ? -12.784 6.683 8.536 1.00 98.50 219 VAL A C 1
ATOM 1707 O O . VAL A 1 219 ? -13.385 7.743 8.573 1.00 98.50 219 VAL A O 1
ATOM 1710 N N . MET A 1 220 ? -11.873 6.406 7.619 1.00 98.06 220 MET A N 1
ATOM 1711 C CA . MET A 1 220 ? -11.505 7.268 6.498 1.00 98.06 220 MET A CA 1
ATOM 1712 C C . MET A 1 220 ? -11.947 6.606 5.192 1.00 98.06 220 MET A C 1
ATOM 1714 O O . MET A 1 220 ? -12.227 5.403 5.189 1.00 98.06 220 MET A O 1
ATOM 1718 N N . PRO A 1 221 ? -11.967 7.312 4.045 1.00 98.00 221 PRO A N 1
ATOM 1719 C CA . PRO A 1 221 ? -12.469 6.740 2.797 1.00 98.00 221 PRO A CA 1
ATOM 1720 C C . PRO A 1 221 ? -11.836 5.389 2.441 1.00 98.00 221 PRO A C 1
ATOM 1722 O O . PRO A 1 221 ? -12.534 4.475 2.007 1.00 98.00 221 PRO A O 1
ATOM 1725 N N . ASN A 1 222 ? -10.525 5.227 2.653 1.00 95.88 222 ASN A N 1
ATOM 1726 C CA . ASN A 1 222 ? -9.777 4.024 2.271 1.00 95.88 222 ASN A CA 1
ATOM 1727 C C . ASN A 1 222 ? -9.069 3.291 3.425 1.00 95.88 222 ASN A C 1
ATOM 1729 O O . ASN A 1 222 ? -8.267 2.381 3.180 1.00 95.88 222 ASN A O 1
ATOM 1733 N N . HIS A 1 223 ? -9.315 3.661 4.678 1.00 97.38 223 HIS A N 1
ATOM 1734 C CA . HIS A 1 223 ? -8.707 2.999 5.829 1.00 97.38 223 HIS A CA 1
ATOM 1735 C C . HIS A 1 223 ? -9.475 3.291 7.117 1.00 97.38 223 HIS A C 1
ATOM 1737 O O . HIS A 1 223 ? -10.363 4.128 7.147 1.00 97.38 223 HIS A O 1
ATOM 1743 N N . ILE A 1 224 ? -9.117 2.599 8.189 1.00 98.19 224 ILE A N 1
ATOM 1744 C CA . ILE A 1 224 ? -9.512 2.948 9.553 1.00 98.19 224 ILE A CA 1
ATOM 1745 C C . ILE A 1 224 ? -8.252 3.099 10.397 1.00 98.19 224 ILE A C 1
ATOM 1747 O O . ILE A 1 224 ? -7.344 2.264 10.309 1.00 98.19 224 ILE A O 1
ATOM 1751 N N . HIS A 1 225 ? -8.212 4.158 11.196 1.00 97.69 225 HIS A N 1
ATOM 1752 C CA . HIS A 1 225 ? -7.288 4.323 12.308 1.00 97.69 225 HIS A CA 1
ATOM 1753 C C . HIS A 1 225 ? -8.026 4.036 13.608 1.00 97.69 225 HIS A C 1
ATOM 1755 O O . HIS A 1 225 ? -9.181 4.427 13.748 1.00 97.69 225 HIS A O 1
ATOM 1761 N N . GLY A 1 226 ? -7.364 3.402 14.568 1.00 97.56 226 GLY A N 1
ATOM 1762 C CA . GLY A 1 226 ? -7.971 3.212 15.876 1.00 97.56 226 GLY A CA 1
ATOM 1763 C C . GLY A 1 226 ? -6.999 2.740 16.935 1.00 97.56 226 GLY A C 1
ATOM 1764 O O . GLY A 1 226 ? -5.927 2.214 16.623 1.00 97.56 226 GLY A O 1
ATOM 1765 N N . ILE A 1 227 ? -7.389 2.953 18.184 1.00 98.12 227 ILE A N 1
ATOM 1766 C CA . ILE A 1 227 ? -6.661 2.517 19.367 1.00 98.12 227 ILE A CA 1
ATOM 1767 C C . ILE A 1 227 ? -7.445 1.379 20.024 1.00 98.12 227 ILE A C 1
ATOM 1769 O O . ILE A 1 227 ? -8.634 1.510 20.310 1.00 98.12 227 ILE A O 1
ATOM 1773 N N . ILE A 1 228 ? -6.761 0.257 20.231 1.00 97.50 228 ILE A N 1
ATOM 1774 C CA . ILE A 1 228 ? -7.267 -0.920 20.938 1.00 97.50 228 ILE A CA 1
ATOM 1775 C C . ILE A 1 228 ? -6.478 -1.046 22.236 1.00 97.50 228 ILE A C 1
ATOM 1777 O O . ILE A 1 228 ? -5.246 -1.103 22.201 1.00 97.50 228 ILE A O 1
ATOM 1781 N N . VAL A 1 229 ? -7.177 -1.119 23.362 1.00 96.12 229 VAL A N 1
ATOM 1782 C CA . VAL A 1 229 ? -6.591 -1.373 24.676 1.00 96.12 229 VAL A CA 1
ATOM 1783 C C . VAL A 1 229 ? -6.901 -2.815 25.048 1.00 96.12 229 VAL A C 1
ATOM 1785 O O . VAL A 1 229 ? -8.059 -3.207 25.109 1.00 96.12 229 VAL A O 1
ATOM 1788 N N . ILE A 1 230 ? -5.866 -3.619 25.264 1.00 93.31 230 ILE A N 1
ATOM 1789 C CA . ILE A 1 230 ? -6.008 -4.948 25.857 1.00 93.31 230 ILE A CA 1
ATOM 1790 C C . ILE A 1 230 ? -5.789 -4.781 27.359 1.00 93.31 230 ILE A C 1
ATOM 1792 O O . ILE A 1 230 ? -4.731 -4.292 27.760 1.00 93.31 230 ILE A O 1
ATOM 1796 N N . VAL A 1 231 ? -6.769 -5.166 28.173 1.00 90.94 231 VAL A N 1
ATOM 1797 C CA . VAL A 1 231 ? -6.696 -5.107 29.641 1.00 90.94 231 VAL A CA 1
ATOM 1798 C C . VAL A 1 231 ? -6.436 -6.491 30.235 1.00 90.94 231 VAL A C 1
ATOM 1800 O O . VAL A 1 231 ? -6.680 -7.514 29.593 1.00 90.94 231 VAL A O 1
ATOM 1803 N N . ASP A 1 232 ? -5.897 -6.523 31.454 1.00 77.69 232 ASP A N 1
ATOM 1804 C CA . ASP A 1 232 ? -5.679 -7.767 32.193 1.00 77.69 232 ASP A CA 1
ATOM 1805 C C . ASP A 1 232 ? -6.975 -8.168 32.910 1.00 77.69 232 ASP A C 1
ATOM 1807 O O . ASP A 1 232 ? -7.535 -7.372 33.666 1.00 77.69 232 ASP A O 1
ATOM 1811 N N . HIS A 1 233 ? -7.460 -9.393 32.694 1.00 56.94 233 HIS A N 1
ATOM 1812 C CA . HIS A 1 233 ? -8.602 -9.909 33.453 1.00 56.94 233 HIS A CA 1
ATOM 1813 C C . HIS A 1 233 ? -8.108 -10.585 34.723 1.00 56.94 233 HIS A C 1
ATOM 1815 O O . HIS A 1 233 ? -7.696 -11.747 34.708 1.00 56.94 233 HIS A O 1
ATOM 1821 N N . VAL A 1 234 ? -8.215 -9.884 35.849 1.00 40.88 234 VAL A N 1
ATOM 1822 C CA . VAL A 1 234 ? -8.154 -10.521 37.165 1.00 40.88 234 VAL A CA 1
ATOM 1823 C C . VAL A 1 234 ? -9.573 -11.005 37.524 1.00 40.88 234 VAL A C 1
ATOM 1825 O O . VAL A 1 234 ? -10.410 -10.234 37.973 1.00 40.88 234 VAL A O 1
ATOM 1828 N N . VAL A 1 235 ? -9.776 -12.320 37.342 1.00 38.78 235 VAL A N 1
ATOM 1829 C CA . VAL A 1 235 ? -10.851 -13.235 37.818 1.00 38.78 235 VAL A CA 1
ATOM 1830 C C . VAL A 1 235 ? -12.194 -13.315 37.060 1.00 38.78 235 VAL A C 1
ATOM 1832 O O . VAL A 1 235 ? -12.954 -12.361 36.971 1.00 38.78 235 VAL A O 1
ATOM 1835 N N . GLY A 1 236 ? -12.547 -14.548 36.659 1.00 30.83 236 GLY A N 1
ATOM 1836 C CA . GLY A 1 236 ? -13.912 -14.975 36.318 1.00 30.83 236 GLY A CA 1
ATOM 1837 C C . GLY A 1 236 ? -13.948 -16.330 35.600 1.00 30.83 236 GLY A C 1
ATOM 1838 O O . GLY A 1 236 ? -13.834 -16.396 34.384 1.00 30.83 236 GLY A O 1
ATOM 1839 N N . ALA A 1 237 ? -14.048 -17.429 36.349 1.00 34.00 237 ALA A N 1
ATOM 1840 C CA . ALA A 1 237 ? -13.969 -18.800 35.846 1.00 34.00 237 ALA A CA 1
ATOM 1841 C C . ALA A 1 237 ? -15.034 -19.161 34.788 1.00 34.00 237 ALA A C 1
ATOM 1843 O O . ALA A 1 237 ? -16.227 -19.017 35.032 1.00 34.00 237 ALA A O 1
ATOM 1844 N N . THR A 1 238 ? -14.614 -19.752 33.663 1.00 34.25 238 THR A N 1
ATOM 1845 C CA . THR A 1 238 ? -15.176 -21.000 33.099 1.00 34.25 238 THR A CA 1
ATOM 1846 C C . THR A 1 238 ? -14.335 -21.476 31.911 1.00 34.25 238 THR A C 1
ATOM 1848 O O . THR A 1 238 ? -13.885 -20.695 31.083 1.00 34.25 238 THR A O 1
ATOM 1851 N N . HIS A 1 239 ? -14.150 -22.795 31.854 1.00 28.89 239 HIS A N 1
ATOM 1852 C CA . HIS A 1 239 ? -13.339 -23.576 30.913 1.00 28.89 239 HIS A CA 1
ATOM 1853 C C . HIS A 1 239 ? -11.828 -23.577 31.169 1.00 28.89 239 HIS A C 1
ATOM 1855 O O . HIS A 1 239 ? -11.036 -22.849 30.575 1.00 28.89 239 HIS A O 1
ATOM 1861 N N . ALA A 1 240 ? -11.440 -24.517 32.036 1.00 30.47 240 ALA A N 1
ATOM 1862 C CA . ALA A 1 240 ? -10.090 -25.044 32.142 1.00 30.47 240 ALA A CA 1
ATOM 1863 C C . ALA A 1 240 ? -9.503 -25.340 30.748 1.00 30.47 240 ALA A C 1
ATOM 1865 O O . ALA A 1 240 ? -9.888 -26.303 30.086 1.00 30.47 240 ALA A O 1
ATOM 1866 N N . SER A 1 241 ? -8.540 -24.525 30.317 1.00 31.16 241 SER A N 1
ATOM 1867 C CA . SER A 1 241 ? -7.524 -24.991 29.375 1.00 31.16 241 SER A CA 1
ATOM 1868 C C . SER A 1 241 ? -6.527 -25.847 30.157 1.00 31.16 241 SER A C 1
ATOM 1870 O O . SER A 1 241 ? -6.130 -25.443 31.252 1.00 31.16 241 SER A O 1
ATOM 1872 N N . PRO A 1 242 ? -6.115 -27.021 29.649 1.00 29.88 242 PRO A N 1
ATOM 1873 C CA . PRO A 1 242 ? -5.210 -27.888 30.383 1.00 29.88 242 PRO A CA 1
ATOM 1874 C C . PRO A 1 242 ? -3.880 -27.168 30.614 1.00 29.88 242 PRO A C 1
ATOM 1876 O O . PRO A 1 242 ? -3.315 -26.560 29.698 1.00 29.88 242 PRO A O 1
ATOM 1879 N N . LEU A 1 243 ? -3.404 -27.245 31.858 1.00 30.36 243 LEU A N 1
ATOM 1880 C CA . LEU A 1 243 ? -2.087 -26.802 32.299 1.00 30.36 243 LEU A CA 1
ATOM 1881 C C . LEU A 1 243 ? -1.029 -27.228 31.274 1.00 30.36 243 LEU A C 1
ATOM 1883 O O . LEU A 1 243 ? -0.825 -28.418 31.025 1.00 30.36 243 LEU A O 1
ATOM 1887 N N . ARG A 1 244 ? -0.342 -26.258 30.661 1.00 32.75 244 ARG A N 1
ATOM 1888 C CA . ARG A 1 244 ? 0.830 -26.559 29.838 1.00 32.75 244 ARG A CA 1
ATOM 1889 C C . ARG A 1 244 ? 1.960 -27.006 30.757 1.00 32.75 244 ARG A C 1
ATOM 1891 O O . ARG A 1 244 ? 2.672 -26.179 31.318 1.00 32.75 244 ARG A O 1
ATOM 1898 N N . HIS A 1 245 ? 2.145 -28.317 30.861 1.00 31.36 245 HIS A N 1
ATOM 1899 C CA . HIS A 1 245 ? 3.404 -28.893 31.312 1.00 31.36 245 HIS A CA 1
ATOM 1900 C C . HIS A 1 245 ? 4.544 -28.371 30.425 1.00 31.36 245 HIS A C 1
ATOM 1902 O O . HIS A 1 245 ? 4.503 -28.499 29.198 1.00 31.36 245 HIS A O 1
ATOM 1908 N N . MET A 1 246 ? 5.568 -27.785 31.050 1.00 32.00 246 MET A N 1
ATOM 1909 C CA . MET A 1 246 ? 6.868 -27.560 30.421 1.00 32.00 246 MET A CA 1
ATOM 1910 C C . MET A 1 246 ? 7.464 -28.925 30.064 1.00 32.00 246 MET A C 1
ATOM 1912 O O . MET A 1 246 ? 8.094 -29.565 30.898 1.00 32.00 246 MET A O 1
ATOM 1916 N N . HIS A 1 247 ? 7.256 -29.381 28.830 1.00 30.86 247 HIS A N 1
ATOM 1917 C CA . HIS A 1 247 ? 7.982 -30.523 28.286 1.00 30.86 247 HIS A CA 1
ATOM 1918 C C . HIS A 1 247 ? 9.118 -30.037 27.391 1.00 30.86 247 HIS A C 1
ATOM 1920 O O . HIS A 1 247 ? 8.921 -29.476 26.313 1.00 30.86 247 HIS A O 1
ATOM 1926 N N . THR A 1 248 ? 10.332 -30.287 27.866 1.00 38.50 248 THR A N 1
ATOM 1927 C CA . THR A 1 248 ? 11.563 -30.330 27.089 1.00 38.50 248 THR A CA 1
ATOM 1928 C C . THR A 1 248 ? 11.496 -31.518 26.124 1.00 38.50 248 THR A C 1
ATOM 1930 O O . THR A 1 248 ? 11.629 -32.665 26.543 1.00 38.50 248 THR A O 1
ATOM 1933 N N . SER A 1 249 ? 11.267 -31.304 24.821 1.00 30.44 249 SER A N 1
ATOM 1934 C CA . SER A 1 249 ? 11.454 -32.359 23.802 1.00 30.44 249 SER A CA 1
ATOM 1935 C C . SER A 1 249 ? 11.689 -31.819 22.382 1.00 30.44 249 SER A C 1
ATOM 1937 O O . SER A 1 249 ? 11.210 -30.755 22.012 1.00 30.44 249 SER A O 1
ATOM 1939 N N . ARG A 1 250 ? 12.458 -32.615 21.627 1.00 27.34 250 ARG A N 1
ATOM 1940 C CA . ARG A 1 250 ? 13.104 -32.462 20.304 1.00 27.34 250 ARG A CA 1
ATOM 1941 C C . ARG A 1 250 ? 12.280 -31.907 19.115 1.00 27.34 250 ARG A C 1
ATOM 1943 O O . ARG A 1 250 ? 11.056 -31.954 19.129 1.00 27.34 250 ARG A O 1
ATOM 1950 N N . PRO A 1 251 ? 12.962 -31.463 18.030 1.00 37.75 251 PRO A N 1
ATOM 1951 C CA . PRO A 1 251 ? 12.327 -30.880 16.852 1.00 37.75 251 PRO A CA 1
ATOM 1952 C C . PRO A 1 251 ? 11.939 -31.944 15.813 1.00 37.75 251 PRO A C 1
ATOM 1954 O O . PRO A 1 251 ? 12.815 -32.562 15.219 1.00 37.75 251 PRO A O 1
ATOM 1957 N N . SER A 1 252 ? 10.643 -32.118 15.546 1.00 37.12 252 SER A N 1
ATOM 1958 C CA . SER A 1 252 ? 10.113 -32.554 14.242 1.00 37.12 252 SER A CA 1
ATOM 1959 C C . SER A 1 252 ? 8.588 -32.602 14.287 1.00 37.12 252 SER A C 1
ATOM 1961 O O . SER A 1 252 ? 8.029 -33.482 14.922 1.00 37.12 252 SER A O 1
ATOM 1963 N N . GLU A 1 253 ? 7.937 -31.660 13.608 1.00 33.72 253 GLU A N 1
ATOM 1964 C CA . GLU A 1 253 ? 6.836 -31.894 12.660 1.00 33.72 253 GLU A CA 1
ATOM 1965 C C . GLU A 1 253 ? 6.329 -30.529 12.185 1.00 33.72 253 GLU A C 1
ATOM 1967 O O . GLU A 1 253 ? 6.197 -29.579 12.961 1.00 33.72 253 GLU A O 1
ATOM 1972 N N . ARG A 1 254 ? 6.107 -30.387 10.875 1.00 37.47 254 ARG A N 1
ATOM 1973 C CA . ARG A 1 254 ? 5.599 -29.150 10.269 1.00 37.47 254 ARG A CA 1
ATOM 1974 C C . ARG A 1 254 ? 4.129 -28.970 10.651 1.00 37.47 254 ARG A C 1
ATOM 1976 O O . ARG A 1 254 ? 3.236 -29.301 9.881 1.00 37.47 254 ARG A O 1
ATOM 1983 N N . VAL A 1 255 ? 3.892 -28.416 11.837 1.00 36.50 255 VAL A N 1
ATOM 1984 C CA . VAL A 1 255 ? 2.584 -27.901 12.247 1.00 36.50 255 VAL A CA 1
ATOM 1985 C C . VAL A 1 255 ? 2.192 -26.793 11.254 1.00 36.50 255 VAL A C 1
ATOM 1987 O O . VAL A 1 255 ? 3.007 -25.892 11.016 1.00 36.50 255 VAL A O 1
ATOM 1990 N N . PRO A 1 256 ? 0.985 -26.826 10.653 1.00 33.31 256 PRO A N 1
ATOM 1991 C CA . PRO A 1 256 ? 0.478 -25.723 9.839 1.00 33.31 256 PRO A CA 1
ATOM 1992 C C . PRO A 1 256 ? 0.604 -24.413 10.623 1.00 33.31 256 PRO A C 1
ATOM 1994 O O . PRO A 1 256 ? 0.484 -24.447 11.850 1.00 33.31 256 PRO A O 1
ATOM 1997 N N . PRO A 1 257 ? 0.845 -23.257 9.977 1.00 35.41 257 PRO A N 1
ATOM 1998 C CA . PRO A 1 257 ? 0.962 -22.002 10.702 1.00 35.41 257 PRO A CA 1
ATOM 1999 C C . PRO A 1 257 ? -0.319 -21.786 11.509 1.00 35.41 257 PRO A C 1
ATOM 2001 O O . PRO A 1 257 ? -1.374 -21.499 10.943 1.00 35.41 257 PRO A O 1
ATOM 2004 N N . ARG A 1 258 ? -0.232 -21.974 12.833 1.00 52.47 258 ARG A N 1
ATOM 2005 C CA . ARG A 1 258 ? -1.323 -21.649 13.749 1.00 52.47 258 ARG A CA 1
ATOM 2006 C C . ARG A 1 258 ? -1.668 -20.187 13.480 1.00 52.47 258 ARG A C 1
ATOM 2008 O O . ARG A 1 258 ? -0.767 -19.349 13.376 1.00 52.47 258 ARG A O 1
ATOM 2015 N N . GLY A 1 259 ? -2.957 -19.906 13.297 1.00 57.12 259 GLY A N 1
ATOM 2016 C CA . GLY A 1 259 ? -3.458 -18.536 13.229 1.00 57.12 259 GLY A CA 1
ATOM 2017 C C . GLY A 1 259 ? -2.993 -17.716 14.443 1.00 57.12 259 GLY A C 1
ATOM 2018 O O . GLY A 1 259 ? -2.395 -18.268 15.372 1.00 57.12 259 GLY A O 1
ATOM 2019 N N . PRO A 1 260 ? -3.223 -16.392 14.451 1.00 71.44 260 PRO A N 1
ATOM 2020 C CA . PRO A 1 260 ? -2.853 -15.565 15.596 1.00 71.44 260 PRO A CA 1
ATOM 2021 C C . PRO A 1 260 ? -3.393 -16.174 16.897 1.00 71.44 260 PRO A C 1
ATOM 2023 O O . PRO A 1 260 ? -4.495 -16.723 16.912 1.00 71.44 260 PRO A O 1
ATOM 2026 N N . ALA A 1 261 ? -2.597 -16.107 17.967 1.00 76.25 261 ALA A N 1
ATOM 2027 C CA . ALA A 1 261 ? -2.985 -16.646 19.265 1.00 76.25 261 ALA A CA 1
ATOM 2028 C C . ALA A 1 261 ? -4.340 -16.069 19.701 1.00 76.25 261 ALA A C 1
ATOM 2030 O O . ALA A 1 261 ? -4.615 -14.889 19.450 1.00 76.25 261 ALA A O 1
ATOM 2031 N N . SER A 1 262 ? -5.177 -16.900 20.330 1.00 75.75 262 SER A N 1
ATOM 2032 C CA . SER A 1 262 ? -6.469 -16.456 20.860 1.00 75.75 262 SER A CA 1
ATOM 2033 C C . SER A 1 262 ? -6.268 -15.247 21.777 1.00 75.75 262 SER A C 1
ATOM 2035 O O . SER A 1 262 ? -5.295 -15.203 22.526 1.00 75.75 262 SER A O 1
ATOM 2037 N N . GLY A 1 263 ? -7.131 -14.240 21.655 1.00 78.44 263 GLY A N 1
ATOM 2038 C CA . GLY A 1 263 ? -7.038 -12.997 22.427 1.00 78.44 263 GLY A CA 1
ATOM 2039 C C . GLY A 1 263 ? -5.920 -12.026 22.020 1.00 78.44 263 GLY A C 1
ATOM 2040 O O . GLY A 1 263 ? -5.895 -10.917 22.539 1.00 78.44 263 GLY A O 1
ATOM 2041 N N . SER A 1 264 ? -5.031 -12.380 21.080 1.00 89.19 264 SER A N 1
ATOM 2042 C CA . SER A 1 264 ? -4.006 -11.449 20.579 1.00 89.19 264 SER A CA 1
ATOM 2043 C C . SER A 1 264 ? -4.599 -10.315 19.742 1.00 89.19 264 SER A C 1
ATOM 2045 O O . SER A 1 264 ? -5.625 -10.493 19.078 1.00 89.19 264 SER A O 1
ATOM 2047 N N . LEU A 1 265 ? -3.862 -9.204 19.618 1.00 91.38 265 LEU A N 1
ATOM 2048 C CA . LEU A 1 265 ? -4.194 -8.119 18.680 1.00 91.38 265 LEU A CA 1
ATOM 2049 C C . LEU A 1 265 ? -4.463 -8.640 17.254 1.00 91.38 265 LEU A C 1
ATOM 2051 O O . LEU A 1 265 ? -5.347 -8.155 16.552 1.00 91.38 265 LEU A O 1
ATOM 2055 N N . GLY A 1 266 ? -3.716 -9.660 16.820 1.00 90.75 266 GLY A N 1
ATOM 2056 C CA . GLY A 1 266 ? -3.906 -10.282 15.509 1.00 90.75 266 GLY A CA 1
ATOM 2057 C C . GLY A 1 266 ? -5.230 -11.032 15.368 1.00 90.75 266 GLY A C 1
ATOM 2058 O O . GLY A 1 266 ? -5.819 -11.007 14.287 1.00 90.75 266 GLY A O 1
ATOM 2059 N N . ALA A 1 267 ? -5.699 -11.688 16.431 1.00 90.50 267 ALA A N 1
ATOM 2060 C CA . ALA A 1 267 ? -6.983 -12.382 16.440 1.00 90.50 267 ALA A CA 1
ATOM 2061 C C . ALA A 1 267 ? -8.148 -11.382 16.433 1.00 90.50 267 ALA A C 1
ATOM 2063 O O . ALA A 1 267 ? -9.075 -11.545 15.640 1.00 90.50 267 ALA A O 1
ATOM 2064 N N . ILE A 1 268 ? -8.039 -10.307 17.220 1.00 95.38 268 ILE A N 1
ATOM 2065 C CA . ILE A 1 268 ? -9.022 -9.215 17.277 1.00 95.38 268 ILE A CA 1
ATOM 2066 C C . ILE A 1 268 ? -9.180 -8.567 15.895 1.00 95.38 268 ILE A C 1
ATOM 2068 O O . ILE A 1 268 ? -10.271 -8.553 15.324 1.00 95.38 268 ILE A O 1
ATOM 2072 N N . VAL A 1 269 ? -8.069 -8.130 15.288 1.00 96.38 269 VAL A N 1
ATOM 2073 C CA . VAL A 1 269 ? -8.082 -7.514 13.950 1.00 96.38 269 VAL A CA 1
ATOM 2074 C C . VAL A 1 269 ? -8.554 -8.499 12.877 1.00 96.38 269 VAL A C 1
ATOM 2076 O O . VAL A 1 269 ? -9.254 -8.111 11.941 1.00 96.38 269 VAL A O 1
ATOM 2079 N N . GLY A 1 270 ? -8.198 -9.781 12.994 1.00 94.88 270 GLY A N 1
ATOM 2080 C CA . GLY A 1 270 ? -8.678 -10.829 12.093 1.00 94.88 270 GLY A CA 1
ATOM 2081 C C . GLY A 1 270 ? -10.199 -10.999 12.144 1.00 94.88 270 GLY A C 1
ATOM 2082 O O . GLY A 1 270 ? -10.842 -11.031 11.091 1.00 94.88 270 GLY A O 1
ATOM 2083 N N . SER A 1 271 ? -10.766 -11.050 13.352 1.00 95.94 271 SER A N 1
ATOM 2084 C CA . SER A 1 271 ? -12.211 -11.147 13.582 1.00 95.94 271 SER A CA 1
ATOM 2085 C C . SER A 1 271 ? -12.949 -9.930 13.022 1.00 95.94 271 SER A C 1
ATOM 2087 O O . SER A 1 271 ? -13.835 -10.087 12.179 1.00 95.94 271 SER A O 1
ATOM 2089 N N . PHE A 1 272 ? -12.492 -8.720 13.364 1.00 98.19 272 PHE A N 1
ATOM 2090 C CA . PHE A 1 272 ? -13.035 -7.461 12.847 1.00 98.19 272 PHE A CA 1
ATOM 2091 C C . PHE A 1 272 ? -13.055 -7.427 11.310 1.00 98.19 272 PHE A C 1
ATOM 2093 O O . PHE A 1 272 ? -14.096 -7.209 10.684 1.00 98.19 272 PHE A O 1
ATOM 2100 N N . LYS A 1 273 ? -11.916 -7.723 10.665 1.00 97.44 273 LYS A N 1
ATOM 2101 C CA . LYS A 1 273 ? -11.818 -7.719 9.197 1.00 97.44 273 LYS A CA 1
ATOM 2102 C C . LYS A 1 273 ? -12.743 -8.749 8.559 1.00 97.44 273 LYS A C 1
ATOM 2104 O O . LYS A 1 273 ? -13.307 -8.469 7.498 1.00 97.44 273 LYS A O 1
ATOM 2109 N N . SER A 1 274 ? -12.890 -9.919 9.180 1.00 95.88 274 SER A N 1
ATOM 2110 C CA . SER A 1 274 ? -13.787 -10.983 8.724 1.00 95.88 274 SER A CA 1
ATOM 2111 C C . SER A 1 274 ? -15.256 -10.558 8.803 1.00 95.88 274 SER A C 1
ATOM 2113 O O . SER A 1 274 ? -15.982 -10.695 7.816 1.00 95.88 274 SER A O 1
ATOM 2115 N N . ALA A 1 275 ? -15.680 -9.977 9.931 1.00 97.31 275 ALA A N 1
ATOM 2116 C CA . ALA A 1 275 ? -17.041 -9.481 10.133 1.00 97.31 275 ALA A CA 1
ATOM 2117 C C . ALA A 1 275 ? -17.417 -8.412 9.094 1.00 97.31 275 ALA A C 1
ATOM 2119 O O . ALA A 1 275 ? -18.409 -8.577 8.378 1.00 97.31 275 ALA A O 1
ATOM 2120 N N . VAL A 1 276 ? -16.568 -7.392 8.919 1.00 98.12 276 VAL A N 1
ATOM 2121 C CA . VAL A 1 276 ? -16.790 -6.337 7.917 1.00 98.12 276 VAL A CA 1
ATOM 2122 C C . VAL A 1 276 ? -16.828 -6.909 6.501 1.00 98.12 276 VAL A C 1
ATOM 2124 O O . VAL A 1 276 ? -17.733 -6.593 5.731 1.00 98.12 276 VAL A O 1
ATOM 2127 N N . THR A 1 277 ? -15.871 -7.776 6.148 1.00 97.38 277 THR A N 1
ATOM 2128 C CA . THR A 1 277 ? -15.804 -8.370 4.800 1.00 97.38 277 THR A CA 1
ATOM 2129 C C . THR A 1 277 ? -17.084 -9.130 4.476 1.00 97.38 277 THR A C 1
ATOM 2131 O O . THR A 1 277 ? -17.608 -9.000 3.373 1.00 97.38 277 THR A O 1
ATOM 2134 N N . ARG A 1 278 ? -17.613 -9.891 5.439 1.00 95.94 278 ARG A N 1
ATOM 2135 C CA . ARG A 1 278 ? -18.853 -10.654 5.282 1.00 95.94 278 ARG A CA 1
ATOM 2136 C C . ARG A 1 278 ? -20.058 -9.739 5.062 1.00 95.94 278 ARG A C 1
ATOM 2138 O O . ARG A 1 278 ? -20.781 -9.940 4.092 1.00 95.94 278 ARG A O 1
ATOM 2145 N N . ARG A 1 279 ? -20.242 -8.727 5.922 1.00 97.38 279 ARG A N 1
ATOM 2146 C CA . ARG A 1 279 ? -21.372 -7.782 5.847 1.00 97.38 279 ARG A CA 1
ATOM 2147 C C . ARG A 1 279 ? -21.338 -6.958 4.553 1.00 97.38 279 ARG A C 1
ATOM 2149 O O . ARG A 1 279 ? -22.347 -6.881 3.860 1.00 97.38 279 ARG A O 1
ATOM 2156 N N . ILE A 1 280 ? -20.174 -6.425 4.165 1.00 97.19 280 ILE A N 1
ATOM 2157 C CA . ILE A 1 280 ? -20.027 -5.677 2.905 1.00 97.19 280 ILE A CA 1
ATOM 2158 C C . ILE A 1 280 ? -20.289 -6.581 1.699 1.00 97.19 280 ILE A C 1
ATOM 2160 O O . ILE A 1 280 ? -21.083 -6.218 0.838 1.00 97.19 280 ILE A O 1
ATOM 2164 N N . ASN A 1 281 ? -19.653 -7.757 1.624 1.00 95.12 281 ASN A N 1
ATOM 2165 C CA . ASN A 1 281 ? -19.801 -8.649 0.468 1.00 95.12 281 ASN A CA 1
ATOM 2166 C C . ASN A 1 281 ? -21.227 -9.182 0.299 1.00 95.12 281 ASN A C 1
ATOM 2168 O O . ASN A 1 281 ? -21.629 -9.413 -0.840 1.00 95.12 281 ASN A O 1
ATOM 2172 N N . ALA A 1 282 ? -21.978 -9.337 1.394 1.00 94.94 282 ALA A N 1
ATOM 2173 C CA . ALA A 1 282 ? -23.400 -9.654 1.338 1.00 94.94 282 ALA A CA 1
ATOM 2174 C C . ALA A 1 282 ? -24.202 -8.537 0.649 1.00 94.94 282 ALA A C 1
ATOM 2176 O O . ALA A 1 282 ? -24.991 -8.831 -0.242 1.00 94.94 282 ALA A O 1
ATOM 2177 N N . LEU A 1 283 ? -23.950 -7.264 0.985 1.00 94.31 283 LEU A N 1
ATOM 2178 C CA . LEU A 1 283 ? -24.648 -6.127 0.370 1.00 94.31 283 LEU A CA 1
ATOM 2179 C C . LEU A 1 283 ? -24.282 -5.911 -1.101 1.00 94.31 283 LEU A C 1
ATOM 2181 O O . LEU A 1 283 ? -25.154 -5.646 -1.920 1.00 94.31 283 LEU A O 1
ATOM 2185 N N . ARG A 1 284 ? -22.995 -6.017 -1.451 1.00 93.88 284 ARG A N 1
ATOM 2186 C CA . ARG A 1 284 ? -22.531 -5.757 -2.826 1.00 93.88 284 ARG A CA 1
ATOM 2187 C C . ARG A 1 284 ? -22.580 -6.976 -3.752 1.00 93.88 284 ARG A C 1
ATOM 2189 O O . ARG A 1 284 ? -22.055 -6.899 -4.858 1.00 93.88 284 ARG A O 1
ATOM 2196 N N . GLY A 1 285 ? -23.103 -8.114 -3.289 1.00 90.81 285 GLY A N 1
ATOM 2197 C CA . GLY A 1 285 ? -23.249 -9.331 -4.095 1.00 90.81 285 GLY A CA 1
ATOM 2198 C C . GLY A 1 285 ? -21.937 -9.924 -4.625 1.00 90.81 285 GLY A C 1
ATOM 2199 O O . GLY A 1 285 ? -21.941 -10.579 -5.662 1.00 90.81 285 GLY A O 1
ATOM 2200 N N . THR A 1 286 ? -20.802 -9.711 -3.946 1.00 89.25 286 THR A N 1
ATOM 2201 C CA . THR A 1 286 ? -19.491 -10.243 -4.383 1.00 89.25 286 THR A CA 1
ATOM 2202 C C . THR A 1 286 ? -18.799 -11.067 -3.290 1.00 89.25 286 THR A C 1
ATOM 2204 O O . THR A 1 286 ? -17.811 -10.632 -2.688 1.00 89.25 286 THR A O 1
ATOM 2207 N N . PRO A 1 287 ? -19.292 -12.286 -2.996 1.00 84.25 287 PRO A N 1
ATOM 2208 C CA . PRO A 1 287 ? -18.636 -13.197 -2.063 1.00 84.25 287 PRO A CA 1
ATOM 2209 C C . PRO A 1 287 ? -17.160 -13.415 -2.423 1.00 84.25 287 PRO A C 1
ATOM 2211 O O . PRO A 1 287 ? -16.807 -13.623 -3.580 1.00 84.25 287 PRO A O 1
ATOM 2214 N N . GLY A 1 288 ? -16.279 -13.346 -1.424 1.00 80.19 288 GLY A N 1
ATOM 2215 C CA . GLY A 1 288 ? -14.836 -13.547 -1.604 1.00 80.19 288 GLY A CA 1
ATOM 2216 C C . GLY A 1 288 ? -14.065 -12.347 -2.167 1.00 80.19 288 GLY A C 1
ATOM 2217 O O . GLY A 1 288 ? -12.834 -12.355 -2.114 1.00 80.19 288 GLY A O 1
ATOM 2218 N N . ALA A 1 289 ? -14.738 -11.290 -2.635 1.00 86.06 289 ALA A N 1
ATOM 2219 C CA . ALA A 1 289 ? -14.046 -10.086 -3.074 1.00 86.06 289 ALA A CA 1
ATOM 2220 C C . ALA A 1 289 ? -13.326 -9.418 -1.885 1.00 86.06 289 ALA A C 1
ATOM 2222 O O . ALA A 1 289 ? -13.909 -9.275 -0.800 1.00 86.06 289 ALA A O 1
ATOM 2223 N N . PRO A 1 290 ? -12.059 -8.996 -2.052 1.00 91.44 290 PRO A N 1
ATOM 2224 C CA . PRO A 1 290 ? -11.290 -8.433 -0.957 1.00 91.44 290 PRO A CA 1
ATOM 2225 C C . PRO A 1 290 ? -11.849 -7.063 -0.558 1.00 91.44 290 PRO A C 1
ATOM 2227 O O . PRO A 1 290 ? -12.161 -6.223 -1.403 1.00 91.44 290 PRO A O 1
ATOM 2230 N N . VAL A 1 291 ? -11.961 -6.833 0.749 1.00 94.56 291 VAL A N 1
ATOM 2231 C CA . VAL A 1 291 ? -12.244 -5.507 1.326 1.00 94.56 291 VAL A CA 1
ATOM 2232 C C . VAL A 1 291 ? -10.962 -4.860 1.834 1.00 94.56 291 VAL A C 1
ATOM 2234 O O . VAL A 1 291 ? -10.797 -3.651 1.723 1.00 94.56 291 VAL A O 1
ATOM 2237 N N . TRP A 1 292 ? -10.014 -5.659 2.324 1.00 96.00 292 TRP A N 1
ATOM 2238 C CA . TRP A 1 292 ? -8.836 -5.182 3.043 1.00 96.00 292 TRP A CA 1
ATOM 2239 C C . TRP A 1 292 ? -7.520 -5.563 2.366 1.00 96.00 292 TRP A C 1
ATOM 2241 O O . TRP A 1 292 ? -7.423 -6.578 1.675 1.00 96.00 292 TRP A O 1
ATOM 2251 N N . GLN A 1 293 ? -6.459 -4.807 2.654 1.00 89.50 293 GLN A N 1
ATOM 2252 C CA . GLN A 1 293 ? -5.090 -5.300 2.481 1.00 89.50 293 GLN A CA 1
ATOM 2253 C C . GLN A 1 293 ? -4.852 -6.545 3.341 1.00 89.50 293 GLN A C 1
ATOM 2255 O O . GLN A 1 293 ? -5.475 -6.716 4.387 1.00 89.50 293 GLN A O 1
ATOM 2260 N N . ARG A 1 294 ? -3.899 -7.402 2.949 1.00 84.94 294 ARG A N 1
ATOM 2261 C CA . ARG A 1 294 ? -3.557 -8.608 3.727 1.00 84.94 294 ARG A CA 1
ATOM 2262 C C . ARG A 1 294 ? -3.091 -8.266 5.150 1.00 84.94 294 ARG A C 1
ATOM 2264 O O . ARG A 1 294 ? -3.629 -8.806 6.111 1.00 84.94 294 ARG A O 1
ATOM 2271 N N . ASN A 1 295 ? -2.129 -7.354 5.271 1.00 85.81 295 ASN A N 1
ATOM 2272 C CA . ASN A 1 295 ? -1.586 -6.897 6.554 1.00 85.81 295 ASN A CA 1
ATOM 2273 C C . ASN A 1 295 ? -2.253 -5.590 7.006 1.00 85.81 295 ASN A C 1
ATOM 2275 O O . ASN A 1 295 ? -2.987 -4.963 6.244 1.00 85.81 295 ASN A O 1
ATOM 2279 N N . TYR A 1 296 ? -1.967 -5.189 8.237 1.00 89.81 296 TYR A N 1
ATOM 2280 C CA . TYR A 1 296 ? -2.319 -3.895 8.808 1.00 89.81 296 TYR A CA 1
ATOM 2281 C C . TYR A 1 296 ? -1.068 -3.267 9.438 1.00 89.81 296 TYR A C 1
ATOM 2283 O O . TYR A 1 296 ? -0.014 -3.908 9.492 1.00 89.81 296 TYR A O 1
ATOM 2291 N N . TYR A 1 297 ? -1.163 -1.989 9.793 1.00 87.62 297 TYR A N 1
ATOM 2292 C CA . TYR A 1 297 ? -0.161 -1.318 10.607 1.00 87.62 297 TYR A CA 1
ATOM 2293 C C . TYR A 1 297 ? -0.529 -1.454 12.084 1.00 87.62 297 TYR A C 1
ATOM 2295 O O . TYR A 1 297 ? -1.695 -1.266 12.421 1.00 87.62 297 TYR A O 1
ATOM 2303 N N . GLU A 1 298 ? 0.452 -1.699 12.949 1.00 88.38 298 GLU A N 1
ATOM 2304 C CA . GLU A 1 298 ? 0.309 -1.670 14.399 1.00 88.38 298 GLU A CA 1
ATOM 2305 C C . GLU A 1 298 ? 1.515 -0.996 15.069 1.00 88.38 298 GLU A C 1
ATOM 2307 O O . GLU A 1 298 ? 2.656 -1.118 14.610 1.00 88.38 298 GLU A O 1
ATOM 2312 N N . HIS A 1 299 ? 1.265 -0.323 16.190 1.00 87.50 299 HIS A N 1
ATOM 2313 C CA . HIS A 1 299 ? 2.270 0.264 17.065 1.00 87.50 299 HIS A CA 1
ATOM 2314 C C . HIS A 1 299 ? 1.822 0.161 18.521 1.00 87.50 299 HIS A C 1
ATOM 2316 O O . HIS A 1 299 ? 0.701 0.534 18.851 1.00 87.50 299 HIS A O 1
ATOM 2322 N N . ILE A 1 300 ? 2.704 -0.324 19.394 1.00 88.69 300 ILE A N 1
ATOM 2323 C CA . ILE A 1 300 ? 2.458 -0.304 20.838 1.00 88.69 300 ILE A CA 1
ATOM 2324 C C . ILE A 1 300 ? 2.752 1.091 21.394 1.00 88.69 300 ILE A C 1
ATOM 2326 O O . ILE A 1 300 ? 3.869 1.589 21.250 1.00 88.69 300 ILE A O 1
ATOM 2330 N N . ILE A 1 301 ? 1.767 1.689 22.052 1.00 88.56 301 ILE A N 1
ATOM 2331 C CA . ILE A 1 301 ? 1.875 2.982 22.724 1.00 88.56 301 ILE A CA 1
ATOM 2332 C C . ILE A 1 301 ? 2.427 2.747 24.134 1.00 88.56 301 ILE A C 1
ATOM 2334 O O . ILE A 1 301 ? 1.963 1.862 24.849 1.00 88.56 301 ILE A O 1
ATOM 2338 N N . ARG A 1 302 ? 3.467 3.494 24.521 1.00 83.81 302 ARG A N 1
ATOM 2339 C CA . ARG A 1 302 ? 4.216 3.272 25.780 1.00 83.81 302 ARG A CA 1
ATOM 2340 C C . ARG A 1 302 ? 4.349 4.520 26.655 1.00 83.81 302 ARG A C 1
ATOM 2342 O O . ARG A 1 302 ? 5.070 4.484 27.650 1.00 83.81 302 ARG A O 1
ATOM 2349 N N . SER A 1 303 ? 3.722 5.621 26.255 1.00 86.94 303 SER A N 1
ATOM 2350 C CA . SER A 1 303 ? 3.733 6.896 26.968 1.00 86.94 303 SER A CA 1
ATOM 2351 C C . SER A 1 303 ? 2.399 7.615 26.755 1.00 86.94 303 SER A C 1
ATOM 2353 O O . SER A 1 303 ? 1.791 7.487 25.689 1.00 86.94 303 SER A O 1
ATOM 2355 N N . GLU A 1 304 ? 1.960 8.388 27.747 1.00 88.12 304 GLU A N 1
ATOM 2356 C CA . GLU A 1 304 ? 0.763 9.238 27.634 1.00 88.12 304 GLU A CA 1
ATOM 2357 C C . GLU A 1 304 ? 0.932 10.289 26.539 1.00 88.12 304 GLU A C 1
ATOM 2359 O O . GLU A 1 304 ? 0.058 10.465 25.701 1.00 88.12 304 GLU A O 1
ATOM 2364 N N . ARG A 1 305 ? 2.125 10.888 26.438 1.00 91.25 305 ARG A N 1
ATOM 2365 C CA . ARG A 1 305 ? 2.448 11.833 25.364 1.00 91.25 305 ARG A CA 1
ATOM 2366 C C . ARG A 1 305 ? 2.206 11.243 23.971 1.00 91.25 305 ARG A C 1
ATOM 2368 O O . ARG A 1 305 ? 1.705 11.938 23.090 1.00 91.25 305 ARG A O 1
ATOM 2375 N N . ALA A 1 306 ? 2.602 9.989 23.745 1.00 89.75 306 ALA A N 1
ATOM 2376 C CA . ALA A 1 306 ? 2.350 9.314 22.477 1.00 89.75 306 ALA A CA 1
ATOM 2377 C C . ALA A 1 306 ? 0.860 8.999 22.292 1.00 89.75 306 ALA A C 1
ATOM 2379 O O . ALA A 1 306 ? 0.358 9.139 21.178 1.00 89.75 306 ALA A O 1
ATOM 2380 N N . LEU A 1 307 ? 0.163 8.602 23.361 1.00 92.81 307 LEU A N 1
ATOM 2381 C CA . LEU A 1 307 ? -1.276 8.347 23.339 1.00 92.81 307 LEU A CA 1
ATOM 2382 C C . LEU A 1 307 ? -2.056 9.596 22.912 1.00 92.81 307 LEU A C 1
ATOM 2384 O O . LEU A 1 307 ? -2.811 9.538 21.943 1.00 92.81 307 LEU A O 1
ATOM 2388 N N . ASP A 1 308 ? -1.806 10.733 23.554 1.00 94.81 308 ASP A N 1
ATOM 2389 C CA . ASP A 1 308 ? -2.500 11.989 23.267 1.00 94.81 308 ASP A CA 1
ATOM 2390 C C . ASP A 1 308 ? -2.190 12.502 21.858 1.00 94.81 308 ASP A C 1
ATOM 2392 O O . ASP A 1 308 ? -3.092 12.917 21.129 1.00 94.81 308 ASP A O 1
ATOM 2396 N N . ALA A 1 309 ? -0.935 12.381 21.413 1.00 93.50 309 ALA A N 1
ATOM 2397 C CA . ALA A 1 309 ? -0.558 12.723 20.044 1.00 93.50 309 ALA A CA 1
ATOM 2398 C C . ALA A 1 309 ? -1.277 11.846 19.000 1.00 93.50 309 ALA A C 1
ATOM 2400 O O . ALA A 1 309 ? -1.642 12.336 17.930 1.00 93.50 309 ALA A O 1
ATOM 2401 N N . ILE A 1 310 ? -1.493 10.558 19.292 1.00 95.00 310 ILE A N 1
ATOM 2402 C CA . ILE A 1 310 ? -2.237 9.650 18.409 1.00 95.00 310 ILE A CA 1
ATOM 2403 C C . ILE A 1 310 ? -3.735 9.977 18.431 1.00 95.00 310 ILE A C 1
ATOM 2405 O O . ILE A 1 310 ? -4.342 10.022 17.364 1.00 95.00 310 ILE A O 1
ATOM 2409 N N . ARG A 1 311 ? -4.329 10.254 19.599 1.00 97.31 311 ARG A N 1
ATOM 2410 C CA . ARG A 1 311 ? -5.735 10.684 19.714 1.00 97.31 311 ARG A CA 1
ATOM 2411 C C . ARG A 1 311 ? -5.993 11.956 18.909 1.00 97.31 311 ARG A C 1
ATOM 2413 O O . ARG A 1 311 ? -6.907 11.984 18.088 1.00 97.31 311 ARG A O 1
ATOM 2420 N N . GLN A 1 312 ? -5.128 12.961 19.059 1.00 96.12 312 GLN A N 1
ATOM 2421 C CA . GLN A 1 312 ? -5.182 14.184 18.260 1.00 96.12 312 GLN A CA 1
ATOM 2422 C C . GLN A 1 312 ? -5.022 13.880 16.765 1.00 96.12 312 GLN A C 1
ATOM 2424 O O . GLN A 1 312 ? -5.772 14.391 15.936 1.00 96.12 312 GLN A O 1
ATOM 2429 N N . TYR A 1 313 ? -4.077 13.006 16.403 1.00 94.88 313 TYR A N 1
ATOM 2430 C CA . TYR A 1 313 ? -3.881 12.616 15.010 1.00 94.88 313 TYR A CA 1
ATOM 2431 C C . TYR A 1 313 ? -5.128 11.966 14.391 1.00 94.88 313 TYR A C 1
ATOM 2433 O O . TYR A 1 313 ? -5.440 12.235 13.231 1.00 94.88 313 TYR A O 1
ATOM 2441 N N . ILE A 1 314 ? -5.827 11.128 15.157 1.00 96.31 314 ILE A N 1
ATOM 2442 C CA . ILE A 1 314 ? -7.075 10.477 14.757 1.00 96.31 314 ILE A CA 1
ATOM 2443 C C . ILE A 1 314 ? -8.184 11.515 14.565 1.00 96.31 314 ILE A C 1
ATOM 2445 O O . ILE A 1 314 ? -8.803 11.532 13.504 1.00 96.31 314 ILE A O 1
ATOM 2449 N N . ALA A 1 315 ? -8.389 12.404 15.540 1.00 96.69 315 ALA A N 1
ATOM 2450 C CA . ALA A 1 315 ? -9.437 13.424 15.489 1.00 96.69 315 ALA A CA 1
ATOM 2451 C C . ALA A 1 315 ? -9.266 14.391 14.302 1.00 96.69 315 ALA A C 1
ATOM 2453 O O . ALA A 1 315 ? -10.220 14.703 13.603 1.00 96.69 315 ALA A O 1
ATOM 2454 N N . GLU A 1 316 ? -8.033 14.815 14.019 1.00 95.31 316 GLU A N 1
ATOM 2455 C CA . GLU A 1 316 ? -7.722 15.757 12.934 1.00 95.31 316 GLU A CA 1
ATOM 2456 C C . GLU A 1 316 ? -7.569 15.083 11.555 1.00 95.31 316 GLU A C 1
ATOM 2458 O O . GLU A 1 316 ? -7.232 15.745 10.568 1.00 95.31 316 GLU A O 1
ATOM 2463 N N . ASN A 1 317 ? -7.699 13.755 11.461 1.00 94.94 317 ASN A N 1
ATOM 2464 C CA . ASN A 1 317 ? -7.432 13.033 10.215 1.00 94.94 317 ASN A CA 1
ATOM 2465 C C . ASN A 1 317 ? -8.374 13.442 9.064 1.00 94.94 317 ASN A C 1
ATOM 2467 O O . ASN A 1 317 ? -7.852 13.738 7.985 1.00 94.94 317 ASN A O 1
ATOM 2471 N N . PRO A 1 318 ? -9.705 13.552 9.272 1.00 96.69 318 PRO A N 1
ATOM 2472 C CA . PRO A 1 318 ? -10.639 13.994 8.235 1.00 96.69 318 PRO A CA 1
ATOM 2473 C C . PRO A 1 318 ? -10.251 15.343 7.616 1.00 96.69 318 PRO A C 1
ATOM 2475 O O . PRO A 1 318 ? -10.062 15.431 6.400 1.00 96.69 318 PRO A O 1
ATOM 2478 N N . ALA A 1 319 ? -9.968 16.354 8.445 1.00 95.31 319 ALA A N 1
ATOM 2479 C CA . ALA A 1 319 ? -9.582 17.693 7.991 1.00 95.31 319 ALA A CA 1
ATOM 2480 C C . ALA A 1 319 ? -8.302 17.692 7.135 1.00 95.31 319 ALA A C 1
ATOM 2482 O O . ALA A 1 319 ? -8.098 18.540 6.262 1.00 95.31 319 ALA A O 1
ATOM 2483 N N . ARG A 1 320 ? -7.435 16.699 7.344 1.00 92.88 320 ARG A N 1
ATOM 2484 C CA . ARG A 1 320 ? -6.154 16.543 6.646 1.00 92.88 320 ARG A CA 1
ATOM 2485 C C . ARG A 1 320 ? -6.185 15.501 5.538 1.00 92.88 320 ARG A C 1
ATOM 2487 O O . ARG A 1 320 ? -5.133 15.181 4.992 1.00 92.88 320 ARG A O 1
ATOM 2494 N N . TRP A 1 321 ? -7.358 15.007 5.144 1.00 92.75 321 TRP A N 1
ATOM 2495 C CA . TRP A 1 321 ? -7.483 14.010 4.080 1.00 92.75 321 TRP A CA 1
ATOM 2496 C C . TRP A 1 321 ? -6.792 14.428 2.774 1.00 92.75 321 TRP A C 1
ATOM 2498 O O . TRP A 1 321 ? -6.190 13.603 2.089 1.00 92.75 321 TRP A O 1
ATOM 2508 N N . HIS A 1 322 ? -6.804 15.722 2.446 1.00 89.00 322 HIS A N 1
ATOM 2509 C CA . HIS A 1 322 ? -6.106 16.295 1.289 1.00 89.00 322 HIS A CA 1
ATOM 2510 C C . HIS A 1 322 ? -4.569 16.133 1.329 1.00 89.00 322 HIS A C 1
ATOM 2512 O O . HIS A 1 322 ? -3.915 16.289 0.302 1.00 89.00 322 HIS A O 1
ATOM 2518 N N . LEU A 1 323 ? -3.982 15.793 2.480 1.00 87.31 323 LEU A N 1
ATOM 2519 C CA . LEU A 1 323 ? -2.550 15.518 2.673 1.00 87.31 323 LEU A CA 1
ATOM 2520 C C . LEU A 1 323 ? -2.243 14.020 2.836 1.00 87.31 323 LEU A C 1
ATOM 2522 O O . LEU A 1 323 ? -1.080 13.632 3.009 1.00 87.31 323 LEU A O 1
ATOM 2526 N N . ASP A 1 324 ? -3.267 13.161 2.817 1.00 85.19 324 ASP A N 1
ATOM 2527 C CA . ASP A 1 324 ? -3.072 11.724 2.956 1.00 85.19 324 ASP A CA 1
ATOM 2528 C C . ASP A 1 324 ? -2.331 11.172 1.735 1.00 85.19 324 ASP A C 1
ATOM 2530 O O . ASP A 1 324 ? -2.722 11.352 0.586 1.00 85.19 324 ASP A O 1
ATOM 2534 N N . ARG A 1 325 ? -1.251 10.430 1.983 1.00 76.38 325 ARG A N 1
ATOM 2535 C CA . ARG A 1 325 ? -0.378 9.872 0.935 1.00 76.38 325 ARG A CA 1
ATOM 2536 C C . ARG A 1 325 ? -1.059 8.870 -0.009 1.00 76.38 325 ARG A C 1
ATOM 2538 O O . ARG A 1 325 ? -0.424 8.416 -0.962 1.00 76.38 325 ARG A O 1
ATOM 2545 N N . TYR A 1 326 ? -2.256 8.410 0.331 1.00 74.69 326 TYR A N 1
ATOM 2546 C CA . TYR A 1 326 ? -3.069 7.465 -0.422 1.00 74.69 326 TYR A CA 1
ATOM 2547 C C . TYR A 1 326 ? -4.391 8.084 -0.890 1.00 74.69 326 TYR A C 1
ATOM 2549 O O . TYR A 1 326 ? -5.191 7.373 -1.501 1.00 74.69 326 TYR A O 1
ATOM 2557 N N . ASN A 1 327 ? -4.616 9.376 -0.645 1.00 79.56 327 ASN A N 1
ATOM 2558 C CA . ASN A 1 327 ? -5.647 10.138 -1.327 1.00 79.56 327 ASN A CA 1
ATOM 2559 C C . ASN A 1 327 ? -5.226 10.338 -2.800 1.00 79.56 327 ASN A C 1
ATOM 2561 O O . ASN A 1 327 ? -4.131 10.849 -3.052 1.00 79.56 327 ASN A O 1
ATOM 2565 N N . PRO A 1 328 ? -6.062 9.956 -3.787 1.00 73.19 328 PRO A N 1
ATOM 2566 C CA . PRO A 1 328 ? -5.781 10.201 -5.204 1.00 73.19 328 PRO A CA 1
ATOM 2567 C C . PRO A 1 328 ? -5.526 11.677 -5.544 1.00 73.19 328 PRO A C 1
ATOM 2569 O O . PRO A 1 328 ? -4.774 11.966 -6.469 1.00 73.19 328 PRO A O 1
ATOM 2572 N N . ASN A 1 329 ? -6.106 12.593 -4.763 1.00 79.75 329 ASN A N 1
ATOM 2573 C CA . ASN A 1 329 ? -6.023 14.042 -4.942 1.00 79.75 329 ASN A CA 1
ATOM 2574 C C . ASN A 1 329 ? -5.093 14.709 -3.913 1.00 79.75 329 ASN A C 1
ATOM 2576 O O . ASN A 1 329 ? -5.286 15.874 -3.567 1.00 79.75 329 ASN A O 1
ATOM 2580 N N . ALA A 1 330 ? -4.123 13.970 -3.365 1.00 81.75 330 ALA A N 1
ATOM 2581 C CA . ALA A 1 330 ? -3.224 14.500 -2.347 1.00 81.75 330 ALA A CA 1
ATOM 2582 C C . ALA A 1 330 ? -2.428 15.712 -2.861 1.00 81.75 330 ALA A C 1
ATOM 2584 O O . ALA A 1 330 ? -1.758 15.630 -3.891 1.00 81.75 330 ALA A O 1
ATOM 2585 N N . VAL A 1 331 ? -2.434 16.816 -2.110 1.00 81.44 331 VAL A N 1
ATOM 2586 C CA . VAL A 1 331 ? -1.717 18.055 -2.478 1.00 81.44 331 VAL A CA 1
ATOM 2587 C C . VAL A 1 331 ? -0.289 18.110 -1.928 1.00 81.44 331 VAL A C 1
ATOM 2589 O O . VAL A 1 331 ? 0.480 19.014 -2.248 1.00 81.44 331 VAL A O 1
ATOM 2592 N N . GLY A 1 332 ? 0.095 17.141 -1.098 1.00 76.81 332 GLY A N 1
ATOM 2593 C CA . GLY A 1 332 ? 1.418 17.080 -0.492 1.00 76.81 332 GLY A CA 1
ATOM 2594 C C . GLY A 1 332 ? 1.495 16.078 0.658 1.00 76.81 332 GLY A C 1
ATOM 2595 O O . GLY A 1 332 ? 0.504 15.431 0.987 1.00 76.81 332 GLY A O 1
ATOM 2596 N N . PRO A 1 333 ? 2.681 15.908 1.266 1.00 77.25 333 PRO A N 1
ATOM 2597 C CA . PRO A 1 333 ? 2.847 15.036 2.420 1.00 77.25 333 PRO A CA 1
ATOM 2598 C C . PRO A 1 333 ? 2.301 15.688 3.696 1.00 77.25 333 PRO A C 1
ATOM 2600 O O . PRO A 1 333 ? 2.617 16.843 3.964 1.00 77.25 333 PRO A O 1
ATOM 2603 N N . ASP A 1 334 ? 1.610 14.920 4.539 1.00 82.69 334 ASP A N 1
ATOM 2604 C CA . ASP A 1 334 ? 1.187 15.373 5.870 1.00 82.69 334 ASP A CA 1
ATOM 2605 C C . ASP A 1 334 ? 2.396 15.585 6.823 1.00 82.69 334 ASP A C 1
ATOM 2607 O O . ASP A 1 334 ? 3.071 14.613 7.206 1.00 82.69 334 ASP A O 1
ATOM 2611 N N . PRO A 1 335 ? 2.714 16.837 7.219 1.00 80.50 335 PRO A N 1
ATOM 2612 C CA . PRO A 1 335 ? 3.797 17.118 8.157 1.00 80.50 335 PRO A CA 1
ATOM 2613 C C . PRO A 1 335 ? 3.489 16.605 9.570 1.00 80.50 335 PRO A C 1
ATOM 2615 O O . PRO A 1 335 ? 4.399 16.125 10.245 1.00 80.50 335 PRO A O 1
ATOM 2618 N N . ARG A 1 336 ? 2.220 16.602 10.000 1.00 81.12 336 ARG A N 1
ATOM 2619 C CA . ARG A 1 336 ? 1.819 16.121 11.330 1.00 81.12 336 ARG A CA 1
ATOM 2620 C C . ARG A 1 336 ? 1.994 14.616 11.449 1.00 81.12 336 ARG A C 1
ATOM 2622 O O . ARG A 1 336 ? 2.534 14.151 12.451 1.00 81.12 336 ARG A O 1
ATOM 2629 N N . ALA A 1 337 ? 1.650 13.861 10.403 1.00 80.00 337 ALA A N 1
ATOM 2630 C CA . ALA A 1 337 ? 1.975 12.438 10.342 1.00 80.00 337 ALA A CA 1
ATOM 2631 C C . ALA A 1 337 ? 3.486 12.210 10.508 1.00 80.00 337 ALA A C 1
ATOM 2633 O O . ALA A 1 337 ? 3.911 11.339 11.263 1.00 80.00 337 ALA A O 1
ATOM 2634 N N . ARG A 1 338 ? 4.327 13.005 9.830 1.00 78.75 338 ARG A N 1
ATOM 2635 C CA . ARG A 1 338 ? 5.792 12.889 9.932 1.00 78.75 338 ARG A CA 1
ATOM 2636 C C . ARG A 1 338 ? 6.295 13.135 11.354 1.00 78.75 338 ARG A C 1
ATOM 2638 O O . ARG A 1 338 ? 7.156 12.382 11.817 1.00 78.75 338 ARG A O 1
ATOM 2645 N N . ASP A 1 339 ? 5.779 14.157 12.022 1.00 81.50 339 ASP A N 1
ATOM 2646 C CA . ASP A 1 339 ? 6.181 14.506 13.384 1.00 81.50 339 ASP A CA 1
ATOM 2647 C C . ASP A 1 339 ? 5.712 13.462 14.399 1.00 81.50 339 ASP A C 1
ATOM 2649 O O . ASP A 1 339 ? 6.507 13.038 15.242 1.00 81.50 339 ASP A O 1
ATOM 2653 N N . LEU A 1 340 ? 4.492 12.938 14.239 1.00 84.06 340 LEU A N 1
ATOM 2654 C CA . LEU A 1 340 ? 4.010 11.794 15.011 1.00 84.06 340 LEU A CA 1
ATOM 2655 C C . LEU A 1 340 ? 4.954 10.594 14.859 1.00 84.06 340 LEU A C 1
ATOM 2657 O O . LEU A 1 340 ? 5.394 10.011 15.848 1.00 84.06 340 LEU A O 1
ATOM 2661 N N . TRP A 1 341 ? 5.350 10.245 13.632 1.00 80.56 341 TRP A N 1
ATOM 2662 C CA . TRP A 1 341 ? 6.259 9.115 13.419 1.00 80.56 341 TRP A CA 1
ATOM 2663 C C . TRP A 1 341 ? 7.642 9.323 14.034 1.00 80.56 341 TRP A C 1
ATOM 2665 O O . TRP A 1 341 ? 8.259 8.350 14.472 1.00 80.56 341 TRP A O 1
ATOM 2675 N N . ARG A 1 342 ? 8.144 10.562 14.078 1.00 80.56 342 ARG A N 1
ATOM 2676 C CA . ARG A 1 342 ? 9.393 10.882 14.783 1.00 80.56 342 ARG A CA 1
ATOM 2677 C C . ARG A 1 342 ? 9.234 10.708 16.290 1.00 80.56 342 ARG A C 1
ATOM 2679 O O . ARG A 1 342 ? 10.104 10.094 16.902 1.00 80.56 342 ARG A O 1
ATOM 2686 N N . LEU A 1 343 ? 8.126 11.180 16.863 1.00 82.94 343 LEU A N 1
ATOM 2687 C CA . LEU A 1 343 ? 7.809 11.001 18.281 1.00 82.94 343 LEU A CA 1
ATOM 2688 C C . LEU A 1 343 ? 7.795 9.511 18.658 1.00 82.94 343 LEU A C 1
ATOM 2690 O O . LEU A 1 343 ? 8.546 9.092 19.536 1.00 82.94 343 LEU A O 1
ATOM 2694 N N . LEU A 1 344 ? 7.039 8.696 17.918 1.00 79.25 344 LEU A N 1
ATOM 2695 C CA . LEU A 1 344 ? 6.907 7.256 18.174 1.00 79.25 344 LEU A CA 1
ATOM 2696 C C . LEU A 1 344 ? 8.233 6.487 18.018 1.00 79.25 344 LEU A C 1
ATOM 2698 O O . LEU A 1 344 ? 8.475 5.492 18.702 1.00 79.25 344 LEU A O 1
ATOM 2702 N N . GLN A 1 345 ? 9.121 6.933 17.124 1.00 75.69 345 GLN A N 1
ATOM 2703 C CA . GLN A 1 345 ? 10.460 6.349 16.979 1.00 75.69 345 GLN A CA 1
ATOM 2704 C C . GLN A 1 345 ? 11.401 6.732 18.121 1.00 75.69 345 GLN A C 1
ATOM 2706 O O . GLN A 1 345 ? 12.233 5.912 18.515 1.00 75.69 345 GLN A O 1
ATOM 2711 N N . ASN A 1 346 ? 11.296 7.959 18.627 1.00 74.38 346 ASN A N 1
ATOM 2712 C CA . ASN A 1 346 ? 12.134 8.440 19.717 1.00 74.38 346 ASN A CA 1
ATOM 2713 C C . ASN A 1 346 ? 11.761 7.755 21.031 1.00 74.38 346 ASN A C 1
ATOM 2715 O O . ASN A 1 346 ? 12.652 7.206 21.671 1.00 74.38 346 ASN A O 1
ATOM 2719 N N . ASP A 1 347 ? 10.470 7.646 21.354 1.00 65.94 347 ASP A N 1
ATOM 2720 C CA . ASP A 1 347 ? 9.989 6.935 22.550 1.00 65.94 347 ASP A CA 1
ATOM 2721 C C . ASP A 1 347 ? 10.431 5.462 22.584 1.00 65.94 347 ASP A C 1
ATOM 2723 O O . ASP A 1 347 ? 10.695 4.897 23.647 1.00 65.94 347 ASP A O 1
ATOM 2727 N N . ALA A 1 348 ? 10.599 4.834 21.416 1.00 59.91 348 ALA A N 1
ATOM 2728 C CA . ALA A 1 348 ? 11.144 3.484 21.320 1.00 59.91 348 ALA A CA 1
ATOM 2729 C C . ALA A 1 348 ? 12.649 3.395 21.657 1.00 59.91 348 ALA A C 1
ATOM 2731 O O . ALA A 1 348 ? 13.113 2.318 22.034 1.00 59.91 348 ALA A O 1
ATOM 2732 N N . ARG A 1 349 ? 13.415 4.487 21.513 1.00 53.69 349 ARG A N 1
ATOM 2733 C CA . ARG A 1 349 ? 14.871 4.542 21.755 1.00 53.69 349 ARG A CA 1
ATOM 2734 C C . ARG A 1 349 ? 15.228 4.980 23.173 1.00 53.69 349 ARG A C 1
ATOM 2736 O O . ARG A 1 349 ? 16.208 4.473 23.714 1.00 53.69 349 ARG A O 1
ATOM 2743 N N . THR A 1 350 ? 14.443 5.861 23.795 1.00 48.34 350 THR A N 1
ATOM 2744 C CA . THR A 1 350 ? 14.780 6.485 25.090 1.00 48.34 350 THR A CA 1
ATOM 2745 C C . THR A 1 350 ? 14.875 5.494 26.258 1.00 48.34 350 THR A C 1
ATOM 2747 O O . THR A 1 350 ? 15.517 5.798 27.254 1.00 48.34 350 THR A O 1
ATOM 2750 N N . ARG A 1 351 ? 14.321 4.276 26.143 1.00 46.31 351 ARG A N 1
ATOM 2751 C CA . ARG A 1 351 ? 14.441 3.222 27.175 1.00 46.31 351 ARG A CA 1
ATOM 2752 C C . ARG A 1 351 ? 15.505 2.153 26.904 1.00 46.31 351 ARG A C 1
ATOM 2754 O O . ARG A 1 351 ? 15.713 1.296 27.750 1.00 46.31 351 ARG A O 1
ATOM 2761 N N . SER A 1 352 ? 16.229 2.207 25.783 1.00 33.56 352 SER A N 1
ATOM 2762 C CA . SER A 1 352 ? 17.352 1.279 25.544 1.00 33.56 352 SER A CA 1
ATOM 2763 C C . SER A 1 352 ? 18.612 1.629 26.356 1.00 33.56 352 SER A C 1
ATOM 2765 O O . SER A 1 352 ? 19.580 0.875 26.308 1.00 33.56 352 SER A O 1
ATOM 2767 N N . LEU A 1 353 ? 18.621 2.762 27.069 1.00 30.25 353 LEU A N 1
ATOM 2768 C CA . LEU A 1 353 ? 19.768 3.254 27.841 1.00 30.25 353 LEU A CA 1
ATOM 2769 C C . LEU A 1 353 ? 19.669 2.988 29.350 1.00 30.25 353 LEU A C 1
ATOM 2771 O O . LEU A 1 353 ? 20.620 3.282 30.068 1.00 30.25 353 LEU A O 1
ATOM 2775 N N . HIS A 1 354 ? 18.566 2.425 29.850 1.00 29.66 354 HIS A N 1
ATOM 2776 C CA . HIS A 1 354 ? 18.439 2.014 31.253 1.00 29.66 354 HIS A CA 1
ATOM 2777 C C . HIS A 1 354 ? 18.121 0.522 31.306 1.00 29.66 354 HIS A C 1
ATOM 2779 O O . HIS A 1 354 ? 16.980 0.098 31.130 1.00 29.66 354 HIS A O 1
ATOM 2785 N N . GLY A 1 355 ? 19.177 -0.276 31.465 1.00 28.06 355 GLY A N 1
ATOM 2786 C CA . GLY A 1 355 ? 19.066 -1.701 31.732 1.00 28.06 355 GLY A CA 1
ATOM 2787 C C . GLY A 1 355 ? 18.494 -1.966 33.125 1.00 28.06 355 GLY A C 1
ATOM 2788 O O . GLY A 1 355 ? 18.769 -1.219 34.056 1.00 28.06 355 GLY A O 1
ATOM 2789 N N . GLY A 1 356 ? 17.748 -3.068 33.233 1.00 31.33 356 GLY A N 1
ATOM 2790 C CA . GLY A 1 356 ? 17.411 -3.738 34.490 1.00 31.33 356 GLY A CA 1
ATOM 2791 C C . GLY A 1 356 ? 16.333 -3.057 35.332 1.00 31.33 356 GLY A C 1
ATOM 2792 O O . GLY A 1 356 ? 16.611 -2.118 36.065 1.00 31.33 356 GLY A O 1
ATOM 2793 N N . GLY A 1 357 ? 15.112 -3.590 35.291 1.00 24.33 357 GLY A N 1
ATOM 2794 C CA . GLY A 1 357 ? 14.074 -3.256 36.264 1.00 24.33 357 GLY A CA 1
ATOM 2795 C C . GLY A 1 357 ? 12.684 -3.609 35.759 1.00 24.33 357 GLY A C 1
ATOM 2796 O O . GLY A 1 357 ? 12.154 -2.930 34.882 1.00 24.33 357 GLY A O 1
ATOM 2797 N N . GLU A 1 358 ? 12.110 -4.682 36.301 1.00 35.50 358 GLU A N 1
ATOM 2798 C CA . GLU A 1 358 ? 10.687 -4.995 36.189 1.00 35.50 358 GLU A CA 1
ATOM 2799 C C . GLU A 1 358 ? 9.861 -3.775 36.609 1.00 35.50 358 GLU A C 1
ATOM 2801 O O . GLU A 1 358 ? 9.900 -3.339 37.757 1.00 35.50 358 GLU A O 1
ATOM 2806 N N . ALA A 1 359 ? 9.101 -3.217 35.673 1.00 26.53 359 ALA A N 1
ATOM 2807 C CA . ALA A 1 359 ? 8.060 -2.252 35.976 1.00 26.53 359 ALA A CA 1
ATOM 2808 C C . ALA A 1 359 ? 6.780 -2.749 35.310 1.00 26.53 359 ALA A C 1
ATOM 2810 O O . ALA A 1 359 ? 6.560 -2.543 34.115 1.00 26.53 359 ALA A O 1
ATOM 2811 N N . SER A 1 360 ? 5.976 -3.460 36.101 1.00 25.45 360 SER A N 1
ATOM 2812 C CA . SER A 1 360 ? 4.600 -3.811 35.762 1.00 25.45 360 SER A CA 1
ATOM 2813 C C . SER A 1 360 ? 3.810 -2.527 35.445 1.00 25.45 360 SER A C 1
ATOM 2815 O O . SER A 1 360 ? 3.948 -1.548 36.191 1.00 25.45 360 SER A O 1
ATOM 2817 N N . PRO A 1 361 ? 3.013 -2.470 34.361 1.00 30.56 361 PRO A N 1
ATOM 2818 C CA . PRO A 1 361 ? 2.132 -1.336 34.111 1.00 30.56 361 PRO A CA 1
ATOM 2819 C C . PRO A 1 361 ? 1.091 -1.265 35.235 1.00 30.56 361 PRO A C 1
ATOM 2821 O O . PRO A 1 361 ? 0.364 -2.227 35.470 1.00 30.56 361 PRO A O 1
ATOM 2824 N N . ARG A 1 362 ? 1.021 -0.141 35.957 1.00 24.86 362 ARG A N 1
ATOM 2825 C CA . ARG A 1 362 ? -0.076 0.096 36.908 1.00 24.86 362 ARG A CA 1
ATOM 2826 C C . ARG A 1 362 ? -1.399 0.239 36.134 1.00 24.86 362 ARG A C 1
ATOM 2828 O O . ARG A 1 362 ? -1.374 0.798 35.037 1.00 24.86 362 ARG A O 1
ATOM 2835 N N . PRO A 1 363 ? -2.529 -0.241 36.683 1.00 24.84 363 PRO A N 1
ATOM 2836 C CA . PRO A 1 363 ? -3.826 -0.154 36.022 1.00 24.84 363 PRO A CA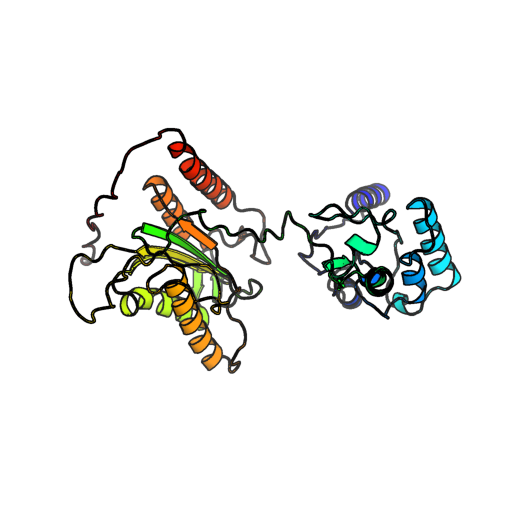 1
ATOM 2837 C C . PRO A 1 363 ? -4.252 1.309 35.841 1.00 24.84 363 PRO A C 1
ATOM 2839 O O . PRO A 1 363 ? -4.121 2.124 36.756 1.00 24.84 363 PRO A O 1
ATOM 2842 N N . TYR A 1 364 ? -4.754 1.629 34.649 1.00 31.33 364 TYR A N 1
ATOM 2843 C CA . TYR A 1 364 ? -5.370 2.915 34.338 1.00 31.33 364 TYR A CA 1
ATOM 2844 C C . TYR A 1 36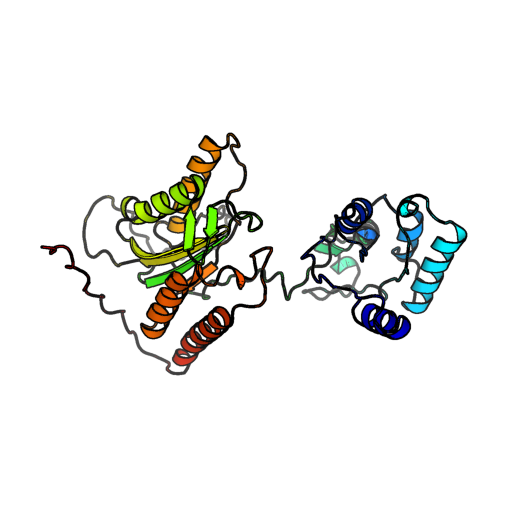4 ? -6.793 2.931 34.914 1.00 31.33 364 TYR A C 1
ATOM 2846 O O . TYR A 1 364 ? -7.622 2.107 34.542 1.00 31.33 364 TYR A O 1
ATOM 2854 N N . HIS A 1 365 ? -7.074 3.848 35.843 1.00 26.25 365 HIS A N 1
ATOM 2855 C CA . HIS A 1 365 ? -8.433 4.109 36.316 1.00 26.25 365 HIS A CA 1
ATOM 2856 C C . HIS A 1 365 ? -9.139 5.088 35.369 1.00 26.25 365 HIS A C 1
ATOM 2858 O O . HIS A 1 365 ? -8.633 6.174 35.092 1.00 26.25 365 HIS A O 1
ATOM 2864 N N . ASN A 1 366 ? -10.319 4.678 34.898 1.00 26.45 366 ASN A N 1
ATOM 2865 C CA . ASN A 1 366 ? -11.233 5.447 34.059 1.00 26.45 366 ASN A CA 1
ATOM 2866 C C . ASN A 1 366 ? -11.669 6.761 34.726 1.00 26.45 366 ASN A C 1
ATOM 2868 O O . ASN A 1 366 ? -12.321 6.743 35.767 1.00 26.45 366 ASN A O 1
ATOM 2872 N N . ALA A 1 367 ? -11.393 7.884 34.063 1.00 25.08 367 ALA A N 1
ATOM 2873 C CA . ALA A 1 367 ? -12.044 9.169 34.300 1.00 25.08 367 ALA A CA 1
ATOM 2874 C C . ALA A 1 367 ? -12.675 9.648 32.985 1.00 25.08 367 ALA A C 1
ATOM 2876 O O . ALA A 1 367 ? -12.128 10.478 32.266 1.00 25.08 367 ALA A O 1
ATOM 2877 N N . CYS A 1 368 ? -13.813 9.051 32.636 1.00 24.69 368 CYS A N 1
ATOM 2878 C CA . CYS A 1 368 ? -14.743 9.600 31.654 1.00 24.69 368 CYS A CA 1
ATOM 2879 C C . CYS A 1 368 ? -16.142 9.065 31.970 1.00 24.69 368 CYS A C 1
ATOM 2881 O O . CYS A 1 368 ? -16.636 8.112 31.372 1.00 24.69 368 CYS A O 1
ATOM 2883 N N . ARG A 1 369 ? -16.746 9.659 32.995 1.00 25.84 369 ARG A N 1
ATOM 2884 C CA . ARG A 1 369 ? -18.189 9.699 33.182 1.00 25.84 369 ARG A CA 1
ATOM 2885 C C . ARG A 1 369 ? -18.556 11.166 33.370 1.00 25.84 369 ARG A C 1
ATOM 2887 O O . ARG A 1 369 ? -17.785 11.903 33.976 1.00 25.84 369 ARG A O 1
ATOM 2894 N N . ASP A 1 370 ? -19.715 11.508 32.827 1.00 25.62 370 ASP A N 1
ATOM 2895 C CA . ASP A 1 370 ? -20.483 12.731 33.060 1.00 25.62 370 ASP A CA 1
ATOM 2896 C C . ASP A 1 370 ? -20.129 13.913 32.152 1.00 25.62 370 ASP A C 1
ATOM 2898 O O . ASP A 1 370 ? -19.276 14.723 32.492 1.00 25.62 370 ASP A O 1
ATOM 2902 N N . GLN A 1 371 ? -20.836 14.006 31.015 1.00 25.33 371 GLN A N 1
ATOM 2903 C CA . GLN A 1 371 ? -21.513 15.231 30.553 1.00 25.33 371 GLN A CA 1
ATOM 2904 C C . GLN A 1 371 ? -22.705 14.843 29.650 1.00 25.33 371 GLN A C 1
ATOM 2906 O O . GLN A 1 371 ? -22.600 14.822 28.426 1.00 25.33 371 GLN A O 1
ATOM 2911 N N . GLU A 1 372 ? -23.832 14.514 30.279 1.00 25.20 372 GLU A N 1
ATOM 2912 C CA . GLU A 1 372 ? -25.181 14.733 29.742 1.00 25.20 372 GLU A CA 1
ATOM 2913 C C . GLU A 1 372 ? -25.910 15.660 30.732 1.00 25.20 372 GLU A C 1
ATOM 2915 O O . GLU A 1 372 ? -25.611 15.615 31.923 1.00 25.20 372 GLU A O 1
ATOM 2920 N N . GLU A 1 373 ? -26.839 16.464 30.203 1.00 25.72 373 GLU A N 1
ATOM 2921 C CA . GLU A 1 373 ? -27.756 17.400 30.890 1.00 25.72 373 GLU A CA 1
ATOM 2922 C C . GLU A 1 373 ? -27.174 18.774 31.287 1.00 25.72 373 GLU A C 1
ATOM 2924 O O . GLU A 1 373 ? -26.460 18.935 32.269 1.00 25.72 373 GLU A O 1
ATOM 2929 N N . ASP A 1 374 ? -27.449 19.807 30.479 1.00 24.34 374 ASP A N 1
ATOM 2930 C CA . ASP A 1 374 ? -28.638 20.650 30.693 1.00 24.34 374 ASP A CA 1
ATOM 2931 C C . ASP A 1 374 ? -28.714 21.789 29.654 1.00 24.34 374 ASP A C 1
ATOM 2933 O O . ASP A 1 374 ? -27.792 22.592 29.492 1.00 24.34 374 ASP A O 1
ATOM 2937 N N . GLN A 1 375 ? -29.848 21.863 28.955 1.00 27.28 375 GLN A N 1
ATOM 2938 C CA . GLN A 1 375 ? -30.359 23.082 28.321 1.00 27.28 375 GLN A CA 1
ATOM 2939 C C . GLN A 1 375 ? -31.522 23.596 29.174 1.00 27.28 375 GLN A C 1
ATOM 2941 O O . GLN A 1 375 ? -32.332 22.786 29.624 1.00 27.28 375 GLN A O 1
ATOM 2946 N N . PRO A 1 376 ? -31.695 24.915 29.295 1.00 32.38 376 PRO A N 1
ATOM 2947 C CA . PRO A 1 376 ? -33.016 25.522 29.273 1.00 32.38 376 PRO A CA 1
ATOM 2948 C C . PRO A 1 376 ? -33.439 25.925 27.854 1.00 32.38 376 PRO A C 1
ATOM 2950 O O . PRO A 1 376 ? -32.587 26.445 27.093 1.00 32.38 376 PRO A O 1
#